Protein AF-0000000077420611 (afdb_homodimer)

Foldseek 3Di:
DQLVVVCVVVVVVVVVVVVVCVVPDPVVVCCLQFQPPPVVDTHNADDQLVVDPVLLVVVLVLLVVVVVVLVVLFWASLLVLLLLLLQCLLVLHLNVLLSVLVCCVPVCCVRDPPVLSLQSNLLLLQLSCLPRNDPSSCSNNVSNCPNPDPRDPPPVVVVVVVVVVVVLVCCVVVDDLVVLLVQLLQLQCLLAPPCSVVVLVVLCVVPVCRSVCCSRVRSRSRLGADPVDGGLQANLSSLLSQLSNQLSNPPNVVSNVSSLSSNLRNLPQDPVRCSVVRQVSNCVRINPSSNVCSDPVNVVVSSVSSVVSSVSVVVSVVVVVVVVVVVVVVVVVVD/DQLVVVCVVVVVVVVVVVVVCVVPDPVVVCCLQFQPPPVVDTHNADDQLVVDPVLLVVVLVLLVVVVVVLVVLFWASLLVLLLLLLQCLLVLHLNVLQSVLVCCVPVCCVRDPPVLSLQSNLLLLQLSCLPRNDPSSCSNNVSNCPNPDPRDPVPVVVVVVVVVVVVLVCCVVVDDLVVLLVQLLQLQCLLAPPCSVVVLVVLCVVPVCRSVCCSRVRSRSRLGADPVDGGLQANLSSLSSQLSNQLSNPPNVVSNVSSLSSNLRNLPQDPVRCSVVRQVSNCVRINPSSNVCSDPVNVVVSSVSSVVSSVSVVVSVVVVVVVVVVVVVVVVVVD

Secondary structure (DSSP, 8-state):
--HHHHHHHHHHHHHHHHHHHTTS-HHHHHHHHS----TTS--SS---GGG-HHHHHHHHHHHHHHHHHHHHTT--THHHHHHHHHHHHHTT-GGGHHHHHHHHHHTTTTTS-HHHHHHHHHHHHHHTHHHH-HHHHHHHHHHHHHHHS-SSSHHHHHHHHHHHHHHHHHHHHHS-HHHHHHHHHHHHHHHHTTSHHHHHHHHHHH-TTHHHIIIIIIIIIIISPPTTS--SSHHHHHHHHHHHHHHHH-S-HHHHHHHHHHHHTTTS--TT--HHHHHHHHHHHH-TTHHHHTSHHHHHHHHHHHHHHHHHHHHHHHHHHHHHHHHHHHHHHT-/--HHHHHHHHHHHHHHHHHHHTTS-HHHHHHHHS----TTS--SS---GGG-HHHHHHHHHHHHHHHHHHHHTT--THHHHHHHHHHHHHTT-GGGHHHHHHHHHHTTTTTS-HHHHHHHHHHHHHHTHHHH-HHHHHHHHHHHHHHHS-SSSHHHHHHHHHHHHHHHHHHHHHS-HHHHHHHHHHHHHHHHTTSHHHHHHHHHHH-TTHHHIIIIIIIIIIISPPTTS--SSHHHHHHHHHHHHHHHH-S-HHHHHHHHHHHHTTTS--TT--HHHHHHHHHHHH-TTHHHHTSHHHHHHHHHHHHHHHHHHHHHHHHHHHHHHHHHHHHHHT-

Radius of gyration: 24.41 Å; Cα contacts (8 Å, |Δi|>4): 897; chains: 2; bounding box: 74×64×73 Å

Nearest PDB structures (foldseek):
  7uwb-assembly1_k  TM=1.783E-01  e=3.343E+00  Citrus x limon
  6vq6-assembly1_h  TM=1.876E-01  e=6.353E+00  Rattus norvegicus

Organism: Phakopsora pachyrhizi (NCBI:txid170000)

Sequence (670 aa):
MRVIRAINQSDRLLSTVKNQSSRLSPGLKNLIANSNGIVGYGRSDPIDLNQSKSFEMRLRELIERFDKTCGDQRLRPSTWIILSTATIVSLNRPSAFKPLWSLVSGGFKDRIDRSECVELIRESSLKSISFIGIPKSINALNRFNEITQPQSDHQTSKQHQVDRGRRSYQESYNSSSAEIYNRGLRLWKSVYDPLSERLIAKLSDSNPDLPNHIILSHYGHLLSDPTERPGPLGRVATSLVAIGALRSSNELGPQLLSHVLGLKKAFNPTIDGDEDQIRRLSKDSLGDGVDWLLRDEGVSWIIESIDQLVALVHQTESSIIKSSNLTKHQSFSKLMRVIRAINQSDRLLSTVKNQSSRLSPGLKNLIANSNGIVGYGRSDPIDLNQSKSFEMRLRELIERFDKTCGDQRLRPSTWIILSTATIVSLNRPSAFKPLWSLVSGGFKDRIDRSECVELIRESSLKSISFIGIPKSINALNRFNEITQPQSDHQTSKQHQVDRGRRSYQESYNSSSAEIYNRGLRLWKSVYDPLSERLIAKLSDSNPDLPNHIILSHYGHLLSDPTERPGPLGRVATSLVAIGALRSSNELGPQLLSHVLGLKKAFNPTIDGDEDQIRRLSKDSLGDGVDWLLRDEGVSWIIESIDQLVALVHQTESSIIKSSNLTKHQSFSKL

pLDDT: mean 83.18, std 18.72, range [20.83, 98.75]

Structure (mmCIF, N/CA/C/O backbone):
data_AF-0000000077420611-model_v1
#
loop_
_entity.id
_entity.type
_entity.pdbx_description
1 polymer 'Uncharacterized protein'
#
loop_
_atom_site.group_PDB
_atom_site.id
_atom_site.type_symbol
_atom_site.label_atom_id
_atom_site.label_alt_id
_atom_site.label_comp_id
_atom_site.label_asym_id
_atom_site.label_entity_id
_atom_site.label_seq_id
_atom_site.pdbx_PDB_ins_code
_atom_site.Cartn_x
_atom_site.Cartn_y
_atom_site.Cartn_z
_atom_site.occupancy
_atom_site.B_iso_or_equiv
_atom_site.auth_seq_id
_atom_site.auth_comp_id
_atom_site.auth_asym_id
_atom_site.auth_atom_id
_atom_site.pdbx_PDB_model_num
ATOM 1 N N . MET A 1 1 ? 36 17.312 -8.531 1 21.73 1 MET A N 1
ATOM 2 C CA . MET A 1 1 ? 36.281 15.875 -8.594 1 21.73 1 MET A CA 1
ATOM 3 C C . MET A 1 1 ? 35.188 15.07 -7.91 1 21.73 1 MET A C 1
ATOM 5 O O . MET A 1 1 ? 35.125 13.844 -8.047 1 21.73 1 MET A O 1
ATOM 9 N N . ARG A 1 2 ? 34.531 15.703 -6.867 1 21.16 2 ARG A N 1
ATOM 10 C CA . ARG A 1 2 ? 33.562 15.07 -5.957 1 21.16 2 ARG A CA 1
ATOM 11 C C . ARG A 1 2 ? 32.219 14.875 -6.625 1 21.16 2 ARG A C 1
ATOM 13 O O . ARG A 1 2 ? 31.422 14.031 -6.203 1 21.16 2 ARG A O 1
ATOM 20 N N . VAL A 1 3 ? 31.797 15.805 -7.438 1 25.75 3 VAL A N 1
ATOM 21 C CA . VAL A 1 3 ? 30.578 15.781 -8.219 1 25.75 3 VAL A CA 1
ATOM 22 C C . VAL A 1 3 ? 30.578 14.578 -9.156 1 25.75 3 VAL A C 1
ATOM 24 O O . VAL A 1 3 ? 29.516 14.055 -9.508 1 25.75 3 VAL A O 1
ATOM 27 N N . ILE A 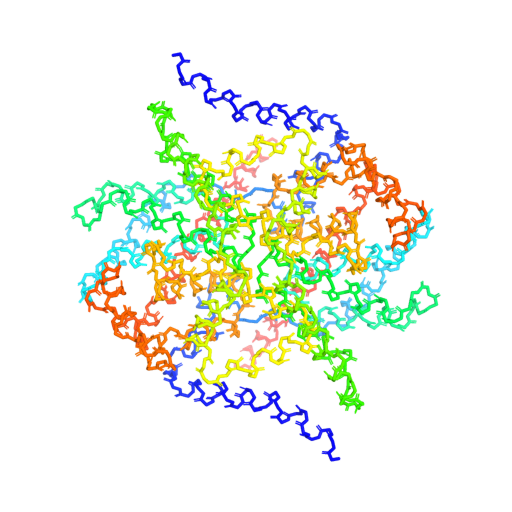1 4 ? 31.719 14.164 -9.562 1 26.64 4 ILE A N 1
ATOM 28 C CA . ILE A 1 4 ? 31.891 13.102 -10.539 1 26.64 4 ILE A CA 1
ATOM 29 C C . ILE A 1 4 ? 31.547 11.75 -9.898 1 26.64 4 ILE A C 1
ATOM 31 O O . ILE A 1 4 ? 31.031 10.852 -10.562 1 26.64 4 ILE A O 1
ATOM 35 N N . ARG A 1 5 ? 31.719 11.594 -8.562 1 25.88 5 ARG A N 1
ATOM 36 C CA . ARG A 1 5 ? 31.578 10.266 -7.973 1 25.88 5 ARG A CA 1
ATOM 37 C C . ARG A 1 5 ? 30.109 9.953 -7.688 1 25.88 5 ARG A C 1
ATOM 39 O O . ARG A 1 5 ? 29.734 8.781 -7.582 1 25.88 5 ARG A O 1
ATOM 46 N N . ALA A 1 6 ? 29.328 10.844 -7.203 1 28.62 6 ALA A N 1
ATOM 47 C CA . ALA A 1 6 ? 27.906 10.617 -6.922 1 28.62 6 ALA A CA 1
ATOM 48 C C . ALA A 1 6 ? 27.156 10.234 -8.188 1 28.62 6 ALA A C 1
ATOM 50 O O . ALA A 1 6 ? 26.25 9.398 -8.148 1 28.62 6 ALA A O 1
ATOM 51 N N . ILE A 1 7 ? 27.422 10.812 -9.312 1 33 7 ILE A N 1
ATOM 52 C CA . ILE A 1 7 ? 26.953 10.43 -10.633 1 33 7 ILE A CA 1
ATOM 53 C C . ILE A 1 7 ? 27.359 8.992 -10.93 1 33 7 ILE A C 1
ATOM 55 O O . ILE A 1 7 ? 26.609 8.234 -11.539 1 33 7 ILE A O 1
ATOM 59 N N . ASN A 1 8 ? 28.359 8.539 -10.266 1 35.34 8 ASN A N 1
ATOM 60 C CA . ASN A 1 8 ? 28.938 7.23 -10.523 1 35.34 8 ASN A CA 1
ATOM 61 C C . ASN A 1 8 ? 28.188 6.133 -9.758 1 35.34 8 ASN A C 1
ATOM 63 O O . ASN A 1 8 ? 28.094 4.996 -10.234 1 35.34 8 ASN A O 1
ATOM 67 N N . GLN A 1 9 ? 27.656 6.508 -8.57 1 35.47 9 GLN A N 1
ATOM 68 C CA . GLN A 1 9 ? 26.984 5.449 -7.832 1 35.47 9 GLN A CA 1
ATOM 69 C C . GLN A 1 9 ? 25.594 5.191 -8.398 1 35.47 9 GLN A C 1
ATOM 71 O O . GLN A 1 9 ? 25.156 4.039 -8.508 1 35.47 9 GLN A O 1
ATOM 76 N N . SER A 1 10 ? 24.719 6.16 -8.602 1 39.22 10 SER A N 1
ATOM 77 C CA . SER A 1 10 ? 23.5 5.98 -9.383 1 39.22 10 SER A CA 1
ATOM 78 C C . SER A 1 10 ? 23.797 5.324 -10.727 1 39.22 10 SER A C 1
ATOM 80 O O . SER A 1 10 ? 23.047 4.453 -11.18 1 39.22 10 SER A O 1
ATOM 82 N N . ASP A 1 11 ? 24.859 5.773 -11.258 1 40.16 11 ASP A N 1
ATOM 83 C CA . ASP A 1 11 ? 25.344 5.176 -12.5 1 40.16 11 ASP A CA 1
ATOM 84 C C . ASP A 1 11 ? 25.766 3.727 -12.289 1 40.16 11 ASP A C 1
ATOM 86 O O . ASP A 1 11 ? 25.516 2.869 -13.141 1 40.16 11 ASP A O 1
ATOM 90 N N . ARG A 1 12 ? 26.359 3.455 -11.125 1 43.53 12 ARG A N 1
ATOM 91 C CA . ARG A 1 12 ? 26.781 2.082 -10.875 1 43.53 12 ARG A CA 1
ATOM 92 C C . ARG A 1 12 ? 25.578 1.186 -10.562 1 43.53 12 ARG A C 1
ATOM 94 O O . ARG A 1 12 ? 25.562 0.013 -10.945 1 43.53 12 ARG A O 1
ATOM 101 N N . LEU A 1 13 ? 24.672 1.735 -9.75 1 44.38 13 LEU A N 1
ATOM 102 C CA . LEU A 1 13 ? 23.438 0.967 -9.562 1 44.38 13 LEU A CA 1
ATOM 103 C C . LEU A 1 13 ? 22.734 0.739 -10.891 1 44.38 13 LEU A C 1
ATOM 105 O O . LEU A 1 13 ? 22.266 -0.367 -11.164 1 44.38 13 LEU A O 1
ATOM 109 N N . LEU A 1 14 ? 22.672 1.859 -11.57 1 45.94 14 LEU A N 1
ATOM 110 C CA . LEU A 1 14 ? 22.141 1.698 -12.922 1 45.94 14 LEU A CA 1
ATOM 111 C C . LEU A 1 14 ? 23.031 0.761 -13.742 1 45.94 14 LEU A C 1
ATOM 113 O O . LEU A 1 14 ? 22.516 -0.056 -14.516 1 45.94 14 LEU A O 1
ATOM 117 N N . SER A 1 15 ? 24.328 0.974 -13.461 1 48.06 15 SER A N 1
ATOM 118 C CA . SER A 1 15 ? 25.234 0.095 -14.188 1 48.06 15 SER A CA 1
ATOM 119 C C . SER A 1 15 ? 25.094 -1.354 -13.734 1 48.06 15 SER A C 1
ATOM 121 O O . SER A 1 15 ? 25.109 -2.27 -14.562 1 48.06 15 SER A O 1
ATOM 123 N N . THR A 1 16 ? 24.906 -1.539 -12.422 1 49.75 16 THR A N 1
ATOM 124 C CA . THR A 1 16 ? 24.734 -2.9 -11.922 1 49.75 16 THR A CA 1
ATOM 125 C C . THR A 1 16 ? 23.375 -3.463 -12.32 1 49.75 16 THR A C 1
ATOM 127 O O . THR A 1 16 ? 23.281 -4.621 -12.719 1 49.75 16 THR A O 1
ATOM 130 N N . VAL A 1 17 ? 22.406 -2.639 -12.266 1 51 17 VAL A N 1
ATOM 131 C CA . VAL A 1 17 ? 21.094 -3.062 -12.75 1 51 17 VAL A CA 1
ATOM 132 C C . VAL A 1 17 ? 21.156 -3.293 -14.258 1 51 17 VAL A C 1
ATOM 134 O O . VAL A 1 17 ? 20.578 -4.25 -14.773 1 51 17 VAL A O 1
ATOM 137 N N . LYS A 1 18 ? 21.891 -2.43 -14.883 1 51.66 18 LYS A N 1
ATOM 138 C CA . LYS A 1 18 ? 22.125 -2.592 -16.312 1 51.66 18 LYS A CA 1
ATOM 139 C C . LYS A 1 18 ? 22.828 -3.912 -16.625 1 51.66 18 LYS A C 1
ATOM 141 O O . LYS A 1 18 ? 22.484 -4.602 -17.578 1 51.66 18 LYS A O 1
ATOM 146 N N . ASN A 1 19 ? 23.766 -4.141 -15.758 1 56.22 19 ASN A N 1
ATOM 147 C CA . ASN A 1 19 ? 24.453 -5.41 -15.945 1 56.22 19 ASN A CA 1
ATOM 148 C C . ASN A 1 19 ? 23.547 -6.598 -15.641 1 56.22 19 ASN A C 1
ATOM 150 O O . ASN A 1 19 ? 23.578 -7.602 -16.359 1 56.22 19 ASN A O 1
ATOM 154 N N . GLN A 1 20 ? 22.75 -6.426 -14.594 1 58.06 20 GLN A N 1
ATOM 155 C CA . GLN A 1 20 ? 21.859 -7.539 -14.281 1 58.06 20 GLN A CA 1
ATOM 156 C C . GLN A 1 20 ? 20.734 -7.652 -15.305 1 58.06 20 GLN A C 1
ATOM 158 O O . GLN A 1 20 ? 20.25 -8.75 -15.594 1 58.06 20 GLN A O 1
ATOM 163 N N . SER A 1 21 ? 20.391 -6.465 -15.797 1 56.62 21 SER A N 1
ATOM 164 C CA . SER A 1 21 ? 19.375 -6.457 -16.828 1 56.62 21 SER A CA 1
ATOM 165 C C . SER A 1 21 ? 19.891 -7.086 -18.125 1 56.62 21 SER A C 1
ATOM 167 O O . SER A 1 21 ? 19.109 -7.5 -18.984 1 56.62 21 SER A O 1
ATOM 169 N N . SER A 1 22 ? 21.141 -7.035 -18.203 1 60.88 22 SER A N 1
ATOM 170 C CA . SER A 1 22 ? 21.719 -7.656 -19.391 1 60.88 22 SER A CA 1
ATOM 171 C C . SER A 1 22 ? 21.391 -9.141 -19.453 1 60.88 22 SER A C 1
ATOM 173 O O . SER A 1 22 ? 21.453 -9.75 -20.516 1 60.88 22 SER A O 1
ATOM 175 N N . ARG A 1 23 ? 20.844 -9.586 -18.422 1 70.94 23 ARG A N 1
ATOM 176 C CA . ARG A 1 23 ? 20.531 -11.008 -18.359 1 70.94 23 ARG A CA 1
ATOM 177 C C . ARG A 1 23 ? 19.109 -11.273 -18.844 1 70.94 23 ARG A C 1
ATOM 179 O O . ARG A 1 23 ? 18.703 -12.43 -19.016 1 70.94 23 ARG A O 1
ATOM 186 N N . LEU A 1 24 ? 18.438 -10.133 -19.156 1 83.56 24 LEU A N 1
ATOM 187 C CA . LEU A 1 24 ? 17.062 -10.289 -19.656 1 83.56 24 LEU A CA 1
ATOM 188 C C . LEU A 1 24 ? 17.031 -10.203 -21.188 1 83.56 24 LEU A C 1
ATOM 190 O O . LEU A 1 24 ? 17.812 -9.461 -21.781 1 83.56 24 LEU A O 1
ATOM 194 N N . SER A 1 25 ? 16.188 -10.953 -21.812 1 86.5 25 SER A N 1
ATOM 195 C CA . SER A 1 25 ? 15.984 -10.828 -23.25 1 86.5 25 SER A CA 1
ATOM 196 C C . SER A 1 25 ? 15.445 -9.445 -23.625 1 86.5 25 SER A C 1
ATOM 198 O O . SER A 1 25 ? 14.789 -8.797 -22.797 1 86.5 25 SER A O 1
ATOM 200 N N . PRO A 1 26 ? 15.773 -8.969 -24.797 1 83.06 26 PRO A N 1
ATOM 201 C CA . PRO A 1 26 ? 15.25 -7.672 -25.234 1 83.06 26 PRO A CA 1
ATOM 202 C C . PRO A 1 26 ? 13.727 -7.598 -25.172 1 83.06 26 PRO A C 1
ATOM 204 O O . PRO A 1 26 ? 13.172 -6.559 -24.797 1 83.06 26 PRO A O 1
ATOM 207 N N . GLY A 1 27 ? 13.117 -8.688 -25.547 1 83.62 27 GLY A N 1
ATOM 208 C CA . GLY A 1 27 ? 11.664 -8.734 -25.469 1 83.62 27 GLY A CA 1
ATOM 209 C C . GLY A 1 27 ? 11.133 -8.539 -24.062 1 83.62 27 GLY A C 1
ATOM 210 O O . GLY A 1 27 ? 10.172 -7.785 -23.859 1 83.62 27 GLY A O 1
ATOM 211 N N . LEU A 1 28 ? 11.766 -9.141 -23.172 1 87.25 28 LEU A N 1
ATOM 212 C CA . LEU A 1 28 ? 11.336 -9.031 -21.781 1 87.25 28 LEU A CA 1
ATOM 213 C C . LEU A 1 28 ? 11.617 -7.645 -21.219 1 87.25 28 LEU A C 1
ATOM 215 O O . LEU A 1 28 ? 10.797 -7.078 -20.5 1 87.25 28 LEU A O 1
ATOM 219 N N . LYS A 1 29 ? 12.75 -7.09 -21.562 1 85.81 29 LYS A N 1
ATOM 220 C CA . LYS A 1 29 ? 13.062 -5.727 -21.156 1 85.81 29 LYS A CA 1
ATOM 221 C C . LYS A 1 29 ? 12.008 -4.742 -21.656 1 85.81 29 LYS A C 1
ATOM 223 O O . LYS A 1 29 ? 11.562 -3.873 -20.891 1 85.81 29 LYS A O 1
ATOM 228 N N . ASN A 1 30 ? 11.609 -4.992 -22.859 1 83.62 30 ASN A N 1
ATOM 229 C CA . ASN A 1 30 ? 10.586 -4.137 -23.453 1 83.62 30 ASN A CA 1
ATOM 230 C C . ASN A 1 30 ? 9.234 -4.32 -22.766 1 83.62 30 ASN A C 1
ATOM 232 O O . ASN A 1 30 ? 8.492 -3.354 -22.562 1 83.62 30 ASN A O 1
ATOM 236 N N . LEU A 1 31 ? 9.031 -5.492 -22.438 1 84.5 31 LEU A N 1
ATOM 237 C CA . LEU A 1 31 ? 7.773 -5.809 -21.766 1 84.5 31 LEU A CA 1
ATOM 238 C C . LEU A 1 31 ? 7.715 -5.156 -20.391 1 84.5 31 LEU A C 1
ATOM 240 O O . LEU A 1 31 ? 6.664 -4.66 -19.984 1 84.5 31 LEU A O 1
ATOM 244 N N . ILE A 1 32 ? 8.773 -5.156 -19.75 1 83.75 32 ILE A N 1
ATOM 245 C CA . ILE A 1 32 ? 8.852 -4.578 -18.422 1 83.75 32 ILE A CA 1
ATOM 246 C C . ILE A 1 32 ? 8.75 -3.057 -18.516 1 83.75 32 ILE A C 1
ATOM 248 O O . ILE A 1 32 ? 8.062 -2.424 -17.703 1 83.75 32 ILE A O 1
ATOM 252 N N . ALA A 1 33 ? 9.367 -2.557 -19.531 1 78.31 33 ALA A N 1
ATOM 253 C CA . ALA A 1 33 ? 9.469 -1.107 -19.672 1 78.31 33 ALA A CA 1
ATOM 254 C C . ALA A 1 33 ? 8.156 -0.512 -20.188 1 78.31 33 ALA A C 1
ATOM 256 O O . ALA A 1 33 ? 7.875 0.667 -19.969 1 78.31 33 ALA A O 1
ATOM 257 N N . ASN A 1 34 ? 7.449 -1.372 -21 1 73 34 ASN A N 1
ATOM 258 C CA . ASN A 1 34 ? 6.266 -0.811 -21.641 1 73 34 ASN A CA 1
ATOM 259 C C . ASN A 1 34 ? 4.988 -1.505 -21.172 1 73 34 ASN A C 1
ATOM 261 O O . ASN A 1 34 ? 4.965 -2.727 -21.016 1 73 34 ASN A O 1
ATOM 265 N N . SER A 1 35 ? 4.258 -0.813 -20.578 1 58.97 35 SER A N 1
ATOM 266 C CA . SER A 1 35 ? 2.955 -1.41 -20.281 1 58.97 35 SER A CA 1
ATOM 267 C C . SER A 1 35 ? 2.09 -1.48 -21.547 1 58.97 35 SER A C 1
ATOM 269 O O . SER A 1 35 ? 2.182 -0.616 -22.422 1 58.97 35 SER A O 1
ATOM 271 N N . ASN A 1 36 ? 1.968 -2.768 -22.172 1 46.5 36 ASN A N 1
ATOM 272 C CA . ASN A 1 36 ? 1.34 -3.145 -23.438 1 46.5 36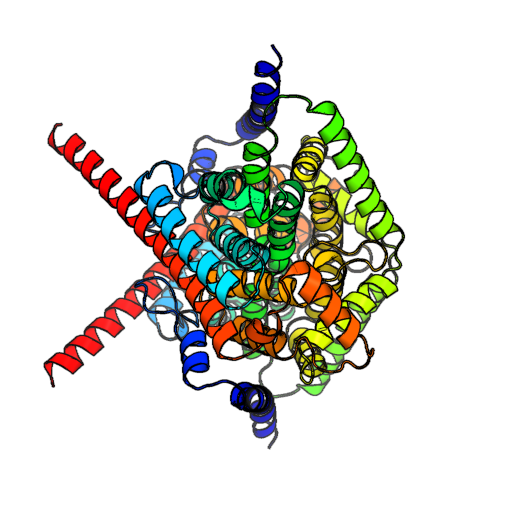 ASN A CA 1
ATOM 273 C C . ASN A 1 36 ? 0.138 -2.258 -23.75 1 46.5 36 ASN A C 1
ATOM 275 O O . ASN A 1 36 ? -0.997 -2.734 -23.781 1 46.5 36 ASN A O 1
ATOM 279 N N . GLY A 1 37 ? 0.309 -0.979 -23.922 1 41.12 37 GLY A N 1
ATOM 280 C CA . GLY A 1 37 ? -0.544 -0.191 -24.797 1 41.12 37 GLY A CA 1
ATOM 281 C C . GLY A 1 37 ? -1.909 0.096 -24.203 1 41.12 37 GLY A C 1
ATOM 282 O O . GLY A 1 37 ? -2.844 0.454 -24.922 1 41.12 37 GLY A O 1
ATOM 283 N N . ILE A 1 38 ? -2.354 -0.628 -23.281 1 40.22 38 ILE A N 1
ATOM 284 C CA . ILE A 1 38 ? -3.721 -0.227 -22.984 1 40.22 38 ILE A CA 1
ATOM 285 C C . ILE A 1 38 ? -3.777 1.282 -22.75 1 40.22 38 ILE A C 1
ATOM 287 O O . ILE A 1 38 ? -3.061 1.816 -21.906 1 40.22 38 ILE A O 1
ATOM 291 N N . VAL A 1 39 ? -4.199 1.969 -23.594 1 36 39 VAL A N 1
ATOM 292 C CA . VAL A 1 39 ? -4.426 3.41 -23.609 1 36 39 VAL A CA 1
ATOM 293 C C . VAL A 1 39 ? -4.945 3.857 -22.234 1 36 39 VAL A C 1
ATOM 295 O O . VAL A 1 39 ? -5.965 3.355 -21.766 1 36 39 VAL A O 1
ATOM 298 N N . GLY A 1 40 ? -4.191 4.738 -21.375 1 42.22 40 GLY A N 1
ATOM 299 C CA . GLY A 1 40 ? -4.527 5.266 -20.062 1 42.22 40 GLY A CA 1
ATOM 300 C C . GLY A 1 40 ? -3.85 4.52 -18.938 1 42.22 40 GLY A C 1
ATOM 301 O O . GLY A 1 40 ? -3.842 4.988 -17.797 1 42.22 40 GLY A O 1
ATOM 302 N N . TYR A 1 41 ? -3.572 3.109 -19.328 1 44.03 41 TYR A N 1
ATOM 303 C CA . TYR A 1 41 ? -2.947 2.188 -18.391 1 44.03 41 TYR A CA 1
ATOM 304 C C . TYR A 1 41 ? -1.553 1.79 -18.859 1 44.03 41 TYR A C 1
ATOM 306 O O . TYR A 1 41 ? -1.323 1.607 -20.062 1 44.03 41 TYR A O 1
ATOM 314 N N . GLY A 1 42 ? -0.429 2.277 -18.156 1 54.62 42 GLY A N 1
ATOM 315 C CA . GLY A 1 42 ? 0.694 1.387 -18.391 1 54.62 42 GLY A CA 1
ATOM 316 C C . GLY A 1 42 ? 2.027 2.107 -18.453 1 54.62 42 GLY A C 1
ATOM 317 O O . GLY A 1 42 ? 2.951 1.662 -19.141 1 54.62 42 GLY A O 1
ATOM 318 N N . ARG A 1 43 ? 2.033 3.145 -18.016 1 63.12 43 ARG A N 1
ATOM 319 C CA . ARG A 1 43 ? 3.383 3.703 -18.031 1 63.12 43 ARG A CA 1
ATOM 320 C C . ARG A 1 43 ? 4.25 3.062 -16.953 1 63.12 43 ARG A C 1
ATOM 322 O O . ARG A 1 43 ? 3.752 2.666 -15.898 1 63.12 43 ARG A O 1
ATOM 329 N N . SER A 1 44 ? 5.43 2.879 -17.422 1 67.31 44 SER A N 1
ATOM 330 C CA . SER A 1 44 ? 6.387 2.326 -16.469 1 67.31 44 SER A CA 1
ATOM 331 C C . SER A 1 44 ? 6.77 3.352 -15.414 1 67.31 44 SER A C 1
ATOM 333 O O . SER A 1 44 ? 7.086 2.992 -14.281 1 67.31 44 SER A O 1
ATOM 335 N N . ASP A 1 45 ? 6.723 4.617 -15.898 1 75.38 45 ASP A N 1
ATOM 336 C CA . ASP A 1 45 ? 7.098 5.695 -14.992 1 75.38 45 ASP A CA 1
ATOM 337 C C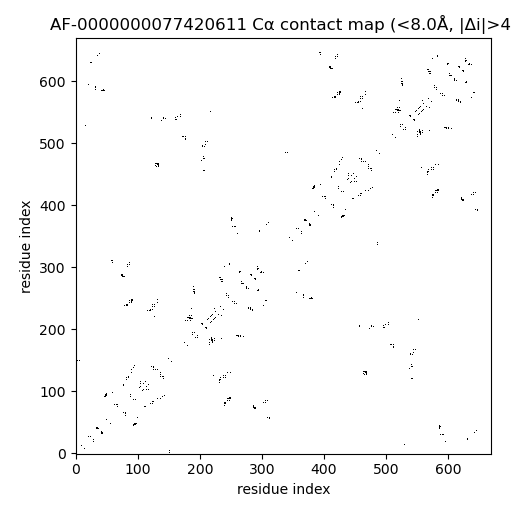 . ASP A 1 45 ? 6.004 6.758 -14.922 1 75.38 45 ASP A C 1
ATOM 339 O O . ASP A 1 45 ? 5.297 6.996 -15.898 1 75.38 45 ASP A O 1
ATOM 343 N N . PRO A 1 46 ? 5.902 7.383 -13.789 1 83.31 46 PRO A N 1
ATOM 344 C CA . PRO A 1 46 ? 4.93 8.469 -13.688 1 83.31 46 PRO A CA 1
ATOM 345 C C . PRO A 1 46 ? 5.297 9.672 -14.555 1 83.31 46 PRO A C 1
ATOM 347 O O . PRO A 1 46 ? 6.469 9.867 -14.883 1 83.31 46 PRO A O 1
ATOM 350 N N . ILE A 1 47 ? 4.359 10.422 -14.945 1 82.06 47 ILE A N 1
ATOM 351 C CA . ILE A 1 47 ? 4.566 11.648 -15.703 1 82.06 47 ILE A CA 1
ATOM 352 C C . ILE A 1 47 ? 5.391 12.641 -14.883 1 82.06 47 ILE A C 1
ATOM 354 O O . ILE A 1 47 ? 5.164 12.797 -13.68 1 82.06 47 ILE A O 1
ATOM 358 N N . ASP A 1 48 ? 6.34 13.242 -15.508 1 89 48 ASP A N 1
ATOM 359 C CA . ASP A 1 48 ? 7.176 14.242 -14.852 1 89 48 ASP A CA 1
ATOM 360 C C . ASP A 1 48 ? 6.496 15.609 -14.836 1 89 48 ASP A C 1
ATOM 362 O O . ASP A 1 48 ? 6.457 16.297 -15.859 1 89 48 ASP A O 1
ATOM 366 N N . LEU A 1 49 ? 6.102 16.094 -13.742 1 90.75 49 LEU A N 1
ATOM 367 C CA . LEU A 1 49 ? 5.363 17.344 -13.602 1 90.75 49 LEU A CA 1
ATOM 368 C C . LEU A 1 49 ? 6.297 18.547 -13.711 1 90.75 49 LEU A C 1
ATOM 370 O O . LEU A 1 49 ? 5.844 19.672 -13.906 1 90.75 49 LEU A O 1
ATOM 374 N N . ASN A 1 50 ? 7.555 18.297 -13.562 1 86.88 50 ASN A N 1
ATOM 375 C CA . ASN A 1 50 ? 8.523 19.375 -13.625 1 86.88 50 ASN A CA 1
ATOM 376 C C . ASN A 1 50 ? 8.641 19.953 -15.031 1 86.88 50 ASN A C 1
ATOM 378 O O . ASN A 1 50 ? 9.203 21.031 -15.219 1 86.88 50 ASN A O 1
ATOM 382 N N . GLN A 1 51 ? 8.102 19.312 -15.938 1 80.19 51 GLN A N 1
ATOM 383 C CA . GLN A 1 51 ? 8.117 19.781 -17.312 1 80.19 51 GLN A CA 1
ATOM 384 C C . GLN A 1 51 ? 7.109 20.906 -17.531 1 80.19 51 GLN A C 1
ATOM 386 O O . GLN A 1 51 ? 7.145 21.594 -18.547 1 80.19 51 GLN A O 1
ATOM 391 N N . SER A 1 52 ? 6.309 21.156 -16.516 1 85.5 52 SER A N 1
ATOM 392 C CA . SER A 1 52 ? 5.23 22.125 -16.641 1 85.5 52 SER A CA 1
ATOM 393 C C . SER A 1 52 ? 5.48 23.344 -15.758 1 85.5 52 SER A C 1
ATOM 395 O O . SER A 1 52 ? 5.289 23.297 -14.547 1 85.5 52 SER A O 1
ATOM 397 N N . LYS A 1 53 ? 5.789 24.453 -16.391 1 87.19 53 LYS A N 1
ATOM 398 C CA . LYS A 1 53 ? 5.93 25.703 -15.656 1 87.19 53 LYS A CA 1
ATOM 399 C C . LYS A 1 53 ? 4.613 26.109 -14.992 1 87.19 53 LYS A C 1
ATOM 401 O O . LYS A 1 53 ? 4.613 26.703 -13.906 1 87.19 53 LYS A O 1
ATOM 406 N N . SER A 1 54 ? 3.582 25.734 -15.703 1 91.38 54 SER A N 1
ATOM 407 C CA . SER A 1 54 ? 2.256 26.031 -15.18 1 91.38 54 SER A CA 1
ATOM 408 C C . SER A 1 54 ? 1.998 25.297 -13.867 1 91.38 54 SER A C 1
ATOM 410 O O . SER A 1 54 ? 1.314 25.828 -12.984 1 91.38 54 SER A O 1
ATOM 412 N N . PHE A 1 55 ? 2.482 24.172 -13.781 1 95.31 55 PHE A N 1
ATOM 413 C CA . PHE A 1 55 ? 2.283 23.391 -12.555 1 95.31 55 PHE A CA 1
ATOM 414 C C . PHE A 1 55 ? 2.914 24.109 -11.359 1 95.31 55 PHE A C 1
ATOM 416 O O . PHE A 1 55 ? 2.291 24.219 -10.305 1 95.31 55 PHE A O 1
ATOM 423 N N . GLU A 1 56 ? 4.105 24.562 -11.5 1 93.38 56 GLU A N 1
ATOM 424 C CA . GLU A 1 56 ? 4.816 25.234 -10.414 1 93.38 56 GLU A CA 1
ATOM 425 C C . GLU A 1 56 ? 4.062 26.484 -9.945 1 93.38 56 GLU A C 1
ATOM 427 O O . GLU A 1 56 ? 3.936 26.719 -8.742 1 93.38 56 GLU A O 1
ATOM 432 N N . MET A 1 57 ? 3.59 27.25 -10.875 1 94.81 57 MET A N 1
ATOM 433 C CA . MET A 1 57 ? 2.875 28.469 -10.555 1 94.81 57 MET A CA 1
ATOM 434 C C . MET A 1 57 ? 1.568 28.172 -9.828 1 94.81 57 MET A C 1
ATOM 436 O O . MET A 1 57 ? 1.257 28.797 -8.812 1 94.81 57 MET A O 1
ATOM 440 N N . ARG A 1 58 ? 0.853 27.219 -10.32 1 96.62 58 ARG A N 1
ATOM 441 C CA . ARG A 1 58 ? -0.445 26.875 -9.742 1 96.62 58 ARG A CA 1
ATOM 442 C C . ARG A 1 58 ? -0.281 26.203 -8.383 1 96.62 58 ARG A C 1
ATOM 444 O O . ARG A 1 58 ? -1.108 26.391 -7.488 1 96.62 58 ARG A O 1
ATOM 451 N N . LEU A 1 59 ? 0.766 25.422 -8.289 1 97.12 59 LEU A N 1
ATOM 452 C CA . LEU A 1 59 ? 1.058 24.828 -6.984 1 97.12 59 LEU A CA 1
ATOM 453 C C . LEU A 1 59 ? 1.356 25.906 -5.949 1 97.12 59 LEU A C 1
ATOM 455 O O . LEU A 1 59 ? 0.908 25.812 -4.805 1 97.12 59 LEU A O 1
ATOM 459 N N . ARG A 1 60 ? 2.117 26.906 -6.316 1 95 60 ARG A N 1
ATOM 460 C CA . ARG A 1 60 ? 2.424 28.016 -5.418 1 95 60 ARG A CA 1
ATOM 461 C C . ARG A 1 60 ? 1.149 28.703 -4.941 1 95 60 ARG A C 1
ATOM 463 O O . ARG A 1 60 ? 0.986 28.953 -3.748 1 95 60 ARG A O 1
ATOM 470 N N . GLU A 1 61 ? 0.287 28.953 -5.852 1 97 61 GLU A N 1
ATOM 471 C CA . GLU A 1 61 ? -0.974 29.609 -5.508 1 97 61 GLU A CA 1
ATOM 472 C C . GLU A 1 61 ? -1.789 28.75 -4.539 1 97 61 GLU A C 1
ATOM 474 O O . GLU A 1 61 ? -2.379 29.281 -3.59 1 97 61 GLU A O 1
ATOM 479 N N . LEU A 1 62 ? -1.837 27.531 -4.852 1 97.62 62 LEU A N 1
ATOM 480 C CA . LEU A 1 62 ? -2.6 26.609 -4.027 1 97.62 62 LEU A CA 1
ATOM 481 C C . LEU A 1 62 ? -2.037 26.547 -2.611 1 97.62 62 LEU A C 1
ATOM 483 O O . LEU A 1 62 ? -2.789 26.609 -1.636 1 97.62 62 LEU A O 1
ATOM 487 N N . ILE A 1 63 ? -0.743 26.453 -2.488 1 96.5 63 ILE A N 1
ATOM 488 C CA . ILE A 1 63 ? -0.079 26.328 -1.195 1 96.5 63 ILE A CA 1
ATOM 489 C C . ILE A 1 63 ? -0.241 27.625 -0.409 1 96.5 63 ILE A C 1
ATOM 491 O O . ILE A 1 63 ? -0.396 27.609 0.814 1 96.5 63 ILE A O 1
ATOM 495 N N . GLU A 1 64 ? -0.177 28.734 -1.092 1 95.5 64 GLU A N 1
ATOM 496 C CA . GLU A 1 64 ? -0.404 30.016 -0.43 1 95.5 64 GLU A CA 1
ATOM 497 C C . GLU A 1 64 ? -1.807 30.094 0.167 1 95.5 64 GLU A C 1
ATOM 499 O O . GLU A 1 64 ? -1.995 30.625 1.259 1 95.5 64 GLU A O 1
ATOM 504 N N . ARG A 1 65 ? -2.748 29.531 -0.506 1 97.38 65 ARG A N 1
ATOM 505 C CA . ARG A 1 65 ? -4.105 29.484 0.025 1 97.38 65 ARG A CA 1
ATOM 506 C C . ARG A 1 65 ? -4.188 28.562 1.241 1 97.38 65 ARG A C 1
ATOM 508 O O . ARG A 1 65 ? -4.859 28.891 2.225 1 97.38 65 ARG A O 1
ATOM 515 N N . PHE A 1 66 ? -3.547 27.391 1.127 1 97.62 66 PHE A N 1
ATOM 516 C CA . PHE A 1 66 ? -3.498 26.5 2.275 1 97.62 66 PHE A CA 1
ATOM 517 C C . PHE A 1 66 ? -2.9 27.203 3.488 1 97.62 66 PHE A C 1
ATOM 519 O O . PHE A 1 66 ? -3.443 27.109 4.59 1 97.62 66 PHE A O 1
ATOM 526 N N . ASP A 1 67 ? -1.841 27.875 3.221 1 96.12 67 ASP A N 1
ATOM 527 C CA . ASP A 1 67 ? -1.105 28.531 4.301 1 96.12 67 ASP A CA 1
ATOM 528 C C . ASP A 1 67 ? -1.93 29.656 4.922 1 96.12 67 ASP A C 1
ATOM 530 O O . ASP A 1 67 ? -1.87 29.875 6.133 1 96.12 67 ASP A O 1
ATOM 534 N N . LYS A 1 68 ? -2.576 30.391 4.098 1 96.69 68 LYS A N 1
ATOM 535 C CA . LYS A 1 68 ? -3.443 31.453 4.609 1 96.69 68 LYS A CA 1
ATOM 536 C C . LYS A 1 68 ? -4.504 30.875 5.551 1 96.69 68 LYS A C 1
ATOM 538 O O . LYS A 1 68 ? -4.73 31.422 6.637 1 96.69 68 LYS A O 1
ATOM 543 N N . THR A 1 69 ? -5.156 29.781 5.133 1 97.94 69 THR A N 1
ATOM 544 C CA . THR A 1 69 ? -6.16 29.141 5.973 1 97.94 69 THR A CA 1
ATOM 545 C C . THR A 1 69 ? -5.543 28.656 7.281 1 97.94 69 THR A C 1
ATOM 547 O O . THR A 1 69 ? -6.137 28.812 8.352 1 97.94 69 THR A O 1
ATOM 550 N N . CYS A 1 70 ? -4.391 28.094 7.184 1 96.94 70 CYS A N 1
ATOM 551 C CA . CYS A 1 70 ? -3.701 27.625 8.383 1 96.94 70 CYS A CA 1
ATOM 552 C C . CYS A 1 70 ? -3.41 28.781 9.328 1 96.94 70 CYS A C 1
ATOM 554 O O . CYS A 1 70 ? -3.602 28.672 10.539 1 96.94 70 CYS A O 1
ATOM 556 N N . GLY A 1 71 ? -2.959 29.891 8.789 1 95.62 71 GLY A N 1
ATOM 557 C CA . GLY A 1 71 ? -2.736 31.078 9.602 1 95.62 71 GLY A CA 1
ATOM 558 C C . GLY A 1 71 ? -3.994 31.578 10.289 1 95.62 71 GLY A C 1
ATOM 559 O O . GLY A 1 71 ? -3.982 31.859 11.484 1 95.62 71 GLY A O 1
ATOM 560 N N . ASP A 1 72 ? -5.039 31.656 9.531 1 97.75 72 ASP A N 1
ATOM 561 C CA . ASP A 1 72 ? -6.312 32.125 10.047 1 97.75 72 ASP A CA 1
ATOM 562 C C . ASP A 1 72 ? -6.809 31.25 11.188 1 97.75 72 ASP A C 1
ATOM 564 O O . ASP A 1 72 ? -7.48 31.734 12.109 1 97.75 72 ASP A O 1
ATOM 568 N N . GLN A 1 73 ? -6.449 30 11.164 1 98 73 GLN A N 1
ATOM 569 C CA . GLN A 1 73 ? -6.945 29.062 12.156 1 98 73 GLN A CA 1
ATOM 570 C C . GLN A 1 73 ? -5.871 28.734 13.195 1 98 73 GLN A C 1
ATOM 572 O O . GLN A 1 73 ? -6.008 27.781 13.969 1 98 73 GLN A O 1
ATOM 577 N N . ARG A 1 74 ? -4.742 29.484 13.172 1 97.62 74 ARG A N 1
ATOM 578 C CA . ARG A 1 74 ? -3.641 29.359 14.117 1 97.62 74 ARG A CA 1
ATOM 579 C C . ARG A 1 74 ? -2.99 27.984 14.023 1 97.62 74 ARG A C 1
ATOM 581 O O . ARG A 1 74 ? -2.699 27.359 15.047 1 97.62 74 ARG A O 1
ATOM 588 N N . LEU A 1 75 ? -2.99 27.453 12.82 1 97.88 75 LEU A N 1
ATOM 589 C CA . LEU A 1 75 ? -2.246 26.234 12.516 1 97.88 75 LEU A CA 1
ATOM 590 C C . LEU A 1 75 ? -0.868 26.578 11.953 1 97.88 75 LEU A C 1
ATOM 592 O O . LEU A 1 75 ? -0.641 27.688 11.469 1 97.88 75 LEU A O 1
ATOM 596 N N . ARG A 1 76 ? 0.004 25.641 12.062 1 96.06 76 ARG A N 1
ATOM 597 C CA . ARG A 1 76 ? 1.356 25.766 11.523 1 96.06 76 ARG A CA 1
ATOM 598 C C . ARG A 1 76 ? 1.429 25.25 10.094 1 96.06 76 ARG A C 1
ATOM 600 O O . ARG A 1 76 ? 0.559 24.484 9.656 1 96.06 76 ARG A O 1
ATOM 607 N N . PRO A 1 77 ? 2.508 25.609 9.383 1 96.38 77 PRO A N 1
ATOM 608 C CA . PRO A 1 77 ? 2.695 25.109 8.023 1 96.38 77 PRO A CA 1
ATOM 609 C C . PRO A 1 77 ? 2.846 23.594 7.969 1 96.38 77 PRO A C 1
ATOM 611 O O . PRO A 1 77 ? 2.643 22.984 6.914 1 96.38 77 PRO A O 1
ATOM 614 N N . SER A 1 78 ? 3.143 23 9.117 1 96.75 78 SER A N 1
ATOM 615 C CA . SER A 1 78 ? 3.285 21.547 9.164 1 96.75 78 SER A CA 1
ATOM 616 C C . SER A 1 78 ? 2.016 20.859 8.68 1 96.75 78 SER A C 1
ATOM 618 O O . SER A 1 78 ? 2.08 19.797 8.062 1 96.75 78 SER A O 1
ATOM 620 N N . THR A 1 79 ? 0.859 21.484 8.875 1 97.81 79 THR A N 1
ATOM 621 C CA . THR A 1 79 ? -0.423 20.891 8.516 1 97.81 79 THR A CA 1
ATOM 622 C C . THR A 1 79 ? -0.514 20.672 7.012 1 97.81 79 THR A C 1
ATOM 624 O O . THR A 1 79 ? -0.736 19.547 6.562 1 97.81 79 THR A O 1
ATOM 627 N N . TRP A 1 80 ? -0.282 21.703 6.262 1 97.56 80 TRP A N 1
ATOM 628 C CA . TRP A 1 80 ? -0.448 21.547 4.82 1 97.56 80 TRP A CA 1
ATOM 629 C C . TRP A 1 80 ? 0.758 20.828 4.215 1 97.56 80 TRP A C 1
ATOM 631 O O . TRP A 1 80 ? 0.654 20.219 3.148 1 97.56 80 TRP A O 1
ATOM 641 N N . ILE A 1 81 ? 1.962 20.891 4.832 1 97.56 81 ILE A N 1
ATOM 642 C CA . ILE A 1 81 ? 3.121 20.125 4.371 1 97.56 81 ILE A CA 1
ATOM 643 C C . ILE A 1 81 ? 2.83 18.625 4.453 1 97.56 81 ILE A C 1
ATOM 645 O O . ILE A 1 81 ? 3.072 17.891 3.496 1 97.56 81 ILE A O 1
ATOM 649 N N . ILE A 1 82 ? 2.26 18.188 5.551 1 98.25 82 ILE A N 1
ATOM 650 C CA . ILE A 1 82 ? 1.934 16.797 5.777 1 98.25 82 ILE A CA 1
ATOM 651 C C . ILE A 1 82 ? 0.854 16.344 4.797 1 98.25 82 ILE A C 1
ATOM 653 O O . ILE A 1 82 ? 0.983 15.305 4.152 1 98.25 82 ILE A O 1
ATOM 657 N N . LEU A 1 83 ? -0.154 17.156 4.617 1 98.12 83 LEU A N 1
ATOM 658 C CA . LEU A 1 83 ? -1.256 16.828 3.717 1 98.12 83 LEU A CA 1
ATOM 659 C C . LEU A 1 83 ? -0.771 16.734 2.273 1 98.12 83 LEU A C 1
ATOM 661 O O . LEU A 1 83 ? -1.115 15.797 1.556 1 98.12 83 LEU A O 1
ATOM 665 N N . SER A 1 84 ? 0.011 17.719 1.881 1 98.38 84 SER A N 1
ATOM 666 C CA . SER A 1 84 ? 0.526 17.75 0.516 1 98.38 84 SER A CA 1
ATOM 667 C C . SER A 1 84 ? 1.451 16.562 0.251 1 98.38 84 SER A C 1
ATOM 669 O O . SER A 1 84 ? 1.378 15.93 -0.808 1 98.38 84 SER A O 1
ATOM 671 N N . THR A 1 85 ? 2.281 16.266 1.23 1 98.56 85 THR A N 1
ATOM 672 C CA . THR A 1 85 ? 3.205 15.141 1.092 1 98.56 85 THR A CA 1
ATOM 673 C C . THR A 1 85 ? 2.441 13.828 0.934 1 98.56 85 THR A C 1
ATOM 675 O O . THR A 1 85 ? 2.697 13.07 0.002 1 98.56 85 THR A O 1
ATOM 678 N N . ALA A 1 86 ? 1.488 13.578 1.852 1 98.69 86 ALA A N 1
ATOM 679 C CA . ALA A 1 86 ? 0.711 12.344 1.799 1 98.69 86 ALA A CA 1
ATOM 680 C C . ALA A 1 86 ? -0.008 12.203 0.461 1 98.69 86 ALA A C 1
ATOM 682 O O . ALA A 1 86 ? -0.079 11.109 -0.102 1 98.69 86 ALA A O 1
ATOM 683 N N . THR A 1 87 ? -0.495 13.305 -0.061 1 98 87 THR A N 1
ATOM 684 C CA . THR A 1 87 ? -1.213 13.32 -1.331 1 98 87 THR A CA 1
ATOM 685 C C . THR A 1 87 ? -0.272 12.992 -2.486 1 98 87 THR A C 1
ATOM 687 O O . THR A 1 87 ? -0.569 12.125 -3.311 1 98 87 THR A O 1
ATOM 690 N N . ILE A 1 88 ? 0.872 13.641 -2.52 1 97.94 88 ILE A N 1
ATOM 691 C CA . ILE A 1 88 ? 1.846 13.469 -3.594 1 97.94 88 ILE A CA 1
ATOM 692 C C . ILE A 1 88 ? 2.371 12.039 -3.596 1 97.94 88 ILE A C 1
ATOM 694 O O . ILE A 1 88 ? 2.525 11.43 -4.656 1 97.94 88 ILE A O 1
ATOM 698 N N . VAL A 1 89 ? 2.621 11.508 -2.418 1 98.25 89 VAL A N 1
ATOM 699 C CA . VAL A 1 89 ? 3.133 10.148 -2.273 1 98.25 89 VAL A CA 1
ATOM 700 C C . VAL A 1 89 ? 2.082 9.148 -2.748 1 98.25 89 VAL A C 1
ATOM 702 O O . VAL A 1 89 ? 2.396 8.203 -3.484 1 98.25 89 VAL A O 1
ATOM 705 N N . SER A 1 90 ? 0.866 9.367 -2.32 1 97.69 90 SER A N 1
ATOM 706 C CA . SER A 1 90 ? -0.224 8.461 -2.674 1 97.69 90 SER A CA 1
ATOM 707 C C . SER A 1 90 ? -0.466 8.445 -4.18 1 97.69 90 SER A C 1
ATOM 709 O O . SER A 1 90 ? -0.738 7.395 -4.762 1 97.69 90 SER A O 1
ATOM 711 N N . LEU A 1 91 ? -0.27 9.586 -4.836 1 95.69 91 LEU A N 1
ATOM 712 C CA . LEU A 1 91 ? -0.479 9.711 -6.273 1 95.69 91 LEU A CA 1
ATOM 713 C C . LEU A 1 91 ? 0.725 9.18 -7.047 1 95.69 91 LEU A C 1
ATOM 715 O O . LEU A 1 91 ? 0.668 9.039 -8.266 1 95.69 91 LEU A O 1
ATOM 719 N N . ASN A 1 92 ? 1.776 8.867 -6.328 1 96.25 92 ASN A N 1
ATOM 720 C CA . ASN A 1 92 ? 3.027 8.445 -6.949 1 96.25 92 ASN A CA 1
ATOM 721 C C . ASN A 1 92 ? 3.516 9.469 -7.969 1 96.25 92 ASN A C 1
ATOM 723 O O . ASN A 1 92 ? 3.744 9.133 -9.133 1 96.25 92 ASN A O 1
ATOM 727 N N . ARG A 1 93 ? 3.674 10.688 -7.488 1 96.06 93 ARG A N 1
ATOM 728 C CA . ARG A 1 93 ? 4.191 11.781 -8.312 1 96.06 93 ARG A CA 1
ATOM 729 C C . ARG A 1 93 ? 5.445 12.383 -7.688 1 96.06 93 ARG A C 1
ATOM 731 O O . ARG A 1 93 ? 5.461 13.562 -7.336 1 96.06 93 ARG A O 1
ATOM 738 N N . PRO A 1 94 ? 6.508 11.656 -7.711 1 95.75 94 PRO A N 1
ATOM 739 C CA . PRO A 1 94 ? 7.734 12.102 -7.039 1 95.75 94 PRO A CA 1
ATOM 740 C C . PRO A 1 94 ? 8.273 13.406 -7.617 1 95.75 94 PRO A C 1
ATOM 742 O O . PRO A 1 94 ? 8.922 14.18 -6.906 1 95.75 94 PRO A O 1
ATOM 745 N N . SER A 1 95 ? 7.957 13.711 -8.859 1 95 95 SER A N 1
ATOM 746 C CA . SER A 1 95 ? 8.477 14.922 -9.492 1 95 95 SER A CA 1
ATOM 747 C C . SER A 1 95 ? 7.867 16.172 -8.867 1 95 95 SER A C 1
ATOM 749 O O . SER A 1 95 ? 8.383 17.281 -9.047 1 95 95 SER A O 1
ATOM 751 N N . ALA A 1 96 ? 6.773 16.031 -8.18 1 96.44 96 ALA A N 1
ATOM 752 C CA . ALA A 1 96 ? 6.094 17.156 -7.566 1 96.44 96 ALA A CA 1
ATOM 753 C C . ALA A 1 96 ? 6.859 17.672 -6.348 1 96.44 96 ALA A C 1
ATOM 755 O O . ALA A 1 96 ? 6.605 18.781 -5.859 1 96.44 96 ALA A O 1
ATOM 756 N N . PHE A 1 97 ? 7.859 16.938 -5.875 1 96 97 PHE A N 1
ATOM 757 C CA . PHE A 1 97 ? 8.555 17.297 -4.648 1 96 97 PHE A CA 1
ATOM 758 C C . PHE A 1 97 ? 9.5 18.469 -4.887 1 96 97 PHE A C 1
ATOM 760 O O . PHE A 1 97 ? 9.734 19.281 -3.986 1 96 97 PHE A O 1
ATOM 767 N N . LYS A 1 98 ? 10.031 18.547 -6.094 1 94.44 98 LYS A N 1
ATOM 768 C CA . LYS A 1 98 ? 10.961 19.641 -6.355 1 94.44 98 LYS A CA 1
ATOM 769 C C . LYS A 1 98 ? 10.266 21 -6.234 1 94.44 98 LYS A C 1
ATOM 771 O O . LYS A 1 98 ? 10.703 21.844 -5.457 1 94.44 98 LYS A O 1
ATOM 776 N N . PRO A 1 99 ? 9.133 21.219 -6.953 1 94.44 99 PRO A N 1
ATOM 777 C CA . PRO A 1 99 ? 8.461 22.5 -6.766 1 94.44 99 PRO A CA 1
ATOM 778 C C . PRO A 1 99 ? 7.934 22.688 -5.344 1 94.44 99 PRO A C 1
ATOM 780 O O . PRO A 1 99 ? 7.941 23.797 -4.82 1 94.44 99 PRO A O 1
ATOM 783 N N . LEU A 1 100 ? 7.445 21.641 -4.711 1 94.44 100 LEU A N 1
ATOM 784 C CA . LEU A 1 100 ? 6.98 21.75 -3.336 1 94.44 100 LEU A CA 1
ATOM 785 C C . LEU A 1 100 ? 8.109 22.203 -2.416 1 94.44 100 LEU A C 1
ATOM 787 O O . LEU A 1 100 ? 7.918 23.094 -1.582 1 94.44 100 LEU A O 1
ATOM 791 N N . TRP A 1 101 ? 9.266 21.594 -2.596 1 93.31 101 TRP A N 1
ATOM 792 C CA . TRP A 1 101 ? 10.422 21.906 -1.761 1 93.31 101 TRP A CA 1
ATOM 793 C C . TRP A 1 101 ? 10.898 23.328 -2.004 1 93.31 101 TRP A C 1
ATOM 795 O O . TRP A 1 101 ? 11.297 24.016 -1.065 1 93.31 101 TRP A O 1
ATOM 805 N N . SER A 1 102 ? 10.852 23.734 -3.234 1 90.12 102 SER A N 1
ATOM 806 C CA . SER A 1 102 ? 11.234 25.109 -3.557 1 90.12 102 SER A CA 1
ATOM 807 C C . SER A 1 102 ? 10.352 26.109 -2.824 1 90.12 102 SER A C 1
ATOM 809 O O . SER A 1 102 ? 10.836 27.141 -2.359 1 90.12 102 SER A O 1
ATOM 811 N N . LEU A 1 103 ? 9.117 25.781 -2.719 1 88.12 103 LEU A N 1
ATOM 812 C CA . LEU A 1 103 ? 8.18 26.656 -2.027 1 88.12 103 LEU A CA 1
ATOM 813 C C . LEU A 1 103 ? 8.445 26.656 -0.524 1 88.12 103 LEU A C 1
ATOM 815 O O . LEU A 1 103 ? 8.453 27.703 0.11 1 88.12 103 LEU A O 1
ATOM 819 N N . VAL A 1 104 ? 8.664 25.5 0.015 1 87.5 104 VAL A N 1
ATOM 820 C CA . VAL A 1 104 ? 8.828 25.344 1.455 1 87.5 104 VAL A CA 1
ATOM 821 C C . VAL A 1 104 ? 10.156 25.938 1.899 1 87.5 104 VAL A C 1
ATOM 823 O O . VAL A 1 104 ? 10.242 26.562 2.957 1 87.5 104 VAL A O 1
ATOM 826 N N . SER A 1 105 ? 11.211 25.734 1.175 1 84 105 SER A N 1
ATOM 827 C CA . SER A 1 105 ? 12.547 26.156 1.551 1 84 105 SER A CA 1
ATOM 828 C C . SER A 1 105 ? 12.75 27.641 1.275 1 84 105 SER A C 1
ATOM 830 O O . SER A 1 105 ? 13.648 28.281 1.847 1 84 105 SER A O 1
ATOM 832 N N . GLY A 1 106 ? 12.023 28.219 0.447 1 82.12 106 GLY A N 1
ATOM 833 C CA . GLY A 1 106 ? 12.18 29.625 0.099 1 82.12 106 GLY A CA 1
ATOM 834 C C . GLY A 1 106 ? 11.141 30.516 0.752 1 82.12 106 GLY A C 1
ATOM 835 O O . GLY A 1 106 ? 11.469 31.312 1.639 1 82.12 106 GLY A O 1
ATOM 836 N N . GLY A 1 107 ? 9.953 30.312 0.491 1 73.31 107 GLY A N 1
ATOM 837 C CA . GLY A 1 107 ? 8.875 31.219 0.823 1 73.31 107 GLY A CA 1
ATOM 838 C C . GLY A 1 107 ? 8.422 31.109 2.268 1 73.31 107 GLY A C 1
ATOM 839 O O . GLY A 1 107 ? 7.859 32.062 2.82 1 73.31 107 GLY A O 1
ATOM 840 N N . PHE A 1 108 ? 8.695 30.016 2.867 1 76.12 108 PHE A N 1
ATOM 841 C CA . PHE A 1 108 ? 8.117 29.797 4.188 1 76.12 108 PHE A CA 1
ATOM 842 C C . PHE A 1 108 ? 9.211 29.594 5.23 1 76.12 108 PHE A C 1
ATOM 844 O O . PHE A 1 108 ? 8.953 29.047 6.309 1 76.12 108 PHE A O 1
ATOM 851 N N . LYS A 1 109 ? 10.367 30.016 4.945 1 74.56 109 LYS A N 1
ATOM 852 C CA . LYS A 1 109 ? 11.555 29.75 5.754 1 74.56 109 LYS A CA 1
ATOM 853 C C . LYS A 1 109 ? 11.43 30.375 7.141 1 74.56 109 LYS A C 1
ATOM 855 O O . LYS A 1 109 ? 12.008 29.875 8.102 1 74.56 109 LYS A O 1
ATOM 860 N N . ASP A 1 110 ? 10.68 31.406 7.191 1 78.75 110 ASP A N 1
ATOM 861 C CA . ASP A 1 110 ? 10.562 32.125 8.469 1 78.75 110 ASP A CA 1
ATOM 862 C C . ASP A 1 110 ? 9.508 31.453 9.359 1 78.75 110 ASP A C 1
ATOM 864 O O . ASP A 1 110 ? 9.445 31.734 10.555 1 78.75 110 ASP A O 1
ATOM 868 N N . ARG A 1 111 ? 8.844 30.578 8.805 1 83.62 111 ARG A N 1
ATOM 869 C CA . ARG A 1 111 ? 7.715 30.031 9.547 1 83.62 111 ARG A CA 1
ATOM 870 C C . ARG A 1 111 ? 8.016 28.609 10.016 1 83.62 111 ARG A C 1
ATOM 872 O O . ARG A 1 111 ? 7.406 28.125 10.977 1 83.62 111 ARG A O 1
ATOM 879 N N . ILE A 1 112 ? 8.898 27.953 9.305 1 87.44 112 ILE A N 1
ATOM 880 C CA . ILE A 1 112 ? 9.227 26.578 9.688 1 87.44 112 ILE A CA 1
ATOM 881 C C . ILE A 1 112 ? 10.68 26.281 9.312 1 87.44 112 ILE A C 1
ATOM 883 O O . ILE A 1 112 ? 11.125 26.641 8.219 1 87.44 112 ILE A O 1
ATOM 887 N N . ASP A 1 113 ? 11.32 25.656 10.227 1 89.19 113 ASP A N 1
ATOM 888 C CA . ASP A 1 113 ? 12.727 25.297 10.023 1 89.19 113 ASP A CA 1
ATOM 889 C C . ASP A 1 113 ? 12.867 24.25 8.922 1 89.19 113 ASP A C 1
ATOM 891 O O . ASP A 1 113 ? 12.062 23.328 8.828 1 89.19 113 ASP A O 1
ATOM 895 N N . ARG A 1 114 ? 13.938 24.438 8.188 1 88.38 114 ARG A N 1
ATOM 896 C CA . ARG A 1 114 ? 14.219 23.547 7.07 1 88.38 114 ARG A CA 1
ATOM 897 C C . ARG A 1 114 ? 14.328 22.094 7.551 1 88.38 114 ARG A C 1
ATOM 899 O O . ARG A 1 114 ? 13.781 21.188 6.926 1 88.38 114 ARG A O 1
ATOM 906 N N . SER A 1 115 ? 15.055 21.906 8.664 1 88.69 115 SER A N 1
ATOM 907 C CA . SER A 1 115 ? 15.266 20.578 9.195 1 88.69 115 SER A CA 1
ATOM 908 C C . SER A 1 115 ? 13.945 19.938 9.625 1 88.69 115 SER A C 1
ATOM 910 O O . SER A 1 115 ? 13.75 18.734 9.453 1 88.69 115 SER A O 1
ATOM 912 N N . GLU A 1 116 ? 13.086 20.719 10.164 1 91.38 116 GLU A N 1
ATOM 913 C CA . GLU A 1 116 ? 11.766 20.234 10.555 1 91.38 116 GLU A CA 1
ATOM 914 C C . GLU A 1 116 ? 10.945 19.812 9.336 1 91.38 116 GLU A C 1
ATOM 916 O O . GLU A 1 116 ? 10.289 18.766 9.352 1 91.38 116 GLU A O 1
ATOM 921 N N . CYS A 1 117 ? 11.031 20.609 8.305 1 93.06 117 CYS A N 1
ATOM 922 C CA . CYS A 1 117 ? 10.305 20.328 7.074 1 93.06 117 CYS A CA 1
ATOM 923 C C . CYS A 1 117 ? 10.766 19 6.473 1 93.06 117 CYS A C 1
ATOM 925 O O . CYS A 1 117 ? 9.938 18.188 6.035 1 93.06 117 CYS A O 1
ATOM 927 N N . VAL A 1 118 ? 12.078 18.797 6.484 1 93.25 118 VAL A N 1
ATOM 928 C CA . VAL A 1 118 ? 12.641 17.578 5.945 1 93.25 118 VAL A CA 1
ATOM 929 C C . VAL A 1 118 ? 12.117 16.375 6.734 1 93.25 118 VAL A C 1
ATOM 931 O O . VAL A 1 118 ? 11.695 15.375 6.148 1 93.25 118 VAL A O 1
ATOM 934 N N . GLU A 1 119 ? 12.039 16.516 7.984 1 92.94 119 GLU A N 1
ATOM 935 C CA . GLU A 1 119 ? 11.578 15.43 8.836 1 92.94 119 GLU A CA 1
ATOM 936 C C . GLU A 1 119 ? 10.094 15.141 8.617 1 92.94 119 GLU A C 1
ATOM 938 O O . GLU A 1 119 ? 9.68 13.984 8.602 1 92.94 119 GLU A O 1
ATOM 943 N N . LEU A 1 120 ? 9.32 16.203 8.477 1 96 120 LEU A N 1
ATOM 944 C CA . LEU A 1 120 ? 7.891 16.031 8.242 1 96 120 LEU A CA 1
ATOM 945 C C . LEU A 1 120 ? 7.629 15.297 6.938 1 96 120 LEU A C 1
ATOM 947 O O . LEU A 1 120 ? 6.805 14.383 6.895 1 96 120 LEU A O 1
ATOM 951 N N . ILE A 1 121 ? 8.367 15.68 5.918 1 97.06 121 ILE A N 1
ATOM 952 C CA . ILE A 1 121 ? 8.164 15.078 4.605 1 97.06 121 ILE A CA 1
ATOM 953 C C . ILE A 1 121 ? 8.625 13.625 4.629 1 97.06 121 ILE A C 1
ATOM 955 O O . ILE A 1 121 ? 7.922 12.734 4.148 1 97.06 121 ILE A O 1
ATOM 959 N N . ARG A 1 122 ? 9.742 13.352 5.273 1 96.12 122 ARG A N 1
ATOM 960 C CA . ARG A 1 122 ? 10.273 12 5.34 1 96.12 122 ARG A CA 1
ATOM 961 C C . ARG A 1 122 ? 9.367 11.094 6.164 1 96.12 122 ARG A C 1
ATOM 963 O O . ARG A 1 122 ? 9.055 9.977 5.75 1 96.12 122 ARG A O 1
ATOM 970 N N . GLU A 1 123 ? 8.906 11.578 7.242 1 96.56 123 GLU A N 1
ATOM 971 C CA . GLU A 1 123 ? 8.07 10.766 8.117 1 96.56 123 GLU A CA 1
ATOM 972 C C . GLU A 1 123 ? 6.695 10.523 7.5 1 96.56 123 GLU A C 1
ATOM 974 O O . GLU A 1 123 ? 6.148 9.422 7.605 1 96.56 123 GLU A O 1
ATOM 979 N N . SER A 1 124 ? 6.125 11.555 6.891 1 98.31 124 SER A N 1
ATOM 980 C CA . SER A 1 124 ? 4.832 11.398 6.234 1 98.31 124 SER A CA 1
ATOM 981 C C . SER A 1 124 ? 4.914 10.383 5.094 1 98.31 124 SER A C 1
ATOM 983 O O . SER A 1 124 ? 4.008 9.562 4.918 1 98.31 124 SER A O 1
ATOM 985 N N . SER A 1 125 ? 6.027 10.445 4.375 1 98.56 125 SER A N 1
ATOM 986 C CA . SER A 1 125 ? 6.234 9.508 3.279 1 98.56 125 SER A CA 1
ATOM 987 C C . SER A 1 125 ? 6.398 8.078 3.797 1 98.56 125 SER A C 1
ATOM 989 O O . SER A 1 125 ? 5.848 7.137 3.225 1 98.56 125 SER A O 1
ATOM 991 N N . LEU A 1 126 ? 7.121 7.969 4.883 1 97.94 126 LEU A N 1
ATOM 992 C CA . LEU A 1 126 ? 7.352 6.66 5.488 1 97.94 126 LEU A CA 1
ATOM 993 C C . LEU A 1 126 ? 6.043 6.062 6 1 97.94 126 LEU A C 1
ATOM 995 O O . LEU A 1 126 ? 5.719 4.914 5.691 1 97.94 126 LEU A O 1
ATOM 999 N N . LYS A 1 127 ? 5.273 6.832 6.703 1 98.31 127 LYS A N 1
ATOM 1000 C CA . LYS A 1 127 ? 4.047 6.34 7.32 1 98.31 127 LYS A CA 1
ATOM 1001 C C . LYS A 1 127 ? 2.982 6.047 6.27 1 98.31 127 LYS A C 1
ATOM 1003 O O . LYS A 1 127 ? 2.033 5.305 6.527 1 98.31 127 LYS A O 1
ATOM 1008 N N . SER A 1 128 ? 3.154 6.605 5.074 1 98.75 128 SER A N 1
ATOM 1009 C CA . SER A 1 128 ? 2.197 6.363 4 1 98.75 128 SER A CA 1
ATOM 1010 C C . SER A 1 128 ? 2.244 4.91 3.533 1 98.75 128 SER A C 1
ATOM 1012 O O . SER A 1 128 ? 1.32 4.438 2.869 1 98.75 128 SER A O 1
ATOM 1014 N N . ILE A 1 129 ? 3.266 4.156 3.889 1 98.75 129 ILE A N 1
ATOM 1015 C CA . ILE A 1 129 ? 3.439 2.768 3.473 1 98.75 129 ILE A CA 1
ATOM 1016 C C . ILE A 1 129 ? 2.211 1.951 3.871 1 98.75 129 ILE A C 1
ATOM 1018 O O . ILE A 1 129 ? 1.757 1.091 3.113 1 98.75 129 ILE A O 1
ATOM 1022 N N . SER A 1 130 ? 1.661 2.232 5.023 1 98.75 130 SER A N 1
ATOM 1023 C CA . SER A 1 130 ? 0.545 1.45 5.543 1 98.75 130 SER A CA 1
ATOM 1024 C C . SER A 1 130 ? -0.668 1.537 4.625 1 98.75 130 SER A C 1
ATOM 1026 O O . SER A 1 130 ? -1.462 0.597 4.543 1 98.75 130 SER A O 1
ATOM 1028 N N . PHE A 1 131 ? -0.737 2.613 3.898 1 98.5 131 PHE A N 1
ATOM 1029 C CA . PHE A 1 131 ? -1.972 2.898 3.178 1 98.5 131 PHE A CA 1
ATOM 1030 C C . PHE A 1 131 ? -1.793 2.656 1.683 1 98.5 131 PHE A C 1
ATOM 1032 O O . PHE A 1 131 ? -2.742 2.283 0.991 1 98.5 131 PHE A O 1
ATOM 1039 N N . ILE A 1 132 ? -0.527 2.84 1.192 1 98.06 132 ILE A N 1
ATOM 1040 C CA . ILE A 1 132 ? -0.381 2.857 -0.259 1 98.06 132 ILE A CA 1
ATOM 1041 C C . ILE A 1 132 ? 0.701 1.865 -0.68 1 98.06 132 ILE A C 1
ATOM 1043 O O . ILE A 1 132 ? 0.946 1.674 -1.873 1 98.06 132 ILE A O 1
ATOM 1047 N N . GLY A 1 133 ? 1.399 1.247 0.236 1 98.44 133 GLY A N 1
ATOM 1048 C CA . GLY A 1 133 ? 2.422 0.258 -0.066 1 98.44 133 GLY A CA 1
ATOM 1049 C C . GLY A 1 133 ? 3.822 0.839 -0.107 1 98.44 133 GLY A C 1
ATOM 1050 O O . GLY A 1 133 ? 3.992 2.061 -0.13 1 98.44 133 GLY A O 1
ATOM 1051 N N . ILE A 1 134 ? 4.824 0.022 -0.204 1 98.69 134 ILE A N 1
ATOM 1052 C CA . ILE A 1 134 ? 6.238 0.349 -0.061 1 98.69 134 ILE A CA 1
ATOM 1053 C C . ILE A 1 134 ? 6.727 1.083 -1.307 1 98.69 134 ILE A C 1
ATOM 1055 O O . ILE A 1 134 ? 7.426 2.096 -1.205 1 98.69 134 ILE A O 1
ATOM 1059 N N . PRO A 1 135 ? 6.348 0.649 -2.541 1 98.12 135 PRO A N 1
ATOM 1060 C CA . PRO A 1 135 ? 7.008 1.161 -3.744 1 98.12 135 PRO A CA 1
ATOM 1061 C C . PRO A 1 135 ? 6.816 2.664 -3.928 1 98.12 135 PRO A C 1
ATOM 1063 O O . PRO A 1 135 ? 7.777 3.381 -4.227 1 98.12 135 PRO A O 1
ATOM 1066 N N . LYS A 1 136 ? 5.609 3.137 -3.701 1 97.88 136 LYS A N 1
ATOM 1067 C CA . LYS A 1 136 ? 5.352 4.562 -3.889 1 97.88 136 LYS A CA 1
ATOM 1068 C C . LYS A 1 136 ? 6.105 5.398 -2.861 1 97.88 136 LYS A C 1
ATOM 1070 O O . LYS A 1 136 ? 6.574 6.496 -3.17 1 97.88 136 LYS A O 1
ATOM 1075 N N . SER A 1 137 ? 6.176 4.898 -1.687 1 98.44 137 SER A N 1
ATOM 1076 C CA . SER A 1 137 ? 6.938 5.582 -0.645 1 98.44 137 SER A CA 1
ATOM 1077 C C . SER A 1 137 ? 8.422 5.633 -0.989 1 98.44 137 SER A C 1
ATOM 1079 O O . SER A 1 137 ? 9.078 6.648 -0.759 1 98.44 137 SER A O 1
ATOM 1081 N N . ILE A 1 138 ? 8.93 4.543 -1.526 1 97.94 138 ILE A N 1
ATOM 1082 C CA . ILE A 1 138 ? 10.328 4.512 -1.945 1 97.94 138 ILE A CA 1
ATOM 1083 C C . ILE A 1 138 ? 10.57 5.57 -3.018 1 97.94 138 ILE A C 1
ATOM 1085 O O . ILE A 1 138 ? 11.539 6.328 -2.941 1 97.94 138 ILE A O 1
ATOM 1089 N N . ASN A 1 139 ? 9.703 5.633 -3.998 1 96.75 139 ASN A N 1
ATOM 1090 C CA . ASN A 1 139 ? 9.836 6.625 -5.059 1 96.75 139 ASN A CA 1
ATOM 1091 C C . ASN A 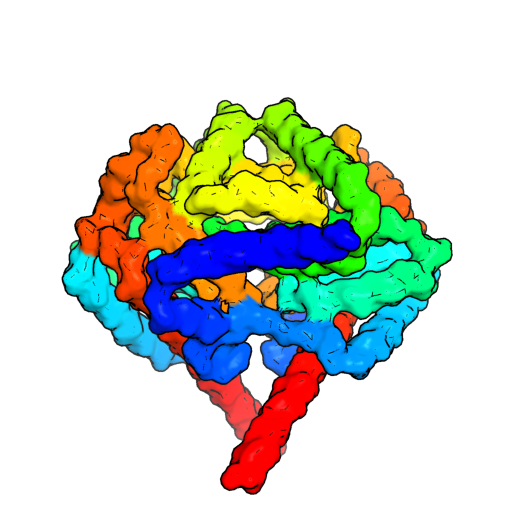1 139 ? 9.875 8.039 -4.5 1 96.75 139 ASN A C 1
ATOM 1093 O O . ASN A 1 139 ? 10.719 8.852 -4.891 1 96.75 139 ASN A O 1
ATOM 1097 N N . ALA A 1 140 ? 8.984 8.305 -3.6 1 97.81 140 ALA A N 1
ATOM 1098 C CA . ALA A 1 140 ? 8.875 9.633 -2.994 1 97.81 140 ALA A CA 1
ATOM 1099 C C . ALA A 1 140 ? 10.133 9.977 -2.197 1 97.81 140 ALA A C 1
ATOM 1101 O O . ALA A 1 140 ? 10.727 11.039 -2.389 1 97.81 140 ALA A O 1
ATOM 1102 N N . LEU A 1 141 ? 10.531 9.07 -1.347 1 97.62 141 LEU A N 1
ATOM 1103 C CA . LEU A 1 141 ? 11.656 9.305 -0.444 1 97.62 141 LEU A CA 1
ATOM 1104 C C . LEU A 1 141 ? 12.961 9.43 -1.221 1 97.62 141 LEU A C 1
ATOM 1106 O O . LEU A 1 141 ? 13.797 10.281 -0.913 1 97.62 141 LEU A O 1
ATOM 1110 N N . ASN A 1 142 ? 13.133 8.578 -2.236 1 95 142 ASN A N 1
ATOM 1111 C CA . ASN A 1 142 ? 14.328 8.664 -3.068 1 95 142 ASN A CA 1
ATOM 1112 C C . ASN A 1 142 ? 14.414 10 -3.797 1 95 142 ASN A C 1
ATOM 1114 O O . ASN A 1 142 ? 15.461 10.648 -3.797 1 95 142 ASN A O 1
ATOM 1118 N N . ARG A 1 143 ? 13.297 10.352 -4.379 1 95.12 143 ARG A N 1
ATOM 1119 C CA . ARG A 1 143 ? 13.281 11.617 -5.117 1 95.12 143 ARG A CA 1
ATOM 1120 C C . ARG A 1 143 ? 13.516 12.797 -4.184 1 95.12 143 ARG A C 1
ATOM 1122 O O . ARG A 1 143 ? 14.266 13.719 -4.52 1 95.12 143 ARG A O 1
ATOM 1129 N N . PHE A 1 144 ? 12.867 12.805 -3.1 1 96.88 144 PHE A N 1
ATOM 1130 C CA . PHE A 1 144 ? 13.031 13.891 -2.145 1 96.88 144 PHE A CA 1
ATOM 1131 C C . PHE A 1 144 ? 14.469 13.961 -1.641 1 96.88 144 PHE A C 1
ATOM 1133 O O . PHE A 1 144 ? 15.016 15.055 -1.454 1 96.88 144 PHE A O 1
ATOM 1140 N N . ASN A 1 145 ? 15.031 12.828 -1.358 1 93.75 145 ASN A N 1
ATOM 1141 C CA . ASN A 1 145 ? 16.438 12.773 -0.943 1 93.75 145 ASN A CA 1
ATOM 1142 C C . ASN A 1 145 ? 17.359 13.375 -2 1 93.75 145 ASN A C 1
ATOM 1144 O O . ASN A 1 145 ? 18.297 14.094 -1.668 1 93.75 145 ASN A O 1
ATOM 1148 N N . GLU A 1 146 ? 17.125 13.109 -3.238 1 91.06 146 GLU A N 1
ATOM 1149 C CA . GLU A 1 146 ? 17.906 13.664 -4.34 1 91.06 146 GLU A CA 1
ATOM 1150 C C . GLU A 1 146 ? 17.844 15.188 -4.355 1 91.06 146 GLU A C 1
ATOM 1152 O O . GLU A 1 146 ? 18.828 15.859 -4.672 1 91.06 146 GLU A O 1
ATOM 1157 N N . ILE A 1 147 ? 16.703 15.641 -4.035 1 91.44 147 ILE A N 1
ATOM 1158 C CA . ILE A 1 147 ? 16.438 17.078 -4.078 1 91.44 147 ILE A CA 1
ATOM 1159 C C . ILE A 1 147 ? 17.125 17.75 -2.893 1 91.44 147 ILE A C 1
ATOM 1161 O O . ILE A 1 147 ? 17.609 18.891 -3.014 1 91.44 147 ILE A O 1
ATOM 1165 N N . THR A 1 148 ? 17.156 17.203 -1.739 1 89.25 148 THR A N 1
ATOM 1166 C CA . THR A 1 148 ? 17.609 17.859 -0.518 1 89.25 148 THR A CA 1
ATOM 1167 C C . THR A 1 148 ? 19.094 17.625 -0.291 1 89.25 148 THR A C 1
ATOM 1169 O O . THR A 1 148 ? 19.734 18.328 0.496 1 89.25 148 THR A O 1
ATOM 1172 N N . GLN A 1 149 ? 19.734 16.531 -0.53 1 73.12 149 GLN A N 1
ATOM 1173 C CA . GLN A 1 149 ? 21.141 16.234 -0.295 1 73.12 149 GLN A CA 1
ATOM 1174 C C . GLN A 1 149 ? 21.984 16.641 -1.495 1 73.12 149 GLN A C 1
ATOM 1176 O O . GLN A 1 149 ? 22.484 15.789 -2.23 1 73.12 149 GLN A O 1
ATOM 1181 N N . PRO A 1 150 ? 21.844 17.812 -1.961 1 56.72 150 PRO A N 1
ATOM 1182 C CA . PRO A 1 150 ? 22.828 18.016 -3.027 1 56.72 150 PRO A CA 1
ATOM 1183 C C . PRO A 1 150 ? 24.25 17.656 -2.6 1 56.72 150 PRO A C 1
ATOM 1185 O O . PRO A 1 150 ? 24.531 17.578 -1.402 1 56.72 150 PRO A O 1
ATOM 1188 N N . GLN A 1 151 ? 25.359 17.406 -3.533 1 48.28 151 GLN A N 1
ATOM 1189 C CA . GLN A 1 151 ? 26.688 16.797 -3.635 1 48.28 151 GLN A CA 1
ATOM 1190 C C . GLN A 1 151 ? 27.578 17.25 -2.488 1 48.28 151 GLN A C 1
ATOM 1192 O O . GLN A 1 151 ? 28.688 16.734 -2.312 1 48.28 151 GLN A O 1
ATOM 1197 N N . SER A 1 152 ? 27.391 18.281 -1.775 1 46.88 152 SER A N 1
ATOM 1198 C CA . SER A 1 152 ? 28.594 18.656 -1.057 1 46.88 152 SER A CA 1
ATOM 1199 C C . SER A 1 152 ? 28.875 17.719 0.115 1 46.88 152 SER A C 1
ATOM 1201 O O . SER A 1 152 ? 29.938 17.125 0.209 1 46.88 152 SER A O 1
ATOM 1203 N N . ASP A 1 153 ? 28.5 18.125 1.444 1 46.94 153 ASP A N 1
ATOM 1204 C CA . ASP A 1 153 ? 29.109 17.531 2.633 1 46.94 153 ASP A CA 1
ATOM 1205 C C . ASP A 1 153 ? 28.484 16.188 2.971 1 46.94 153 ASP A C 1
ATOM 1207 O O . ASP A 1 153 ? 27.734 16.078 3.938 1 46.94 153 ASP A O 1
ATOM 1211 N N . HIS A 1 154 ? 28.375 15.227 2.109 1 50.62 154 HIS A N 1
ATOM 1212 C CA . HIS A 1 154 ? 27.812 13.891 1.963 1 50.62 154 HIS A CA 1
ATOM 1213 C C . HIS A 1 154 ? 28.25 12.977 3.105 1 50.62 154 HIS A C 1
ATOM 1215 O O . HIS A 1 154 ? 27.516 12.078 3.508 1 50.62 154 HIS A O 1
ATOM 1221 N N . GLN A 1 155 ? 29.469 13.133 3.531 1 49.53 155 GLN A N 1
ATOM 1222 C CA . GLN A 1 155 ? 30.016 12.164 4.473 1 49.53 155 GLN A CA 1
ATOM 1223 C C . GLN A 1 155 ? 29.328 12.258 5.828 1 49.53 155 GLN A C 1
ATOM 1225 O O . GLN A 1 155 ? 28.969 11.234 6.422 1 49.53 155 GLN A O 1
ATOM 1230 N N . THR A 1 156 ? 29.125 13.469 6.301 1 46.81 156 THR A N 1
ATOM 1231 C CA . THR A 1 156 ? 28.547 13.633 7.633 1 46.81 156 THR A CA 1
ATOM 1232 C C . THR A 1 156 ? 27.078 13.211 7.645 1 46.81 156 THR A C 1
ATOM 1234 O O . THR A 1 156 ? 26.625 12.562 8.586 1 46.81 156 THR A O 1
ATOM 1237 N N . SER A 1 157 ? 26.453 13.57 6.559 1 53.25 157 SER A N 1
ATOM 1238 C CA . SER A 1 157 ? 25.031 13.25 6.484 1 53.25 157 SER A CA 1
ATOM 1239 C C . SER A 1 157 ? 24.797 11.75 6.383 1 53.25 157 SER A C 1
ATOM 1241 O O . SER A 1 157 ? 23.859 11.219 6.969 1 53.25 157 SER A O 1
ATOM 1243 N N . LYS A 1 158 ? 25.812 11.195 5.84 1 55.47 158 LYS A N 1
ATOM 1244 C CA . LYS A 1 158 ? 25.734 9.742 5.695 1 55.47 158 LYS A CA 1
ATOM 1245 C C . LYS A 1 158 ? 25.938 9.039 7.031 1 55.47 158 LYS A C 1
ATOM 1247 O O . LYS A 1 158 ? 25.234 8.086 7.359 1 55.47 158 LYS A O 1
ATOM 1252 N N . GLN A 1 159 ? 26.891 9.562 7.73 1 54.69 159 GLN A N 1
ATOM 1253 C CA . GLN A 1 159 ? 27.156 8.953 9.031 1 54.69 159 GLN A CA 1
ATOM 1254 C C . GLN A 1 159 ? 25.953 9.086 9.961 1 54.69 159 GLN A C 1
ATOM 1256 O O . GLN A 1 159 ? 25.625 8.148 10.688 1 54.69 159 GLN A O 1
ATOM 1261 N N . HIS A 1 160 ? 25.281 10.188 9.867 1 55.44 160 HIS A N 1
ATOM 1262 C CA . HIS A 1 160 ? 24.125 10.43 10.719 1 55.44 160 HIS A CA 1
ATOM 1263 C C . HIS A 1 160 ? 22.969 9.508 10.336 1 55.44 160 HIS A C 1
ATOM 1265 O O . HIS A 1 160 ? 22.266 9 11.211 1 55.44 160 HIS A O 1
ATOM 1271 N N . GLN A 1 161 ? 22.953 9.289 9.117 1 57.5 161 GLN A N 1
ATOM 1272 C CA . GLN A 1 161 ? 21.875 8.422 8.648 1 57.5 161 GLN A CA 1
ATOM 1273 C C . GLN A 1 161 ? 22.125 6.969 9.031 1 57.5 161 GLN A C 1
ATOM 1275 O O . GLN A 1 161 ? 21.203 6.258 9.43 1 57.5 161 GLN A O 1
ATOM 1280 N N . VAL A 1 162 ? 23.406 6.57 8.945 1 56.12 162 VAL A N 1
ATOM 1281 C CA . VAL A 1 162 ? 23.797 5.215 9.328 1 56.12 162 VAL A CA 1
ATOM 1282 C C . VAL A 1 162 ? 23.531 5.012 10.82 1 56.12 162 VAL A C 1
ATOM 1284 O O . VAL A 1 162 ? 23.031 3.969 11.234 1 56.12 162 VAL A O 1
ATOM 1287 N N . ASP A 1 163 ? 23.828 6.055 11.508 1 57.91 163 ASP A N 1
ATOM 1288 C CA . ASP A 1 163 ? 23.641 5.969 12.953 1 57.91 163 ASP A CA 1
ATOM 1289 C C . ASP A 1 163 ? 22.156 5.902 13.312 1 57.91 163 ASP A C 1
ATOM 1291 O O . ASP A 1 163 ? 21.766 5.137 14.195 1 57.91 163 ASP A O 1
ATOM 1295 N N . ARG A 1 164 ? 21.453 6.602 12.633 1 59.41 164 ARG A N 1
ATOM 1296 C CA . ARG A 1 164 ? 20.016 6.594 12.891 1 59.41 164 ARG A CA 1
ATOM 1297 C C . ARG A 1 164 ? 19.391 5.262 12.492 1 59.41 164 ARG A C 1
ATOM 1299 O O . ARG A 1 164 ? 18.5 4.754 13.18 1 59.41 164 ARG A O 1
ATOM 1306 N N . GLY A 1 165 ? 19.844 4.75 11.43 1 57.81 165 GLY A N 1
ATOM 1307 C CA . GLY A 1 165 ? 19.391 3.434 11.023 1 57.81 165 GLY A CA 1
ATOM 1308 C C . GLY A 1 165 ? 19.719 2.344 12.023 1 57.81 165 GLY A C 1
ATOM 1309 O O . GLY A 1 165 ? 18.891 1.484 12.32 1 57.81 165 GLY A O 1
ATOM 1310 N N . ARG A 1 166 ? 20.875 2.502 12.508 1 53.25 166 ARG A N 1
ATOM 1311 C CA . ARG A 1 166 ? 21.312 1.557 13.531 1 53.25 166 ARG A CA 1
ATOM 1312 C C . ARG A 1 166 ? 20.453 1.665 14.781 1 53.25 166 ARG A C 1
ATOM 1314 O O . ARG A 1 166 ? 20.078 0.652 15.375 1 53.25 166 ARG A O 1
ATOM 1321 N N . ARG A 1 167 ? 20.125 2.768 15.047 1 53.16 167 ARG A N 1
ATOM 1322 C CA . ARG A 1 167 ? 19.312 2.982 16.234 1 53.16 167 ARG A CA 1
ATOM 1323 C C . ARG A 1 167 ? 17.906 2.443 16.031 1 53.16 167 ARG A C 1
ATOM 1325 O O . ARG A 1 167 ? 17.328 1.847 16.938 1 53.16 167 ARG A O 1
ATOM 1332 N N . SER A 1 168 ? 17.453 2.721 14.891 1 60.69 168 SER A N 1
ATOM 1333 C CA . SER A 1 168 ? 16.141 2.199 14.555 1 60.69 168 SER A CA 1
ATOM 1334 C C . SER A 1 168 ? 16.109 0.679 14.656 1 60.69 168 SER A C 1
ATOM 1336 O O . SER A 1 168 ? 15.164 0.109 15.211 1 60.69 168 SER A O 1
ATOM 1338 N N . TYR A 1 169 ? 17.156 0.106 14.18 1 58.75 169 TYR A N 1
ATOM 1339 C CA . TYR A 1 169 ? 17.297 -1.343 14.258 1 58.75 169 TYR A CA 1
ATOM 1340 C C . TYR A 1 169 ? 17.391 -1.803 15.711 1 58.75 169 TYR A C 1
ATOM 1342 O O . TYR A 1 169 ? 16.703 -2.74 16.109 1 58.75 169 TYR A O 1
ATOM 1350 N N . GLN A 1 170 ? 18.188 -1.116 16.375 1 58.81 170 GLN A N 1
ATOM 1351 C CA . GLN A 1 170 ? 18.422 -1.491 17.766 1 58.81 170 GLN A CA 1
ATOM 1352 C C . GLN A 1 170 ? 17.156 -1.364 18.594 1 58.81 170 GLN A C 1
ATOM 1354 O O . GLN A 1 170 ? 16.875 -2.215 19.453 1 58.81 170 GLN A O 1
ATOM 1359 N N . GLU A 1 171 ? 16.484 -0.428 18.375 1 60.81 171 GLU A N 1
ATOM 1360 C CA . GLU A 1 171 ? 15.242 -0.209 19.109 1 60.81 171 GLU A CA 1
ATOM 1361 C C . GLU A 1 171 ? 14.211 -1.291 18.797 1 60.81 171 GLU A C 1
ATOM 1363 O O . GLU A 1 171 ? 13.562 -1.818 19.703 1 60.81 171 GLU A O 1
ATOM 1368 N N . SER A 1 172 ? 14.141 -1.479 17.578 1 59.94 172 SER A N 1
ATOM 1369 C CA . SER A 1 172 ? 13.195 -2.512 17.156 1 59.94 172 SER A CA 1
ATOM 1370 C C . SER A 1 172 ? 13.625 -3.885 17.672 1 59.94 172 SER A C 1
ATOM 1372 O O . SER A 1 172 ? 12.781 -4.695 18.062 1 59.94 172 SER A O 1
ATOM 1374 N N . TYR A 1 173 ? 14.867 -3.918 17.703 1 59.41 173 TYR A N 1
ATOM 1375 C CA . TYR A 1 173 ? 15.438 -5.188 18.141 1 59.41 173 TYR A CA 1
ATOM 1376 C C . TYR A 1 173 ? 15.344 -5.328 19.656 1 59.41 173 TYR A C 1
ATOM 1378 O O . TYR A 1 173 ? 15.133 -6.43 20.172 1 59.41 173 TYR A O 1
ATOM 1386 N N . ASN A 1 174 ? 15.422 -4.25 20.281 1 62.59 174 ASN A N 1
ATOM 1387 C CA . ASN A 1 174 ? 15.5 -4.297 21.734 1 62.59 174 ASN A CA 1
ATOM 1388 C C . ASN A 1 174 ? 14.117 -4.246 22.375 1 62.59 174 ASN A C 1
ATOM 1390 O O . ASN A 1 174 ? 13.945 -4.645 23.531 1 62.59 174 ASN A O 1
ATOM 1394 N N . SER A 1 175 ? 13.227 -3.654 21.672 1 65.12 175 SER A N 1
ATOM 1395 C CA . SER A 1 175 ? 11.883 -3.635 22.234 1 65.12 175 SER A CA 1
ATOM 1396 C C . SER A 1 175 ? 11.227 -5.008 22.141 1 65.12 175 SER A C 1
ATOM 1398 O O . SER A 1 175 ? 11.453 -5.75 21.188 1 65.12 175 SER A O 1
ATOM 1400 N N . SER A 1 176 ? 10.594 -5.262 23.266 1 73.94 176 SER A N 1
ATOM 1401 C CA . SER A 1 176 ? 9.867 -6.523 23.203 1 73.94 176 SER A CA 1
ATOM 1402 C C . SER A 1 176 ? 8.68 -6.426 22.25 1 73.94 176 SER A C 1
ATOM 1404 O O . SER A 1 176 ? 8.094 -5.355 22.094 1 73.94 176 SER A O 1
ATOM 1406 N N . SER A 1 177 ? 8.445 -7.391 21.547 1 77.94 177 SER A N 1
ATOM 1407 C CA . SER A 1 177 ? 7.293 -7.484 20.656 1 77.94 177 SER A CA 1
ATOM 1408 C C . SER A 1 177 ? 6.008 -7.105 21.391 1 77.94 177 SER A C 1
ATOM 1410 O O . SER A 1 177 ? 5.105 -6.504 20.797 1 77.94 177 SER A O 1
ATOM 1412 N N . ALA A 1 178 ? 6.023 -7.301 22.641 1 80.69 178 ALA A N 1
ATOM 1413 C CA . ALA A 1 178 ? 4.844 -6.988 23.453 1 80.69 178 ALA A CA 1
ATOM 1414 C C . ALA A 1 178 ? 4.664 -5.48 23.594 1 80.69 178 ALA A C 1
ATOM 1416 O O . ALA A 1 178 ? 3.543 -4.973 23.516 1 80.69 178 ALA A O 1
ATOM 1417 N N . GLU A 1 179 ? 5.746 -4.871 23.828 1 84.19 179 GLU A N 1
ATOM 1418 C CA . GLU A 1 179 ? 5.688 -3.42 23.969 1 84.19 179 GLU A CA 1
ATOM 1419 C C . GLU A 1 179 ? 5.254 -2.754 22.672 1 84.19 179 GLU A C 1
ATOM 1421 O O . GLU A 1 179 ? 4.457 -1.813 22.672 1 84.19 179 GLU A O 1
ATOM 1426 N N . ILE A 1 180 ? 5.785 -3.254 21.594 1 88.06 180 ILE A N 1
ATOM 1427 C CA . ILE A 1 180 ? 5.469 -2.703 20.281 1 88.06 180 ILE A CA 1
ATOM 1428 C C . ILE A 1 180 ? 4 -2.973 19.953 1 88.06 180 ILE A C 1
ATOM 1430 O O . ILE A 1 180 ? 3.297 -2.09 19.453 1 88.06 180 ILE A O 1
ATOM 1434 N N . TYR A 1 181 ? 3.551 -4.121 20.281 1 89.12 181 TYR A N 1
ATOM 1435 C CA . TYR A 1 181 ? 2.156 -4.477 20.047 1 89.12 181 TYR A CA 1
ATOM 1436 C C . TYR A 1 181 ? 1.222 -3.607 20.875 1 89.12 181 TYR A C 1
ATOM 1438 O O . TYR A 1 181 ? 0.205 -3.121 20.375 1 89.12 181 TYR A O 1
ATOM 1446 N N . ASN A 1 182 ? 1.561 -3.381 22.109 1 88.81 182 ASN A N 1
ATOM 1447 C CA . ASN A 1 182 ? 0.708 -2.609 23 1 88.81 182 ASN A CA 1
ATOM 1448 C C . ASN A 1 182 ? 0.61 -1.15 22.562 1 88.81 182 ASN A C 1
ATOM 1450 O O . ASN A 1 182 ? -0.453 -0.537 22.672 1 88.81 182 ASN A O 1
ATOM 1454 N N . ARG A 1 183 ? 1.675 -0.628 22.156 1 90 183 ARG A N 1
ATOM 1455 C CA . ARG A 1 183 ? 1.617 0.75 21.688 1 90 183 ARG A CA 1
ATOM 1456 C C . ARG A 1 183 ? 0.786 0.852 20.406 1 90 183 ARG A C 1
ATOM 1458 O O . ARG A 1 183 ? 0.038 1.814 20.219 1 90 183 ARG A O 1
ATOM 1465 N N . GLY A 1 184 ? 0.944 -0.19 19.516 1 93.69 184 GLY A N 1
ATOM 1466 C CA . GLY A 1 184 ? 0.101 -0.256 18.344 1 93.69 184 GLY A CA 1
ATOM 1467 C C . GLY A 1 184 ? -1.376 -0.373 18.672 1 93.69 184 GLY A C 1
ATOM 1468 O O . GLY A 1 184 ? -2.209 0.288 18.047 1 93.69 184 GLY A O 1
ATOM 1469 N N . LEU A 1 185 ? -1.638 -1.19 19.656 1 92.75 185 LEU A N 1
ATOM 1470 C CA . LEU A 1 185 ? -3.02 -1.401 20.062 1 92.75 185 LEU A CA 1
ATOM 1471 C C . LEU A 1 185 ? -3.607 -0.128 20.672 1 92.75 185 LEU A C 1
ATOM 1473 O O . LEU A 1 185 ? -4.789 0.169 20.469 1 92.75 185 LEU A O 1
ATOM 1477 N N . ARG A 1 186 ? -2.803 0.613 21.375 1 92.25 186 ARG A N 1
ATOM 1478 C CA . ARG A 1 186 ? -3.254 1.879 21.953 1 92.25 186 ARG A CA 1
ATOM 1479 C C . ARG A 1 186 ? -3.643 2.865 20.844 1 92.25 186 ARG A C 1
ATOM 1481 O O . ARG A 1 186 ? -4.688 3.516 20.938 1 92.25 186 ARG A O 1
ATOM 1488 N N . LEU A 1 187 ? -2.809 2.965 19.875 1 94.75 187 LEU A N 1
ATOM 1489 C CA . LEU A 1 187 ? -3.133 3.85 18.75 1 94.75 187 LEU A CA 1
ATOM 1490 C C . LEU A 1 187 ? -4.371 3.355 18.016 1 94.75 187 LEU A C 1
ATOM 1492 O O . LEU A 1 187 ? -5.23 4.152 17.641 1 94.75 187 LEU A O 1
ATOM 1496 N N . TRP A 1 188 ? -4.453 2.01 17.828 1 95.75 188 TRP A N 1
ATOM 1497 C CA . TRP A 1 188 ? -5.605 1.402 17.172 1 95.75 188 TRP A CA 1
ATOM 1498 C C . TRP A 1 188 ? -6.895 1.767 17.906 1 95.75 188 TRP A C 1
ATOM 1500 O O . TRP A 1 188 ? -7.867 2.197 17.281 1 95.75 188 TRP A O 1
ATOM 1510 N N . LYS A 1 189 ? -6.891 1.679 19.125 1 93.44 189 LYS A N 1
ATOM 1511 C CA . LYS A 1 189 ? -8.07 1.978 19.938 1 93.44 189 LYS A CA 1
ATOM 1512 C C . LYS A 1 189 ? -8.406 3.465 19.891 1 93.44 189 LYS A C 1
ATOM 1514 O O . LYS A 1 189 ? -9.586 3.836 19.844 1 93.44 189 LYS A O 1
ATOM 1519 N N . SER A 1 190 ? -7.383 4.266 19.906 1 93.81 190 SER A N 1
ATOM 1520 C CA . SER A 1 190 ? -7.605 5.703 19.797 1 93.81 190 SER A CA 1
ATOM 1521 C C . SER A 1 190 ? -8.336 6.047 18.5 1 93.81 190 SER A C 1
ATOM 1523 O O . SER A 1 190 ? -9.164 6.957 18.469 1 93.81 190 SER A O 1
ATOM 1525 N N . VAL A 1 191 ? -8.062 5.316 17.469 1 95.06 191 VAL A N 1
ATOM 1526 C CA . VAL A 1 191 ? -8.617 5.609 16.141 1 95.06 191 VAL A CA 1
ATOM 1527 C C . VAL A 1 191 ? -10.008 4.992 16.016 1 95.06 191 VAL A C 1
ATOM 1529 O O . VAL A 1 191 ? -10.922 5.609 15.461 1 95.06 191 VAL A O 1
ATOM 1532 N N . TYR A 1 192 ? -10.219 3.818 16.641 1 94.06 192 TYR A N 1
ATOM 1533 C CA . TYR A 1 192 ? -11.375 3.055 16.172 1 94.06 192 TYR A CA 1
ATOM 1534 C C . TYR A 1 192 ? -12.367 2.83 17.312 1 94.06 192 TYR A C 1
ATOM 1536 O O . TYR A 1 192 ? -13.469 2.326 17.094 1 94.06 192 TYR A O 1
ATOM 1544 N N . ASP A 1 193 ? -11.977 3.143 18.484 1 91.31 193 ASP A N 1
ATOM 1545 C CA . ASP A 1 193 ? -12.977 2.982 19.531 1 91.31 193 ASP A CA 1
ATOM 1546 C C . ASP A 1 193 ? -14.234 3.799 19.234 1 91.31 193 ASP A C 1
ATOM 1548 O O . ASP A 1 193 ? -14.141 4.934 18.766 1 91.31 193 ASP A O 1
ATOM 1552 N N . PRO A 1 194 ? -15.422 3.18 19.5 1 88.81 194 PRO A N 1
ATOM 1553 C CA . PRO A 1 194 ? -15.672 1.947 20.25 1 88.81 194 PRO A CA 1
ATOM 1554 C C . PRO A 1 194 ? -15.75 0.715 19.359 1 88.81 194 PRO A C 1
ATOM 1556 O O . PRO A 1 194 ? -16.125 -0.366 19.812 1 88.81 194 PRO A O 1
ATOM 1559 N N . LEU A 1 195 ? -15.398 0.804 18.125 1 88.88 195 LEU A N 1
ATOM 1560 C CA . LEU A 1 195 ? -15.562 -0.304 17.188 1 88.88 195 LEU A CA 1
ATOM 1561 C C . LEU A 1 195 ? -14.289 -1.138 17.109 1 88.88 195 LEU A C 1
ATOM 1563 O O . LEU A 1 195 ? -14.211 -2.088 16.328 1 88.88 195 LEU A O 1
ATOM 1567 N N . SER A 1 196 ? -13.305 -0.81 17.875 1 91.12 196 SER A N 1
ATOM 1568 C CA . SER A 1 196 ? -11.969 -1.396 17.75 1 91.12 196 SER A CA 1
ATOM 1569 C C . SER A 1 196 ? -12.031 -2.918 17.812 1 91.12 196 SER A C 1
ATOM 1571 O O . SER A 1 196 ? -11.461 -3.607 16.969 1 91.12 196 SER A O 1
ATOM 1573 N N . GLU A 1 197 ? -12.703 -3.473 18.781 1 88.62 197 GLU A N 1
ATOM 1574 C CA . GLU A 1 197 ? -12.766 -4.918 18.969 1 88.62 197 GLU A CA 1
ATOM 1575 C C . GLU A 1 197 ? -13.547 -5.59 17.844 1 88.62 197 GLU A C 1
ATOM 1577 O O . GLU A 1 197 ? -13.164 -6.66 17.375 1 88.62 197 GLU A O 1
ATOM 1582 N N . ARG A 1 198 ? -14.594 -4.996 17.516 1 89.5 198 ARG A N 1
ATOM 1583 C CA . ARG A 1 198 ? -15.406 -5.527 16.422 1 89.5 198 ARG A CA 1
ATOM 1584 C C . ARG A 1 198 ? -14.625 -5.547 15.117 1 89.5 198 ARG A C 1
ATOM 1586 O O . ARG A 1 198 ? -14.758 -6.48 14.328 1 89.5 198 ARG A O 1
ATOM 1593 N N . LEU A 1 199 ? -13.906 -4.488 14.906 1 92.25 199 LEU A N 1
ATOM 1594 C CA . LEU A 1 199 ? -13.102 -4.406 13.695 1 92.25 199 LEU A CA 1
ATOM 1595 C C . LEU A 1 199 ? -12.023 -5.484 13.68 1 92.25 199 LEU A C 1
ATOM 1597 O O . LEU A 1 199 ? -11.766 -6.098 12.641 1 92.25 199 LEU A O 1
ATOM 1601 N N . ILE A 1 200 ? -11.414 -5.723 14.789 1 91.69 200 ILE A N 1
ATOM 1602 C CA . ILE A 1 200 ? -10.406 -6.777 14.891 1 91.69 200 ILE A CA 1
ATOM 1603 C C . ILE A 1 200 ? -11.047 -8.133 14.578 1 91.69 200 ILE A C 1
ATOM 1605 O O . ILE A 1 200 ? -10.477 -8.938 13.844 1 91.69 200 ILE A O 1
ATOM 1609 N N . ALA A 1 201 ? -12.234 -8.359 15.094 1 88.62 201 ALA A N 1
ATOM 1610 C CA . ALA A 1 201 ? -12.938 -9.617 14.859 1 88.62 201 ALA A CA 1
ATOM 1611 C C . ALA A 1 201 ? -13.266 -9.789 13.375 1 88.62 201 ALA A C 1
ATOM 1613 O O . ALA A 1 201 ? -13.078 -10.875 12.82 1 88.62 201 ALA A O 1
ATOM 1614 N N . LYS A 1 202 ? -13.711 -8.742 12.773 1 89.94 202 LYS A N 1
ATOM 1615 C CA . LYS A 1 202 ? -14.055 -8.781 11.352 1 89.94 202 LYS A CA 1
ATOM 1616 C C . LYS A 1 202 ? -12.828 -9.078 10.5 1 89.94 202 LYS A C 1
ATOM 1618 O O . LYS A 1 202 ? -12.883 -9.906 9.586 1 89.94 202 LYS A O 1
ATOM 1623 N N . LEU A 1 203 ? -11.758 -8.375 10.766 1 93.5 203 LEU A N 1
ATOM 1624 C CA . LEU A 1 203 ? -10.516 -8.602 10.039 1 93.5 203 LEU A CA 1
ATOM 1625 C C . LEU A 1 203 ? -10.023 -10.031 10.242 1 93.5 203 LEU A C 1
ATOM 1627 O O . LEU A 1 203 ? -9.547 -10.672 9.297 1 93.5 203 LEU A O 1
ATOM 1631 N N . SER A 1 204 ? -10.195 -10.531 11.43 1 90.38 204 SER A N 1
ATOM 1632 C CA . SER A 1 204 ? -9.773 -11.891 11.758 1 90.38 204 SER A CA 1
ATOM 1633 C C . SER A 1 204 ? -10.594 -12.922 10.992 1 90.38 204 SER A C 1
ATOM 1635 O O . SER A 1 204 ? -10.078 -13.984 10.625 1 90.38 204 SER A O 1
ATOM 1637 N N . ASP A 1 205 ? -11.852 -12.617 10.789 1 88.06 205 ASP A N 1
ATOM 1638 C CA . ASP A 1 205 ? -12.719 -13.508 10.031 1 88.06 205 ASP A CA 1
ATOM 1639 C C . ASP A 1 205 ? -12.242 -13.648 8.586 1 88.06 205 ASP A C 1
ATOM 1641 O O . ASP A 1 205 ? -12.391 -14.711 7.977 1 88.06 205 ASP A O 1
ATOM 1645 N N . SER A 1 206 ? -11.742 -12.617 8.086 1 91.75 206 SER A N 1
ATOM 1646 C CA . SER A 1 206 ? -11.289 -12.633 6.699 1 91.75 206 SER A CA 1
ATOM 1647 C C . SER A 1 206 ? -9.945 -13.344 6.57 1 91.75 206 SER A C 1
ATOM 1649 O O . SER A 1 206 ? -9.719 -14.094 5.617 1 91.75 206 SER A O 1
ATOM 1651 N N . ASN A 1 207 ? -9.086 -13.117 7.508 1 91.69 207 ASN A N 1
ATOM 1652 C CA . ASN A 1 207 ? -7.785 -13.766 7.652 1 91.69 207 ASN A CA 1
ATOM 1653 C C . ASN A 1 207 ? -7.234 -13.602 9.07 1 91.69 207 ASN A C 1
ATOM 1655 O O . ASN A 1 207 ? -6.961 -12.484 9.508 1 91.69 207 ASN A O 1
ATOM 1659 N N . PRO A 1 208 ? -6.969 -14.656 9.734 1 88.12 208 PRO A N 1
ATOM 1660 C CA . PRO A 1 208 ? -6.582 -14.578 11.148 1 88.12 208 PRO A CA 1
ATOM 1661 C C . PRO A 1 208 ? -5.262 -13.844 11.359 1 88.12 208 PRO A C 1
ATOM 1663 O O . PRO A 1 208 ? -5.012 -13.305 12.438 1 88.12 208 PRO A O 1
ATOM 1666 N N . ASP A 1 209 ? -4.395 -13.766 10.352 1 90.88 209 ASP A N 1
ATOM 1667 C CA . ASP A 1 209 ? -3.1 -13.102 10.484 1 90.88 209 ASP A CA 1
ATOM 1668 C C . ASP A 1 209 ? -3.213 -11.609 10.211 1 90.88 209 ASP A C 1
ATOM 1670 O O . ASP A 1 209 ? -2.301 -10.844 10.531 1 90.88 209 ASP A O 1
ATOM 1674 N N . LEU A 1 210 ? -4.336 -11.188 9.672 1 94.94 210 LEU A N 1
ATOM 1675 C CA . LEU A 1 210 ? -4.477 -9.836 9.141 1 94.94 210 LEU A CA 1
ATOM 1676 C C . LEU A 1 210 ? -4.426 -8.812 10.273 1 94.94 210 LEU A C 1
ATOM 1678 O O . LEU A 1 210 ? -3.613 -7.883 10.234 1 94.94 210 LEU A O 1
ATOM 1682 N N . PRO A 1 211 ? -5.227 -8.938 11.375 1 94 211 PRO A N 1
ATOM 1683 C CA . PRO A 1 211 ? -5.184 -7.91 12.422 1 94 211 PRO A CA 1
ATOM 1684 C C . PRO A 1 211 ? -3.83 -7.844 13.125 1 94 211 PRO A C 1
ATOM 1686 O O . PRO A 1 211 ? -3.369 -6.758 13.484 1 94 211 PRO A O 1
ATOM 1689 N N . ASN A 1 212 ? -3.225 -8.984 13.297 1 91.31 212 ASN A N 1
ATOM 1690 C CA . ASN A 1 212 ? -1.914 -8.984 13.938 1 91.31 212 ASN A CA 1
ATOM 1691 C C . ASN A 1 212 ? -0.878 -8.242 13.102 1 91.31 212 ASN A C 1
ATOM 1693 O O . ASN A 1 212 ? -0.074 -7.48 13.633 1 91.31 212 ASN A O 1
ATOM 1697 N N . HIS A 1 213 ? -0.876 -8.5 11.844 1 94.62 213 HIS A N 1
ATOM 1698 C CA . HIS A 1 213 ? 0.06 -7.805 10.969 1 94.62 213 HIS A CA 1
ATOM 1699 C C . HIS A 1 213 ? -0.197 -6.305 10.969 1 94.62 213 HIS A C 1
ATOM 1701 O O . HIS A 1 213 ? 0.743 -5.508 11.023 1 94.62 213 HIS A O 1
ATOM 1707 N N . ILE A 1 214 ? -1.458 -5.934 10.961 1 97.44 214 ILE A N 1
ATOM 1708 C CA . ILE A 1 214 ? -1.824 -4.52 10.93 1 97.44 214 ILE A CA 1
ATOM 1709 C C . ILE A 1 214 ? -1.405 -3.852 12.234 1 97.44 214 ILE A C 1
ATOM 1711 O O . ILE A 1 214 ? -0.756 -2.803 12.227 1 97.44 214 ILE A O 1
ATOM 1715 N N . ILE A 1 215 ? -1.694 -4.477 13.344 1 94.94 215 ILE A N 1
ATOM 1716 C CA . ILE A 1 215 ? -1.473 -3.844 14.641 1 94.94 215 ILE A CA 1
ATOM 1717 C C . ILE A 1 215 ? 0.016 -3.865 14.977 1 94.94 215 ILE A C 1
ATOM 1719 O O . ILE A 1 215 ? 0.59 -2.84 15.352 1 94.94 215 ILE A O 1
ATOM 1723 N N . LEU A 1 216 ? 0.671 -4.965 14.781 1 92.69 216 LEU A N 1
ATOM 1724 C CA . LEU A 1 216 ? 2.076 -5.082 15.164 1 92.69 216 LEU A CA 1
ATOM 1725 C C . LEU A 1 216 ? 2.971 -4.367 14.156 1 92.69 216 LEU A C 1
ATOM 1727 O O . LEU A 1 216 ? 3.73 -3.469 14.516 1 92.69 216 LEU A O 1
ATOM 1731 N N . SER A 1 217 ? 2.824 -4.672 12.922 1 94.75 217 SER A N 1
ATOM 1732 C CA . SER A 1 217 ? 3.791 -4.254 11.906 1 94.75 217 SER A CA 1
ATOM 1733 C C . SER A 1 217 ? 3.523 -2.824 11.445 1 94.75 217 SER A C 1
ATOM 1735 O O . SER A 1 217 ? 4.441 -2.125 11.016 1 94.75 217 SER A O 1
ATOM 1737 N N . HIS A 1 218 ? 2.262 -2.42 11.523 1 97.62 218 HIS A N 1
ATOM 1738 C CA . HIS A 1 218 ? 1.953 -1.101 10.984 1 97.62 218 HIS A CA 1
ATOM 1739 C C . HIS A 1 218 ? 1.609 -0.118 12.102 1 97.62 218 HIS A C 1
ATOM 1741 O O . HIS A 1 218 ? 2.311 0.878 12.297 1 97.62 218 HIS A O 1
ATOM 1747 N N . TYR A 1 219 ? 0.627 -0.388 12.945 1 96.81 219 TYR A N 1
ATOM 1748 C CA . TYR A 1 219 ? 0.292 0.529 14.031 1 96.81 219 TYR A CA 1
ATOM 1749 C C . TYR A 1 219 ? 1.411 0.585 15.062 1 96.81 219 TYR A C 1
ATOM 1751 O O . TYR A 1 219 ? 1.724 1.654 15.594 1 96.81 219 TYR A O 1
ATOM 1759 N N . GLY A 1 220 ? 2.051 -0.524 15.359 1 93.5 220 GLY A N 1
ATOM 1760 C CA . GLY A 1 220 ? 3.113 -0.598 16.344 1 93.5 220 GLY A CA 1
ATOM 1761 C C . GLY A 1 220 ? 4.457 -0.141 15.812 1 93.5 220 GLY A C 1
ATOM 1762 O O . GLY A 1 220 ? 5.012 0.857 16.281 1 93.5 220 GLY A O 1
ATOM 1763 N N . HIS A 1 221 ? 4.91 -0.719 14.734 1 92.38 221 HIS A N 1
ATOM 1764 C CA . HIS A 1 221 ? 6.266 -0.505 14.242 1 92.38 221 HIS A CA 1
ATOM 1765 C C . HIS A 1 221 ? 6.367 0.79 13.438 1 92.38 221 HIS A C 1
ATOM 1767 O O . HIS A 1 221 ? 7.453 1.359 13.305 1 92.38 221 HIS A O 1
ATOM 1773 N N . LEU A 1 222 ? 5.227 1.316 13.047 1 95.62 222 LEU A N 1
ATOM 1774 C CA . LEU A 1 222 ? 5.375 2.406 12.086 1 95.62 222 LEU A CA 1
ATOM 1775 C C . LEU A 1 222 ? 4.535 3.611 12.5 1 95.62 222 LEU A C 1
ATOM 1777 O O . LEU A 1 222 ? 5.059 4.715 12.656 1 95.62 222 LEU A O 1
ATOM 1781 N N . LEU A 1 223 ? 3.246 3.418 12.758 1 96.94 223 LEU A N 1
ATOM 1782 C CA . LEU A 1 223 ? 2.328 4.543 12.891 1 96.94 223 LEU A CA 1
ATOM 1783 C C . LEU A 1 223 ? 2.398 5.148 14.289 1 96.94 223 LEU A C 1
ATOM 1785 O O . LEU A 1 223 ? 2.15 6.344 14.469 1 96.94 223 LEU A O 1
ATOM 1789 N N . SER A 1 224 ? 2.672 4.309 15.25 1 93.44 224 SER A N 1
ATOM 1790 C CA . SER A 1 224 ? 2.9 4.832 16.594 1 93.44 224 SER A CA 1
ATOM 1791 C C . SER A 1 224 ? 4.375 5.148 16.812 1 93.44 224 SER A C 1
ATOM 1793 O O . SER A 1 224 ? 5.25 4.43 16.328 1 93.44 224 SER A O 1
ATOM 1795 N N . ASP A 1 225 ? 4.605 6.211 17.484 1 85.38 225 ASP A N 1
ATOM 1796 C CA . ASP A 1 225 ? 5.988 6.582 17.781 1 85.38 225 ASP A CA 1
ATOM 1797 C C . ASP A 1 225 ? 6.523 5.809 18.984 1 85.38 225 ASP A C 1
ATOM 1799 O O . ASP A 1 225 ? 5.789 5.551 19.938 1 85.38 225 ASP A O 1
ATOM 1803 N N . PRO A 1 226 ? 7.809 5.496 18.828 1 80.19 226 PRO A N 1
ATOM 1804 C CA . PRO A 1 226 ? 8.406 4.934 20.047 1 80.19 226 PRO A CA 1
ATOM 1805 C C . PRO A 1 226 ? 8.359 5.898 21.234 1 80.19 226 PRO A C 1
ATOM 1807 O O . PRO A 1 226 ? 8.508 7.109 21.047 1 80.19 226 PRO A O 1
ATOM 1810 N N . THR A 1 227 ? 8.164 5.367 22.375 1 73.75 227 THR A N 1
ATOM 1811 C CA . THR A 1 227 ? 7.996 6.168 23.578 1 73.75 227 THR A CA 1
ATOM 1812 C C . THR A 1 227 ? 9.25 6.992 23.859 1 73.75 227 THR A C 1
ATOM 1814 O O . THR A 1 227 ? 9.156 8.141 24.297 1 73.75 227 THR A O 1
ATOM 1817 N N . GLU A 1 228 ? 10.352 6.391 23.547 1 72.62 228 GLU A N 1
ATOM 1818 C CA . GLU A 1 228 ? 11.609 7.031 23.891 1 72.62 228 GLU A CA 1
ATOM 1819 C C . GLU A 1 228 ? 12.047 8.023 22.812 1 72.62 228 GLU A C 1
ATOM 1821 O O . GLU A 1 228 ? 12.906 8.875 23.062 1 72.62 228 GLU A O 1
ATOM 1826 N N . ARG A 1 229 ? 11.461 7.945 21.656 1 76.44 229 ARG A N 1
ATOM 1827 C CA . ARG A 1 229 ? 11.844 8.805 20.547 1 76.44 229 ARG A CA 1
ATOM 1828 C C . ARG A 1 229 ? 10.625 9.188 19.703 1 76.44 229 ARG A C 1
ATOM 1830 O O . ARG A 1 229 ? 10.461 8.719 18.578 1 76.44 229 ARG A O 1
ATOM 1837 N N . PRO A 1 230 ? 9.898 10.109 20.297 1 78.94 230 PRO A N 1
ATOM 1838 C CA . PRO A 1 230 ? 8.719 10.5 19.531 1 78.94 230 PRO A CA 1
ATOM 1839 C C . PRO A 1 230 ? 9.086 11.195 18.219 1 78.94 230 PRO A C 1
ATOM 1841 O O . PRO A 1 230 ? 10.062 11.945 18.156 1 78.94 230 PRO A O 1
ATOM 1844 N N . GLY A 1 231 ? 8.414 10.812 17.156 1 80.19 231 GLY A N 1
ATOM 1845 C CA . GLY A 1 231 ? 8.578 11.445 15.867 1 80.19 231 GLY A CA 1
ATOM 1846 C C . GLY A 1 231 ? 7.914 12.805 15.773 1 80.19 231 GLY A C 1
ATOM 1847 O O . GLY A 1 231 ? 7.336 13.281 16.75 1 80.19 231 GLY A O 1
ATOM 1848 N N . PRO A 1 232 ? 8 13.367 14.609 1 86.94 232 PRO A N 1
ATOM 1849 C CA . PRO A 1 232 ? 7.531 14.75 14.438 1 86.94 232 PRO A CA 1
ATOM 1850 C C . PRO A 1 232 ? 6.027 14.836 14.195 1 86.94 232 PRO A C 1
ATOM 1852 O O . PRO A 1 232 ? 5.461 15.93 14.18 1 86.94 232 PRO A O 1
ATOM 1855 N N . LEU A 1 233 ? 5.289 13.797 14.008 1 94.38 233 LEU A N 1
ATOM 1856 C CA . LEU A 1 233 ? 3.895 13.875 13.586 1 94.38 233 LEU A CA 1
ATOM 1857 C C . LEU A 1 233 ? 2.955 13.719 14.773 1 94.38 233 LEU A C 1
ATOM 1859 O O . LEU A 1 233 ? 2.277 14.68 15.164 1 94.38 233 LEU A O 1
ATOM 1863 N N . GLY A 1 234 ? 2.998 12.656 15.484 1 92.25 234 GLY A N 1
ATOM 1864 C CA . GLY A 1 234 ? 2.057 12.383 16.562 1 92.25 234 GLY A CA 1
ATOM 1865 C C . GLY A 1 234 ? 0.72 11.867 16.062 1 92.25 234 GLY A C 1
ATOM 1866 O O . GLY A 1 234 ? 0.566 11.555 14.883 1 92.25 234 GLY A O 1
ATOM 1867 N N . ARG A 1 235 ? -0.265 11.844 17 1 95.12 235 ARG A N 1
ATOM 1868 C CA . ARG A 1 235 ? -1.539 11.164 16.781 1 95.12 235 ARG A CA 1
ATOM 1869 C C . ARG A 1 235 ? -2.359 11.867 15.711 1 95.12 235 ARG A C 1
ATOM 1871 O O . ARG A 1 235 ? -2.846 11.227 14.781 1 95.12 235 ARG A O 1
ATOM 1878 N N . VAL A 1 236 ? -2.516 13.164 15.766 1 97.38 236 VAL A N 1
ATOM 1879 C CA . VAL A 1 236 ? -3.387 13.906 14.859 1 97.38 236 VAL A CA 1
ATOM 1880 C C . VAL A 1 236 ? -2.73 14.016 13.484 1 97.38 236 VAL A C 1
ATOM 1882 O O . VAL A 1 236 ? -3.371 13.758 12.469 1 97.38 236 VAL A O 1
ATOM 1885 N N . ALA A 1 237 ? -1.451 14.344 13.453 1 98 237 ALA A N 1
ATOM 1886 C CA . ALA A 1 237 ? -0.739 14.469 12.18 1 98 237 ALA A CA 1
ATOM 1887 C C . ALA A 1 237 ? -0.681 13.133 11.453 1 98 237 ALA A C 1
ATOM 1889 O O . ALA A 1 237 ? -0.724 13.086 10.219 1 98 237 ALA A O 1
ATOM 1890 N N . THR A 1 238 ? -0.597 12.039 12.188 1 98 238 THR A N 1
ATOM 1891 C CA . THR A 1 238 ? -0.651 10.711 11.57 1 98 238 THR A CA 1
ATOM 1892 C C . THR A 1 238 ? -2.01 10.477 10.914 1 98 238 THR A C 1
ATOM 1894 O O . THR A 1 238 ? -2.09 9.867 9.844 1 98 238 THR A O 1
ATOM 1897 N N . SER A 1 239 ? -3.049 10.953 11.516 1 98.31 239 SER A N 1
ATOM 1898 C CA . SER A 1 239 ? -4.371 10.867 10.906 1 98.31 239 SER A CA 1
ATOM 1899 C C . SER A 1 239 ? -4.438 11.688 9.625 1 98.31 239 SER A C 1
ATOM 1901 O O . SER A 1 239 ? -5.125 11.312 8.672 1 98.31 239 SER A O 1
ATOM 1903 N N . LEU A 1 240 ? -3.734 12.844 9.586 1 98.62 240 LEU A N 1
ATOM 1904 C CA . LEU A 1 240 ? -3.674 13.641 8.367 1 98.62 240 LEU A CA 1
ATOM 1905 C C . LEU A 1 240 ? -3.006 12.859 7.238 1 98.62 240 LEU A C 1
ATOM 1907 O O . LEU A 1 240 ? -3.449 12.914 6.09 1 98.62 240 LEU A O 1
ATOM 1911 N N . VAL A 1 241 ? -1.963 12.109 7.562 1 98.75 241 VAL A N 1
ATOM 1912 C CA . VAL A 1 241 ? -1.29 11.266 6.582 1 98.75 241 VAL A CA 1
ATOM 1913 C C . VAL A 1 241 ? -2.264 10.219 6.047 1 98.75 241 VAL A C 1
ATOM 1915 O O . VAL A 1 241 ? -2.361 10.016 4.832 1 98.75 241 VAL A O 1
ATOM 1918 N N . ALA A 1 242 ? -2.984 9.586 6.961 1 98.69 242 ALA A N 1
ATOM 1919 C CA . ALA A 1 242 ? -3.938 8.539 6.582 1 98.69 242 ALA A CA 1
ATOM 1920 C C . ALA A 1 242 ? -5.012 9.094 5.652 1 98.69 242 ALA A C 1
ATOM 1922 O O . ALA A 1 242 ? -5.27 8.531 4.586 1 98.69 242 ALA A O 1
ATOM 1923 N N . ILE A 1 243 ? -5.586 10.211 6.027 1 97.69 243 ILE A N 1
ATOM 1924 C CA . ILE A 1 243 ? -6.676 10.797 5.258 1 97.69 243 ILE A CA 1
ATOM 1925 C C . ILE A 1 243 ? -6.152 11.289 3.91 1 97.69 243 ILE A C 1
ATOM 1927 O O . ILE A 1 243 ? -6.809 11.102 2.879 1 97.69 243 ILE A O 1
ATOM 1931 N N . GLY A 1 244 ? -4.957 11.898 3.91 1 98 244 GLY A N 1
ATOM 1932 C CA . GLY A 1 244 ? -4.348 12.312 2.658 1 98 244 GLY A CA 1
ATOM 1933 C C . GLY A 1 244 ? -4.121 11.164 1.691 1 98 244 GLY A C 1
ATOM 1934 O O . GLY A 1 244 ? -4.449 11.273 0.508 1 98 244 GLY A O 1
ATOM 1935 N N . ALA A 1 245 ? -3.609 10.078 2.223 1 98.06 245 ALA A N 1
ATOM 1936 C CA . ALA A 1 245 ? -3.309 8.914 1.397 1 98.06 245 ALA A CA 1
ATOM 1937 C C . ALA A 1 245 ? -4.59 8.258 0.895 1 98.06 245 ALA A C 1
ATOM 1939 O O . ALA A 1 245 ? -4.695 7.902 -0.283 1 98.06 245 ALA A O 1
ATOM 1940 N N . LEU A 1 246 ? -5.566 8.125 1.745 1 96.12 246 LEU A N 1
ATOM 1941 C CA . LEU A 1 246 ? -6.797 7.414 1.422 1 96.12 246 LEU A CA 1
ATOM 1942 C C . LEU A 1 246 ? -7.645 8.211 0.435 1 96.12 246 LEU A C 1
ATOM 1944 O O . LEU A 1 246 ? -8.156 7.656 -0.541 1 96.12 246 LEU A O 1
ATOM 1948 N N . ARG A 1 247 ? -7.781 9.469 0.677 1 95 247 ARG A N 1
ATOM 1949 C CA . ARG A 1 247 ? -8.617 10.305 -0.177 1 95 247 ARG A CA 1
ATOM 1950 C C . ARG A 1 247 ? -8.031 10.422 -1.578 1 95 247 ARG A C 1
ATOM 1952 O O . ARG A 1 247 ? -8.758 10.391 -2.57 1 95 247 ARG A O 1
ATOM 1959 N N . SER A 1 248 ? -6.742 10.508 -1.661 1 94.38 248 SER A N 1
ATOM 1960 C CA . SER A 1 248 ? -6.086 10.68 -2.955 1 94.38 248 SER A CA 1
ATOM 1961 C C . SER A 1 248 ? -6.09 9.383 -3.754 1 94.38 248 SER A C 1
ATOM 1963 O O . SER A 1 248 ? -6.012 9.406 -4.984 1 94.38 248 SER A O 1
ATOM 1965 N N . SER A 1 249 ? -6.07 8.219 -3.137 1 90.25 249 SER A N 1
ATOM 1966 C CA . SER A 1 249 ? -6.078 6.914 -3.799 1 90.25 249 SER A CA 1
ATOM 1967 C C . SER A 1 249 ? -7.426 6.633 -4.445 1 90.25 249 SER A C 1
ATOM 1969 O O . SER A 1 249 ? -7.52 5.82 -5.367 1 90.25 249 SER A O 1
ATOM 1971 N N . ASN A 1 250 ? -8.422 7.203 -4.078 1 82 250 ASN A N 1
ATOM 1972 C CA . ASN A 1 250 ? -9.781 7.016 -4.574 1 82 250 ASN A CA 1
ATOM 1973 C C . ASN A 1 250 ? -10.305 5.617 -4.262 1 82 250 ASN A C 1
ATOM 1975 O O . ASN A 1 250 ? -9.523 4.695 -4.023 1 82 250 ASN A O 1
ATOM 1979 N N . GLU A 1 251 ? -11.523 5.406 -4.137 1 89.44 251 GLU A N 1
ATOM 1980 C CA . GLU A 1 251 ? -12.273 4.16 -4.02 1 89.44 251 GLU A CA 1
ATOM 1981 C C . GLU A 1 251 ? -11.969 3.455 -2.701 1 89.44 251 GLU A C 1
ATOM 1983 O O . GLU A 1 251 ? -11.93 2.223 -2.643 1 89.44 251 GLU A O 1
ATOM 1988 N N . LEU A 1 252 ? -11.609 4.195 -1.745 1 93.69 252 LEU A N 1
ATOM 1989 C CA . LEU A 1 252 ? -11.344 3.676 -0.408 1 93.69 252 LEU A CA 1
ATOM 1990 C C . LEU A 1 252 ? -12.219 4.367 0.629 1 93.69 252 LEU A C 1
ATOM 1992 O O . LEU A 1 252 ? -11.75 4.723 1.712 1 93.69 252 LEU A O 1
ATOM 1996 N N . GLY A 1 253 ? -13.477 4.559 0.232 1 89.06 253 GLY A N 1
ATOM 1997 C CA . GLY A 1 253 ? -14.453 5.312 1 1 89.06 253 GLY A CA 1
ATOM 1998 C C . GLY A 1 253 ? -14.609 4.809 2.424 1 89.06 253 GLY A C 1
ATOM 1999 O O . GLY A 1 253 ? -14.523 5.59 3.375 1 89.06 253 GLY A O 1
ATOM 2000 N N . PRO A 1 254 ? -14.859 3.523 2.625 1 89.62 254 PRO A N 1
ATOM 2001 C CA . PRO A 1 254 ? -15.055 3.012 3.984 1 89.62 254 PRO A CA 1
ATOM 2002 C C . PRO A 1 254 ? -13.852 3.268 4.891 1 89.62 254 PRO A C 1
ATOM 2004 O O . PRO A 1 254 ? -14.016 3.648 6.051 1 89.62 254 PRO A O 1
ATOM 2007 N N . GLN A 1 255 ? -12.641 3.047 4.406 1 93.69 255 GLN A N 1
ATOM 2008 C CA . GLN A 1 255 ? -11.445 3.305 5.203 1 93.69 255 GLN A CA 1
ATOM 2009 C C . GLN A 1 255 ? -11.273 4.797 5.473 1 93.69 255 GLN A C 1
ATOM 2011 O O . GLN A 1 255 ? -10.867 5.195 6.562 1 93.69 255 GLN A O 1
ATOM 2016 N N . LEU A 1 256 ? -11.57 5.633 4.387 1 94 256 LEU A N 1
ATOM 2017 C CA . LEU A 1 256 ? -11.523 7.078 4.574 1 94 256 LEU A CA 1
ATOM 2018 C C . LEU A 1 256 ? -12.469 7.516 5.684 1 94 256 LEU A C 1
ATOM 2020 O O . LEU A 1 256 ? -12.094 8.297 6.562 1 94 256 LEU A O 1
ATOM 2024 N N . LEU A 1 257 ? -13.664 7 5.66 1 92.25 257 LEU A N 1
ATOM 2025 C CA . LEU A 1 257 ? -14.656 7.336 6.672 1 92.25 257 LEU A CA 1
ATOM 2026 C C . LEU A 1 257 ? -14.156 6.969 8.07 1 92.25 257 LEU A C 1
ATOM 2028 O O . LEU A 1 257 ? -14.281 7.758 9.008 1 92.25 257 LEU A O 1
ATOM 2032 N N . SER A 1 258 ? -13.625 5.816 8.227 1 93.44 258 SER A N 1
ATOM 2033 C CA . SER A 1 258 ? -13.125 5.352 9.516 1 93.44 258 SER A CA 1
ATOM 2034 C C . SER A 1 258 ? -12.039 6.277 10.055 1 93.44 258 SER A C 1
ATOM 2036 O O . SER A 1 258 ? -12.016 6.586 11.25 1 93.44 258 SER A O 1
ATOM 2038 N N . HIS A 1 259 ? -11.172 6.723 9.211 1 96.5 259 HIS A N 1
ATOM 2039 C CA . HIS A 1 259 ? -10.062 7.555 9.656 1 96.5 259 HIS A CA 1
ATOM 2040 C C . HIS A 1 259 ? -10.516 8.984 9.922 1 96.5 259 HIS A C 1
ATOM 2042 O O . HIS A 1 259 ? -9.953 9.68 10.766 1 96.5 259 HIS A O 1
ATOM 2048 N N . VAL A 1 260 ? -11.531 9.438 9.141 1 95.44 260 VAL A N 1
ATOM 2049 C CA . VAL A 1 260 ? -12.133 10.734 9.445 1 95.44 260 VAL A CA 1
ATOM 2050 C C . VAL A 1 260 ? -12.766 10.695 10.836 1 95.44 260 VAL A C 1
ATOM 2052 O O . VAL A 1 260 ? -12.539 11.602 11.648 1 95.44 260 VAL A O 1
ATOM 2055 N N . LEU A 1 261 ? -13.492 9.633 11.133 1 94.62 261 LEU A N 1
ATOM 2056 C CA . LEU A 1 261 ? -14.094 9.477 12.453 1 94.62 261 LEU A CA 1
ATOM 2057 C C . LEU A 1 261 ? -13.016 9.383 13.531 1 94.62 261 LEU A C 1
ATOM 2059 O O . LEU A 1 261 ? -13.172 9.938 14.617 1 94.62 261 LEU A O 1
ATOM 2063 N N . GLY A 1 262 ? -11.961 8.695 13.227 1 96.31 262 GLY A N 1
ATOM 2064 C CA . GLY A 1 262 ? -10.836 8.602 14.141 1 96.31 262 GLY A CA 1
ATOM 2065 C C . GLY A 1 262 ? -10.203 9.945 14.445 1 96.31 262 GLY A C 1
ATOM 2066 O O . GLY A 1 262 ? -9.82 10.219 15.586 1 96.31 262 GLY A O 1
ATOM 2067 N N . LEU A 1 263 ? -10.086 10.789 13.391 1 97.12 263 LEU A N 1
ATOM 2068 C CA . LEU A 1 263 ? -9.531 12.125 13.578 1 97.12 263 LEU A CA 1
ATOM 2069 C C . LEU A 1 263 ? -10.406 12.953 14.508 1 97.12 263 LEU A C 1
ATOM 2071 O O . LEU A 1 263 ? -9.906 13.617 15.422 1 97.12 263 LEU A O 1
ATOM 2075 N N . LYS A 1 264 ? -11.641 12.914 14.32 1 95.88 264 LYS A N 1
ATOM 2076 C CA . LYS A 1 264 ? -12.586 13.742 15.07 1 95.88 264 LYS A CA 1
ATOM 2077 C C . LYS A 1 264 ? -12.586 13.375 16.547 1 95.88 264 LYS A C 1
ATOM 2079 O O . LYS A 1 264 ? -12.93 14.195 17.406 1 95.88 264 LYS A O 1
ATOM 2084 N N . LYS A 1 265 ? -12.102 12.172 16.875 1 93.75 265 LYS A N 1
ATOM 2085 C CA . LYS A 1 265 ? -12.141 11.742 18.266 1 93.75 265 LYS A CA 1
ATOM 2086 C C . LYS A 1 265 ? -10.734 11.656 18.844 1 93.75 265 LYS A C 1
ATOM 2088 O O . LYS A 1 265 ? -10.516 10.984 19.859 1 93.75 265 LYS A O 1
ATOM 2093 N N . ALA A 1 266 ? -9.82 12.219 18.219 1 95.5 266 ALA A N 1
ATOM 2094 C CA . ALA A 1 266 ? -8.414 12.07 18.578 1 95.5 266 ALA A CA 1
ATOM 2095 C C . ALA A 1 266 ? -8.164 12.578 20 1 95.5 266 ALA A C 1
ATOM 2097 O O . ALA A 1 266 ? -7.246 12.109 20.688 1 95.5 266 ALA A O 1
ATOM 2098 N N . PHE A 1 267 ? -8.992 13.547 20.469 1 94.38 267 PHE A N 1
ATOM 2099 C CA . PHE A 1 267 ? -8.758 14.133 21.781 1 94.38 267 PHE A CA 1
ATOM 2100 C C . PHE A 1 267 ? -9.719 13.555 22.812 1 94.38 267 PHE A C 1
ATOM 2102 O O . PHE A 1 267 ? -9.742 14 23.969 1 94.38 267 PHE A O 1
ATOM 2109 N N . ASN A 1 268 ? -10.508 12.555 22.375 1 90.44 268 ASN A N 1
ATOM 2110 C CA . ASN A 1 268 ? -11.383 11.906 23.344 1 90.44 268 ASN A CA 1
ATOM 2111 C C . ASN A 1 268 ? -10.594 11.125 24.375 1 90.44 268 ASN A C 1
ATOM 2113 O O . ASN A 1 268 ? -9.477 10.672 24.109 1 90.44 268 ASN A O 1
ATOM 2117 N N . PRO A 1 269 ? -11.188 11.039 25.531 1 83.38 269 PRO A N 1
ATOM 2118 C CA . PRO A 1 269 ? -10.523 10.242 26.578 1 83.38 269 PRO A CA 1
ATOM 2119 C C . PRO A 1 269 ? -10.273 8.797 26.141 1 83.38 269 PRO A C 1
ATOM 2121 O O . PRO A 1 269 ? -11.109 8.203 25.469 1 83.38 269 PRO A O 1
ATOM 2124 N N . THR A 1 270 ? -9.109 8.406 26.422 1 75.62 270 THR A N 1
ATOM 2125 C CA . THR A 1 270 ? -8.727 7.027 26.141 1 75.62 270 THR A CA 1
ATOM 2126 C C . THR A 1 270 ? -8.633 6.219 27.438 1 75.62 270 THR A C 1
ATOM 2128 O O . THR A 1 270 ? -8.617 6.785 28.531 1 75.62 270 THR A O 1
ATOM 2131 N N . ILE A 1 271 ? -8.664 4.996 27.297 1 69.31 271 ILE A N 1
ATOM 2132 C CA . ILE A 1 271 ? -8.531 4.125 28.469 1 69.31 271 ILE A CA 1
ATOM 2133 C C . ILE A 1 271 ? -7.203 4.395 29.156 1 69.31 271 ILE A C 1
ATOM 2135 O O . ILE A 1 271 ? -7.109 4.289 30.391 1 69.31 271 ILE A O 1
ATOM 2139 N N . ASP A 1 272 ? -6.266 4.887 28.375 1 76.5 272 ASP A N 1
ATOM 2140 C CA . ASP A 1 272 ? -4.926 5.094 28.922 1 76.5 272 ASP A CA 1
ATOM 2141 C C . ASP A 1 272 ? -4.773 6.508 29.484 1 76.5 272 ASP A C 1
ATOM 2143 O O . ASP A 1 272 ? -3.754 6.836 30.094 1 76.5 272 ASP A O 1
ATOM 2147 N N . GLY A 1 273 ? -5.711 7.27 29.328 1 77.31 273 GLY A N 1
ATOM 2148 C CA . GLY A 1 273 ? -5.707 8.617 29.891 1 77.31 273 GLY A CA 1
ATOM 2149 C C . GLY A 1 273 ? -4.637 9.508 29.281 1 77.31 273 GLY A C 1
ATOM 2150 O O . GLY A 1 273 ? -4.023 10.312 29.984 1 77.31 273 GLY A O 1
ATOM 2151 N N . ASP A 1 274 ? -4.305 9.336 28 1 82.5 274 ASP A N 1
ATOM 2152 C CA . ASP A 1 274 ? -3.199 10.07 27.391 1 82.5 274 ASP A CA 1
ATOM 2153 C C . ASP A 1 274 ? -3.713 11.234 26.547 1 82.5 274 ASP A C 1
ATOM 2155 O O . ASP A 1 274 ? -2.957 11.82 25.766 1 82.5 274 ASP A O 1
ATOM 2159 N N . GLU A 1 275 ? -4.953 11.656 26.719 1 86.81 275 GLU A N 1
ATOM 2160 C CA . GLU A 1 275 ? -5.562 12.664 25.844 1 86.81 275 GLU A CA 1
ATOM 2161 C C . GLU A 1 275 ? -4.867 14.016 26 1 86.81 275 GLU A C 1
ATOM 2163 O O . GLU A 1 275 ? -4.703 14.742 25.016 1 86.81 275 GLU A O 1
ATOM 2168 N N . ASP A 1 276 ? -4.418 14.336 27.219 1 90 276 ASP A N 1
ATOM 2169 C CA . ASP A 1 276 ? -3.75 15.609 27.438 1 90 276 ASP A CA 1
ATOM 2170 C C . ASP A 1 276 ? -2.393 15.648 26.734 1 90 276 ASP A C 1
ATOM 2172 O O . ASP A 1 276 ? -2.006 16.672 26.172 1 90 276 ASP A O 1
ATOM 2176 N N . GLN A 1 277 ? -1.778 14.539 26.812 1 89.25 277 GLN A N 1
ATOM 2177 C CA . GLN A 1 277 ? -0.49 14.445 26.141 1 89.25 277 GLN A CA 1
ATOM 2178 C C . GLN A 1 277 ? -0.656 14.523 24.625 1 89.25 277 GLN A C 1
ATOM 2180 O O . GLN A 1 277 ? 0.131 15.18 23.938 1 89.25 277 GLN A O 1
ATOM 2185 N N . ILE A 1 278 ? -1.636 13.883 24.094 1 91.94 278 ILE A N 1
ATOM 2186 C CA . ILE A 1 278 ? -1.931 13.914 22.672 1 91.94 278 ILE A CA 1
ATOM 2187 C C . ILE A 1 278 ? -2.232 15.352 22.234 1 91.94 278 ILE A C 1
ATOM 2189 O O . ILE A 1 278 ? -1.724 15.812 21.219 1 91.94 278 ILE A O 1
ATOM 2193 N N . ARG A 1 279 ? -2.973 16.031 23.062 1 92.81 279 ARG A N 1
ATOM 2194 C CA . ARG A 1 279 ? -3.334 17.406 22.75 1 92.81 279 ARG A CA 1
ATOM 2195 C C . ARG A 1 279 ? -2.102 18.312 22.734 1 92.81 279 ARG A C 1
ATOM 2197 O O . ARG A 1 279 ? -1.914 19.109 21.812 1 92.81 279 ARG A O 1
ATOM 2204 N N . ARG A 1 280 ? -1.306 18.156 23.719 1 92.62 280 ARG A N 1
ATOM 2205 C CA . ARG A 1 280 ? -0.112 18.984 23.828 1 92.62 280 ARG A CA 1
ATOM 2206 C C . ARG A 1 280 ? 0.836 18.75 22.656 1 92.62 280 ARG A C 1
ATOM 2208 O O . ARG A 1 280 ? 1.316 19.688 22.031 1 92.62 280 ARG A O 1
ATOM 2215 N N . LEU A 1 281 ? 1.062 17.5 22.359 1 90.75 281 LEU A N 1
ATOM 2216 C CA . LEU A 1 281 ? 1.967 17.141 21.266 1 90.75 281 LEU A CA 1
ATOM 2217 C C . LEU A 1 281 ? 1.409 17.609 19.922 1 90.75 281 LEU A C 1
ATOM 2219 O O . LEU A 1 281 ? 2.166 18.016 19.047 1 90.75 281 LEU A O 1
ATOM 2223 N N . SER A 1 282 ? 0.1 17.547 19.781 1 94.5 282 SER A N 1
ATOM 2224 C CA . SER A 1 282 ? -0.542 17.984 18.547 1 94.5 282 SER A CA 1
ATOM 2225 C C . SER A 1 282 ? -0.43 19.5 18.359 1 94.5 282 SER A C 1
ATOM 2227 O O . SER A 1 282 ? -0.25 19.984 17.25 1 94.5 282 SER A O 1
ATOM 2229 N N . LYS A 1 283 ? -0.522 20.234 19.438 1 94.88 283 LYS A N 1
ATOM 2230 C CA . LYS A 1 283 ? -0.371 21.688 19.375 1 94.88 283 LYS A CA 1
ATOM 2231 C C . LYS A 1 283 ? 1.058 22.078 19.016 1 94.88 283 LYS A C 1
ATOM 2233 O O . LYS A 1 283 ? 1.272 23.031 18.266 1 94.88 283 LYS A O 1
ATOM 2238 N N . ASP A 1 284 ? 1.995 21.297 19.531 1 92.12 284 ASP A N 1
ATOM 2239 C CA . ASP A 1 284 ? 3.398 21.562 19.219 1 92.12 284 ASP A CA 1
ATOM 2240 C C . ASP A 1 284 ? 3.686 21.312 17.734 1 92.12 284 ASP A C 1
ATOM 2242 O O . ASP A 1 284 ? 4.449 22.062 17.109 1 92.12 284 ASP A O 1
ATOM 2246 N N . SER A 1 285 ? 3.055 20.328 17.188 1 92.81 285 SER A N 1
ATOM 2247 C CA . SER A 1 285 ? 3.33 19.906 15.805 1 92.81 285 SER A CA 1
ATOM 2248 C C . SER A 1 285 ? 2.506 20.719 14.812 1 92.81 285 SER A C 1
ATOM 2250 O O . SER A 1 285 ? 3.002 21.094 13.75 1 92.81 285 SER A O 1
ATOM 2252 N N . LEU A 1 286 ? 1.202 21.047 15.203 1 97.31 286 LEU A N 1
ATOM 2253 C CA . LEU A 1 286 ? 0.279 21.547 14.188 1 97.31 286 LEU A CA 1
ATOM 2254 C C . LEU A 1 286 ? -0.216 22.953 14.547 1 97.31 286 LEU A C 1
ATOM 2256 O O . LEU A 1 286 ? -0.868 23.609 13.727 1 97.31 286 LEU A O 1
ATOM 2260 N N . GLY A 1 287 ? 0.043 23.422 15.711 1 96.31 287 GLY A N 1
ATOM 2261 C CA . GLY A 1 287 ? -0.348 24.766 16.109 1 96.31 287 GLY A CA 1
ATOM 2262 C C . GLY A 1 287 ? -1.479 24.781 17.125 1 96.31 287 GLY A C 1
ATOM 2263 O O . GLY A 1 287 ? -2.109 23.766 17.375 1 96.31 287 GLY A O 1
ATOM 2264 N N . ASP A 1 288 ? -1.756 25.906 17.641 1 97.12 288 ASP A N 1
ATOM 2265 C CA . ASP A 1 288 ? -2.721 26.094 18.734 1 97.12 288 ASP A CA 1
ATOM 2266 C C . ASP A 1 288 ? -4.148 25.859 18.234 1 97.12 288 ASP A C 1
ATOM 2268 O O . ASP A 1 288 ? -5.051 25.594 19.031 1 97.12 288 ASP A O 1
ATOM 2272 N N . GLY A 1 289 ? -4.359 25.922 16.984 1 97.69 289 GLY A N 1
ATOM 2273 C CA . GLY A 1 289 ? -5.688 25.781 16.422 1 97.69 289 GLY A CA 1
ATOM 2274 C C . GLY A 1 289 ? -6.016 24.344 16.031 1 97.69 289 GLY A C 1
ATOM 2275 O O . GLY A 1 289 ? -6.984 24.109 15.297 1 97.69 289 GLY A O 1
ATOM 2276 N N . VAL A 1 290 ? -5.309 23.375 16.516 1 97.88 290 VAL A N 1
ATOM 2277 C CA . VAL A 1 290 ? -5.398 22 16.062 1 97.88 290 VAL A CA 1
ATOM 2278 C C . VAL A 1 290 ? -6.801 21.453 16.344 1 97.88 290 VAL A C 1
ATOM 2280 O O . VAL A 1 290 ? -7.293 20.594 15.602 1 97.88 290 VAL A O 1
ATOM 2283 N N . ASP A 1 291 ? -7.551 21.984 17.281 1 97 291 ASP A N 1
ATOM 2284 C CA . ASP A 1 291 ? -8.914 21.547 17.578 1 97 291 ASP A CA 1
ATOM 2285 C C . ASP A 1 291 ? -9.828 21.75 16.391 1 97 291 ASP A C 1
ATOM 2287 O O . ASP A 1 291 ? -10.773 20.984 16.188 1 97 291 ASP A O 1
ATOM 2291 N N . TRP A 1 292 ? -9.523 22.734 15.617 1 97.94 292 TRP A N 1
ATOM 2292 C CA . TRP A 1 292 ? -10.336 23.031 14.445 1 97.94 292 TRP A CA 1
ATOM 2293 C C . TRP A 1 292 ? -10.297 21.891 13.438 1 97.94 292 TRP A C 1
ATOM 2295 O O . TRP A 1 292 ? -11.305 21.609 12.781 1 97.94 292 TRP A O 1
ATOM 2305 N N . LEU A 1 293 ? -9.188 21.219 13.336 1 97.94 293 LEU A N 1
ATOM 2306 C CA . LEU A 1 293 ? -9.008 20.125 12.391 1 97.94 293 LEU A CA 1
ATOM 2307 C C . LEU A 1 293 ? -9.914 18.953 12.75 1 97.94 293 LEU A C 1
ATOM 2309 O O . LEU A 1 293 ? -10.172 18.078 11.914 1 97.94 293 LEU A O 1
ATOM 2313 N N . LEU A 1 294 ? -10.367 18.859 13.984 1 97.25 294 LEU A N 1
ATOM 2314 C CA . LEU A 1 294 ? -11.156 17.719 14.453 1 97.25 294 LEU A CA 1
ATOM 2315 C C . LEU A 1 294 ? -12.648 17.984 14.281 1 97.25 294 LEU A C 1
ATOM 2317 O O . LEU A 1 294 ? -13.469 17.094 14.492 1 97.25 294 LEU A O 1
ATOM 2321 N N . ARG A 1 295 ? -13.016 19.188 13.875 1 96.31 295 ARG A N 1
ATOM 2322 C CA . ARG A 1 295 ? -14.406 19.547 13.656 1 96.31 295 ARG A CA 1
ATOM 2323 C C . ARG A 1 295 ? -14.789 19.391 12.188 1 96.31 295 ARG A C 1
ATOM 2325 O O . ARG A 1 295 ? -13.922 19.219 11.328 1 96.31 295 ARG A O 1
ATOM 2332 N N . ASP A 1 296 ? -16.031 19.438 11.914 1 94.88 296 ASP A N 1
ATOM 2333 C CA . ASP A 1 296 ? -16.531 19.203 10.562 1 94.88 296 ASP A CA 1
ATOM 2334 C C . ASP A 1 296 ? -15.891 20.172 9.57 1 94.88 296 ASP A C 1
ATOM 2336 O O . ASP A 1 296 ? -15.523 19.781 8.461 1 94.88 296 ASP A O 1
ATOM 2340 N N . GLU A 1 297 ? -15.719 21.391 9.953 1 95.19 297 GLU A N 1
ATOM 2341 C CA . GLU A 1 297 ? -15.164 22.406 9.047 1 95.19 297 GLU A CA 1
ATOM 2342 C C . GLU A 1 297 ? -13.711 22.109 8.719 1 95.19 297 GLU A C 1
ATOM 2344 O O . GLU A 1 297 ? -13.289 22.234 7.562 1 95.19 297 GLU A O 1
ATOM 2349 N N . GLY A 1 298 ? -12.977 21.75 9.734 1 97.62 298 GLY A N 1
ATOM 2350 C CA . GLY A 1 298 ? -11.578 21.406 9.523 1 97.62 298 GLY A CA 1
ATOM 2351 C C . GLY A 1 298 ? -11.398 20.172 8.656 1 97.62 298 GLY A C 1
ATOM 2352 O O . GLY A 1 298 ? -10.547 20.156 7.77 1 97.62 298 GLY A O 1
ATOM 2353 N N . VAL A 1 299 ? -12.211 19.188 8.922 1 97.06 299 VAL A N 1
ATOM 2354 C CA . VAL A 1 299 ? -12.141 17.953 8.148 1 97.06 299 VAL A CA 1
ATOM 2355 C C . VAL A 1 299 ? -12.531 18.234 6.695 1 97.06 299 VAL A C 1
ATOM 2357 O O . VAL A 1 299 ? -11.922 17.703 5.766 1 97.06 299 VAL A O 1
ATOM 2360 N N . SER A 1 300 ? -13.57 19.031 6.516 1 94.88 300 SER A N 1
ATOM 2361 C CA . SER A 1 300 ? -13.945 19.422 5.16 1 94.88 300 SER A CA 1
ATOM 2362 C C . SER A 1 300 ? -12.797 20.125 4.441 1 94.88 300 SER A C 1
ATOM 2364 O O . SER A 1 300 ? -12.539 19.844 3.266 1 94.88 300 SER A O 1
ATOM 2366 N N . TRP A 1 301 ? -12.18 20.969 5.168 1 97.12 301 TRP A N 1
ATOM 2367 C CA . TRP A 1 301 ? -11.047 21.672 4.578 1 97.12 301 TRP A CA 1
ATOM 2368 C C . TRP A 1 301 ? -9.938 20.703 4.191 1 97.12 301 TRP A C 1
ATOM 2370 O O . TRP A 1 301 ? -9.328 20.828 3.131 1 97.12 301 TRP A O 1
ATOM 2380 N N . ILE A 1 302 ? -9.656 19.734 5.035 1 97.75 302 ILE A N 1
ATOM 2381 C CA . ILE A 1 302 ? -8.648 18.703 4.773 1 97.75 302 ILE A CA 1
ATOM 2382 C C . ILE A 1 302 ? -8.977 17.984 3.465 1 97.75 302 ILE A C 1
ATOM 2384 O O . ILE A 1 302 ? -8.141 17.922 2.561 1 97.75 302 ILE A O 1
ATOM 2388 N N . ILE A 1 303 ? -10.148 17.484 3.34 1 95.19 303 ILE A N 1
ATOM 2389 C CA . ILE A 1 303 ? -10.555 16.703 2.186 1 95.19 303 ILE A CA 1
ATOM 2390 C C . ILE A 1 303 ? -10.539 17.578 0.931 1 95.19 303 ILE A C 1
ATOM 2392 O O . ILE A 1 303 ? -10.023 17.156 -0.11 1 95.19 303 ILE A O 1
ATOM 2396 N N . GLU A 1 304 ? -11.023 18.75 1.055 1 94.12 304 GLU A N 1
ATOM 2397 C CA . GLU A 1 304 ? -11.055 19.672 -0.083 1 94.12 304 GLU A CA 1
ATOM 2398 C C . GLU A 1 304 ? -9.648 20.047 -0.525 1 94.12 304 GLU A C 1
ATOM 2400 O O . GLU A 1 304 ? -9.391 20.234 -1.718 1 94.12 304 GLU A O 1
ATOM 2405 N N . SER A 1 305 ? -8.805 20.266 0.441 1 96.62 305 SER A N 1
ATOM 2406 C CA . SER A 1 305 ? -7.422 20.578 0.121 1 96.62 305 SER A CA 1
ATOM 2407 C C . SER A 1 305 ? -6.762 19.453 -0.669 1 96.62 305 SER A C 1
ATOM 2409 O O . SER A 1 305 ? -6.051 19.703 -1.645 1 96.62 305 SER A O 1
ATOM 2411 N N . ILE A 1 306 ? -6.988 18.234 -0.256 1 96.06 306 ILE A N 1
ATOM 2412 C CA . ILE A 1 306 ? -6.469 17.078 -0.974 1 96.06 306 ILE A CA 1
ATOM 2413 C C . ILE A 1 306 ? -7.035 17.047 -2.393 1 96.06 306 ILE A C 1
ATOM 2415 O O . ILE A 1 306 ? -6.289 16.875 -3.361 1 96.06 306 ILE A O 1
ATOM 2419 N N . ASP A 1 307 ? -8.32 17.297 -2.479 1 93.75 307 ASP A N 1
ATOM 2420 C CA . ASP A 1 307 ? -8.984 17.266 -3.777 1 93.75 307 ASP A CA 1
ATOM 2421 C C . ASP A 1 307 ? -8.398 18.312 -4.715 1 93.75 307 ASP A C 1
ATOM 2423 O O . ASP A 1 307 ? -8.242 18.078 -5.914 1 93.75 307 ASP A O 1
ATOM 2427 N N . GLN A 1 308 ? -8.148 19.438 -4.188 1 95.62 308 GLN A N 1
ATOM 2428 C CA . GLN A 1 308 ? -7.598 20.516 -5.004 1 95.62 308 GLN A CA 1
ATOM 2429 C C . GLN A 1 308 ? -6.207 20.156 -5.52 1 95.62 308 GLN A C 1
ATOM 2431 O O . GLN A 1 308 ? -5.883 20.422 -6.68 1 95.62 308 GLN A O 1
ATOM 2436 N N . LEU A 1 309 ? -5.406 19.641 -4.664 1 96.75 309 LEU A N 1
ATOM 2437 C CA . LEU A 1 309 ? -4.07 19.234 -5.09 1 96.75 309 LEU A CA 1
ATOM 2438 C C . LEU A 1 309 ? -4.145 18.109 -6.105 1 96.75 309 LEU A C 1
ATOM 2440 O O . LEU A 1 309 ? -3.404 18.109 -7.094 1 96.75 309 LEU A O 1
ATOM 2444 N N . VAL A 1 310 ? -4.984 17.141 -5.879 1 95 310 VAL A N 1
ATOM 2445 C CA . VAL A 1 310 ? -5.191 16.031 -6.816 1 95 310 VAL A CA 1
ATOM 2446 C C . VAL A 1 310 ? -5.629 16.594 -8.172 1 95 310 VAL A C 1
ATOM 2448 O O . VAL A 1 310 ? -5.109 16.188 -9.211 1 95 310 VAL A O 1
ATOM 2451 N N . ALA A 1 311 ? -6.59 17.5 -8.125 1 93.5 311 ALA A N 1
ATOM 2452 C CA . ALA A 1 311 ? -7.086 18.109 -9.359 1 93.5 311 ALA A CA 1
ATOM 2453 C C . ALA A 1 311 ? -5.965 18.828 -10.102 1 93.5 311 ALA A C 1
ATOM 2455 O O . ALA A 1 311 ? -5.871 18.734 -11.328 1 93.5 311 ALA A O 1
ATOM 2456 N N . LEU A 1 312 ? -5.191 19.531 -9.375 1 95.75 312 LEU A N 1
ATOM 2457 C CA . LEU A 1 312 ? -4.078 20.25 -9.984 1 95.75 312 LEU A CA 1
ATOM 2458 C C . LEU A 1 312 ? -3.137 19.281 -10.695 1 95.75 312 LEU A C 1
ATOM 2460 O O . LEU A 1 312 ? -2.721 19.531 -11.828 1 95.75 312 LEU A O 1
ATOM 2464 N N . VAL A 1 313 ? -2.799 18.188 -10.078 1 93.81 313 VAL A N 1
ATOM 2465 C CA . VAL A 1 313 ? -1.901 17.188 -10.641 1 93.81 313 VAL A CA 1
ATOM 2466 C C . VAL A 1 313 ? -2.518 16.594 -11.914 1 93.81 313 VAL A C 1
ATOM 2468 O O . VAL A 1 313 ? -1.868 16.547 -12.961 1 93.81 313 VAL A O 1
ATOM 2471 N N . HIS A 1 314 ? -3.734 16.203 -11.875 1 91.12 314 HIS A N 1
ATOM 2472 C CA . HIS A 1 314 ? -4.395 15.547 -13 1 91.12 314 HIS A CA 1
ATOM 2473 C C . HIS A 1 314 ? -4.559 16.516 -14.18 1 91.12 314 HIS A C 1
ATOM 2475 O O . HIS A 1 314 ? -4.402 16.109 -15.336 1 91.12 314 HIS A O 1
ATOM 2481 N N . GLN A 1 315 ? -4.953 17.719 -13.852 1 90.62 315 GLN A N 1
ATOM 2482 C CA . GLN A 1 315 ? -5.094 18.719 -14.898 1 90.62 315 GLN A CA 1
ATOM 2483 C C . GLN A 1 315 ? -3.768 18.953 -15.609 1 90.62 315 GLN A C 1
ATOM 2485 O O . GLN A 1 315 ? -3.729 19.094 -16.844 1 90.62 315 GLN A O 1
ATOM 2490 N N . THR A 1 316 ? -2.736 19.047 -14.836 1 92.06 316 THR A N 1
ATOM 2491 C CA . THR A 1 316 ? -1.41 19.25 -15.406 1 92.06 316 THR A CA 1
ATOM 2492 C C . THR A 1 316 ? -1.008 18.078 -16.281 1 92.06 316 THR A C 1
ATOM 2494 O O . THR A 1 316 ? -0.484 18.266 -17.391 1 92.06 316 THR A O 1
ATOM 2497 N N . GLU A 1 317 ? -1.23 16.875 -15.859 1 89.31 317 GLU A N 1
ATOM 2498 C CA . GLU A 1 317 ? -0.896 15.688 -16.625 1 89.31 317 GLU A CA 1
ATOM 2499 C C . GLU A 1 317 ? -1.682 15.625 -17.938 1 89.31 317 GLU A C 1
ATOM 2501 O O . GLU A 1 317 ? -1.135 15.266 -18.969 1 89.31 317 GLU A O 1
ATOM 2506 N N . SER A 1 318 ? -2.934 15.914 -17.844 1 86.81 318 SER A N 1
ATOM 2507 C CA . SER A 1 318 ? -3.764 15.93 -19.031 1 86.81 318 SER A CA 1
ATOM 2508 C C . SER A 1 318 ? -3.227 16.922 -20.062 1 86.81 318 SER A C 1
ATOM 2510 O O . SER A 1 318 ? -3.248 16.641 -21.266 1 86.81 318 SER A O 1
ATOM 2512 N N . SER A 1 319 ? -2.797 18.031 -19.594 1 87.38 319 SER A N 1
ATOM 2513 C CA . SER A 1 319 ? -2.234 19.047 -20.469 1 87.38 319 SER A CA 1
ATOM 2514 C C . SER A 1 319 ? -0.934 18.562 -21.109 1 87.38 319 SER A C 1
ATOM 2516 O O . SER A 1 319 ? -0.675 18.844 -22.281 1 87.38 319 SER A O 1
ATOM 2518 N N . ILE A 1 320 ? -0.114 17.844 -20.391 1 85.19 320 ILE A N 1
ATOM 2519 C CA . ILE A 1 320 ? 1.157 17.328 -20.891 1 85.19 320 ILE A CA 1
ATOM 2520 C C . ILE A 1 320 ? 0.903 16.266 -21.953 1 85.19 320 ILE A C 1
ATOM 2522 O O . ILE A 1 320 ? 1.558 16.25 -23 1 85.19 320 ILE A O 1
ATOM 2526 N N . ILE A 1 321 ? -0.049 15.406 -21.719 1 83 321 ILE A N 1
ATOM 2527 C CA . ILE A 1 321 ? -0.367 14.312 -22.641 1 83 321 ILE A CA 1
ATOM 2528 C C . ILE A 1 321 ? -0.939 14.883 -23.938 1 83 321 ILE A C 1
ATOM 2530 O O . ILE A 1 321 ? -0.571 14.438 -25.031 1 83 321 ILE A O 1
ATOM 2534 N N . LYS A 1 322 ? -1.794 15.852 -23.859 1 83.5 322 LYS A N 1
ATOM 2535 C CA . LYS A 1 322 ? -2.389 16.484 -25.047 1 83.5 322 LYS A CA 1
ATOM 2536 C C . LYS A 1 322 ? -1.329 17.188 -25.875 1 83.5 322 LYS A C 1
ATOM 2538 O O . LYS A 1 322 ? -1.361 17.109 -27.109 1 83.5 322 LYS A O 1
ATOM 2543 N N . SER A 1 323 ? -0.465 17.797 -25.219 1 79.5 323 SER A N 1
ATOM 2544 C CA . SER A 1 323 ? 0.594 18.516 -25.922 1 79.5 323 SER A CA 1
ATOM 2545 C C . SER A 1 323 ? 1.547 17.547 -26.609 1 79.5 323 SER A C 1
ATOM 2547 O O . SER A 1 323 ? 2.059 17.828 -27.703 1 79.5 323 SER A O 1
ATOM 2549 N N . SER A 1 324 ? 1.799 16.406 -25.984 1 75.31 324 SER A N 1
ATOM 2550 C CA . SER A 1 324 ? 2.676 15.398 -26.578 1 75.31 324 SER A CA 1
ATOM 2551 C C . SER A 1 324 ? 2.029 14.734 -27.781 1 75.31 324 SER A C 1
ATOM 2553 O O . SER A 1 324 ? 2.715 14.375 -28.734 1 75.31 324 SER A O 1
ATOM 2555 N N . ASN A 1 325 ? 0.726 14.57 -27.734 1 72.25 325 ASN A N 1
ATOM 2556 C CA . ASN A 1 325 ? -0.004 13.977 -28.844 1 72.25 325 ASN A CA 1
ATOM 2557 C C . ASN A 1 325 ? -0.08 14.93 -30.031 1 72.25 325 ASN A C 1
ATOM 2559 O O . ASN A 1 325 ? -0.024 14.5 -31.188 1 72.25 325 ASN A O 1
ATOM 2563 N N . LEU A 1 326 ? -0.202 16.219 -29.781 1 69.25 326 LEU A N 1
ATOM 2564 C CA . LEU A 1 326 ? -0.248 17.234 -30.828 1 69.25 326 LEU A CA 1
ATOM 2565 C C . LEU A 1 326 ? 1.095 17.328 -31.547 1 69.25 326 LEU A C 1
ATOM 2567 O O . LEU A 1 326 ? 1.143 17.484 -32.781 1 69.25 326 LEU A O 1
ATOM 2571 N N . THR A 1 327 ? 2.127 17.203 -30.75 1 62.38 327 THR A N 1
ATOM 2572 C CA . THR A 1 327 ? 3.457 17.266 -31.344 1 62.38 327 THR A CA 1
ATOM 2573 C C . THR A 1 327 ? 3.73 16.031 -32.188 1 62.38 327 THR A C 1
ATOM 2575 O O . THR A 1 327 ? 4.363 16.125 -33.25 1 62.38 327 THR A O 1
ATOM 2578 N N . LYS A 1 328 ? 3.178 14.938 -31.781 1 62.78 328 LYS A N 1
ATOM 2579 C CA . LYS A 1 328 ? 3.359 13.719 -32.562 1 62.78 328 LYS A CA 1
ATOM 2580 C C . LYS A 1 328 ? 2.568 13.773 -33.844 1 62.78 328 LYS A C 1
ATOM 2582 O O . LYS A 1 328 ? 3.055 13.336 -34.906 1 62.78 328 LYS A O 1
ATOM 2587 N N . HIS A 1 329 ? 1.391 14.289 -33.781 1 60.62 329 HIS A N 1
ATOM 2588 C CA . HIS A 1 329 ? 0.564 14.438 -34.969 1 60.62 329 HIS A CA 1
ATOM 2589 C C . HIS A 1 329 ? 1.163 15.461 -35.938 1 60.62 329 HIS A C 1
ATOM 2591 O O . HIS A 1 329 ? 1.109 15.281 -37.156 1 60.62 329 HIS A O 1
ATOM 2597 N N . GLN A 1 330 ? 1.682 16.484 -35.375 1 54.16 330 GLN A N 1
ATOM 2598 C CA . GLN A 1 330 ? 2.316 17.469 -36.219 1 54.16 330 GLN A CA 1
ATOM 2599 C C . GLN A 1 330 ? 3.559 16.906 -36.906 1 54.16 330 GLN A C 1
ATOM 2601 O O . GLN A 1 330 ? 3.85 17.219 -38.062 1 54.16 330 GLN A O 1
ATOM 2606 N N . SER A 1 331 ? 4.156 16.078 -36.156 1 53 331 SER A N 1
ATOM 2607 C CA . SER A 1 331 ? 5.332 15.445 -36.75 1 53 331 SER A CA 1
ATOM 2608 C C . SER A 1 331 ? 4.945 14.43 -37.844 1 53 331 SER A C 1
ATOM 2610 O O . SER A 1 331 ? 5.641 14.297 -38.844 1 53 331 SER A O 1
ATOM 2612 N N . PHE A 1 332 ? 3.865 13.781 -37.594 1 49.22 332 PHE A N 1
ATOM 2613 C CA . PHE A 1 332 ? 3.389 12.844 -38.625 1 49.22 332 PHE A CA 1
ATOM 2614 C C . PHE A 1 332 ? 2.82 13.586 -39.812 1 49.22 332 PHE A C 1
ATOM 2616 O O . PHE A 1 332 ? 2.922 13.109 -40.938 1 49.22 332 PHE A O 1
ATOM 2623 N N . SER A 1 333 ? 2.238 14.625 -39.594 1 40.12 333 SER A N 1
ATOM 2624 C CA . SER A 1 333 ? 1.712 15.414 -40.719 1 40.12 333 SER A CA 1
ATOM 2625 C C . SER A 1 333 ? 2.838 16.031 -41.531 1 40.12 333 SER A C 1
ATOM 2627 O O . SER A 1 333 ? 2.615 16.484 -42.656 1 40.12 333 SER A O 1
ATOM 2629 N N . LYS A 1 334 ? 3.955 16.078 -40.969 1 44.28 334 LYS A N 1
ATOM 2630 C CA . LYS A 1 334 ? 5.074 16.625 -41.75 1 44.28 334 LYS A CA 1
ATOM 2631 C C . LYS A 1 334 ? 5.824 15.516 -42.469 1 44.28 334 LYS A C 1
ATOM 2633 O O . LYS A 1 334 ? 6.734 15.789 -43.25 1 44.28 334 LYS A O 1
ATOM 2638 N N . LEU A 1 335 ? 5.555 14.312 -42.062 1 34.94 335 LEU A N 1
ATOM 2639 C CA . LEU A 1 335 ? 6.16 13.25 -42.844 1 34.94 335 LEU A CA 1
ATOM 2640 C C . LEU A 1 335 ? 5.258 12.852 -44 1 34.94 335 LEU A C 1
ATOM 2642 O O . LEU A 1 335 ? 4.043 12.727 -43.844 1 34.94 335 LEU A O 1
ATOM 2646 N N . MET B 1 1 ? -33.938 -18.438 10.297 1 21.69 1 MET B N 1
ATOM 2647 C CA . MET B 1 1 ? -33.75 -17.469 11.367 1 21.69 1 MET B CA 1
ATOM 2648 C C . MET B 1 1 ? -32.312 -16.969 11.414 1 21.69 1 MET B C 1
ATOM 2650 O O . MET B 1 1 ? -32 -15.984 12.086 1 21.69 1 MET B O 1
ATOM 2654 N N . ARG B 1 2 ? -31.344 -17.875 10.984 1 20.83 2 ARG B N 1
ATOM 2655 C CA . ARG B 1 2 ? -29.906 -17.688 11.102 1 20.83 2 ARG B CA 1
ATOM 2656 C C . ARG B 1 2 ? -29.375 -16.703 10.055 1 20.83 2 ARG B C 1
ATOM 2658 O O . ARG B 1 2 ? -28.312 -16.125 10.227 1 20.83 2 ARG B O 1
ATOM 2665 N N . VAL B 1 3 ? -29.906 -16.766 8.883 1 24.95 3 VAL B N 1
ATOM 2666 C CA . VAL B 1 3 ? -29.609 -15.883 7.762 1 24.95 3 VAL B CA 1
ATOM 2667 C C . VAL B 1 3 ? -29.906 -14.438 8.148 1 24.95 3 VAL B C 1
ATOM 2669 O O . VAL B 1 3 ? -29.234 -13.508 7.672 1 24.95 3 VAL B O 1
ATOM 2672 N N . ILE B 1 4 ? -30.828 -14.266 9.016 1 26.61 4 ILE B N 1
ATOM 2673 C CA . ILE B 1 4 ? -31.312 -12.945 9.414 1 26.61 4 ILE B CA 1
ATOM 2674 C C . ILE B 1 4 ? -30.266 -12.266 10.297 1 26.61 4 ILE B C 1
ATOM 2676 O O . ILE B 1 4 ? -30.109 -11.047 10.258 1 26.61 4 ILE B O 1
ATOM 2680 N N . ARG B 1 5 ? -29.422 -13.055 11 1 25.58 5 ARG B N 1
ATOM 2681 C CA . ARG B 1 5 ? -28.547 -12.43 11.969 1 25.58 5 ARG B CA 1
ATOM 2682 C C . ARG B 1 5 ? -27.266 -11.914 11.305 1 25.58 5 ARG B C 1
ATOM 2684 O O . ARG B 1 5 ? -26.625 -11 11.82 1 25.58 5 ARG B O 1
ATOM 2691 N N . ALA B 1 6 ? -26.656 -12.609 10.414 1 28.28 6 ALA B N 1
ATOM 2692 C CA . ALA B 1 6 ? -25.453 -12.172 9.727 1 28.28 6 ALA B CA 1
ATOM 2693 C C . ALA B 1 6 ? -25.688 -10.883 8.945 1 28.28 6 ALA B C 1
ATOM 2695 O O . ALA B 1 6 ? -24.812 -10.023 8.875 1 28.28 6 ALA B O 1
ATOM 2696 N N . ILE B 1 7 ? -26.812 -10.711 8.312 1 33.16 7 ILE B N 1
ATOM 2697 C CA . ILE B 1 7 ? -27.281 -9.461 7.73 1 33.16 7 ILE B CA 1
ATOM 2698 C C . ILE B 1 7 ? -27.344 -8.375 8.797 1 33.16 7 ILE B C 1
ATOM 2700 O O . ILE B 1 7 ? -27.016 -7.211 8.531 1 33.16 7 ILE B O 1
ATOM 2704 N N . ASN B 1 8 ? -27.406 -8.781 10 1 35.28 8 ASN B N 1
ATOM 2705 C CA . ASN B 1 8 ? -27.578 -7.871 11.125 1 35.28 8 ASN B CA 1
ATOM 2706 C C . ASN B 1 8 ? -26.234 -7.32 11.609 1 35.28 8 ASN B C 1
ATOM 2708 O O . ASN B 1 8 ? -26.172 -6.199 12.125 1 35.28 8 ASN B O 1
ATOM 2712 N N . GLN B 1 9 ? -25.172 -8.172 11.469 1 35.66 9 GLN B N 1
ATOM 2713 C CA . GLN B 1 9 ? -23.906 -7.648 11.961 1 35.66 9 GLN B CA 1
ATOM 2714 C C . GLN B 1 9 ? -23.297 -6.66 10.969 1 35.66 9 GLN B C 1
ATOM 2716 O O . GLN B 1 9 ? -22.75 -5.629 11.359 1 35.66 9 GLN B O 1
ATOM 2721 N N . SER B 1 10 ? -23.141 -6.957 9.688 1 39.31 10 SER B N 1
ATOM 2722 C CA . SER B 1 10 ? -22.828 -5.941 8.688 1 39.31 10 SER B CA 1
ATOM 2723 C C . SER B 1 10 ? -23.766 -4.746 8.805 1 39.31 10 SER B C 1
ATOM 2725 O O . SER B 1 10 ? -23.344 -3.598 8.68 1 39.31 10 SER B O 1
ATOM 2727 N N . ASP B 1 11 ? -24.969 -5.094 9.031 1 40.31 11 ASP B N 1
ATOM 2728 C CA . ASP B 1 11 ? -25.969 -4.062 9.273 1 40.31 11 ASP B CA 1
ATOM 2729 C C . ASP B 1 11 ? -25.672 -3.305 10.57 1 40.31 11 ASP B C 1
ATOM 2731 O O . ASP B 1 11 ? -25.859 -2.086 10.633 1 40.31 11 ASP B O 1
ATOM 2735 N N . ARG B 1 12 ? -25.188 -4.039 11.57 1 43.34 12 ARG B N 1
ATOM 2736 C CA . ARG B 1 12 ? -24.891 -3.355 12.828 1 43.34 12 ARG B CA 1
ATOM 2737 C C . ARG B 1 12 ? -23.625 -2.514 12.703 1 43.34 12 ARG B C 1
ATOM 2739 O O . ARG B 1 12 ? -23.531 -1.434 13.289 1 43.34 12 ARG B O 1
ATOM 2746 N N . LEU B 1 13 ? -22.609 -3.107 12.039 1 44.66 13 LEU B N 1
ATOM 2747 C CA . LEU B 1 13 ? -21.453 -2.268 11.766 1 44.66 13 LEU B CA 1
ATOM 2748 C C . LEU B 1 13 ? -21.844 -1.052 10.93 1 44.66 13 LEU B C 1
ATOM 2750 O O . LEU B 1 13 ? -21.406 0.066 11.211 1 44.66 13 LEU B O 1
ATOM 2754 N N . LEU B 1 14 ? -22.625 -1.415 9.93 1 45.91 14 LEU B N 1
ATOM 2755 C CA . LEU B 1 14 ? -23.172 -0.295 9.18 1 45.91 14 LEU B CA 1
ATOM 2756 C C . LEU B 1 14 ? -24.031 0.59 10.07 1 45.91 14 LEU B C 1
ATOM 2758 O O . LEU B 1 14 ? -24 1.817 9.961 1 45.91 14 LEU B O 1
ATOM 2762 N N . SER B 1 15 ? -24.75 -0.173 10.953 1 48.09 15 SER B N 1
ATOM 2763 C CA . SER B 1 15 ? -25.578 0.604 11.867 1 48.09 15 SER B CA 1
ATOM 2764 C C . SER B 1 15 ? -24.719 1.416 12.836 1 48.09 15 SER B C 1
ATOM 2766 O O . SER B 1 15 ? -25.031 2.578 13.117 1 48.09 15 SER B O 1
ATOM 2768 N N . THR B 1 16 ? -23.641 0.795 13.32 1 49.47 16 THR B N 1
ATOM 2769 C CA . THR B 1 16 ? -22.781 1.517 14.242 1 49.47 16 THR B CA 1
ATOM 2770 C C . THR B 1 16 ? -22 2.605 13.516 1 49.47 16 THR B C 1
ATOM 2772 O O . THR B 1 16 ? -21.859 3.723 14.016 1 49.47 16 THR B O 1
ATOM 2775 N N . VAL B 1 17 ? -21.562 2.283 12.352 1 50.88 17 VAL B N 1
ATOM 2776 C CA . VAL B 1 17 ? -20.922 3.312 11.539 1 50.88 17 VAL B CA 1
ATOM 2777 C C . VAL B 1 17 ? -21.938 4.391 11.172 1 50.88 17 VAL B C 1
ATOM 2779 O O . VAL B 1 17 ? -21.625 5.582 11.188 1 50.88 17 VAL B O 1
ATOM 2782 N N . LYS B 1 18 ? -23.141 3.916 10.898 1 51.78 18 LYS B N 1
ATOM 2783 C CA . LYS B 1 18 ? -24.234 4.844 10.633 1 51.78 18 LYS B CA 1
ATOM 2784 C C . LYS B 1 18 ? -24.484 5.746 11.836 1 51.78 18 LYS B C 1
ATOM 2786 O O . LYS B 1 18 ? -24.719 6.949 11.68 1 51.78 18 LYS B O 1
ATOM 2791 N N . ASN B 1 19 ? -24.422 5.062 12.953 1 56.03 19 ASN B N 1
ATOM 2792 C CA . ASN B 1 19 ? -24.625 5.863 14.156 1 56.03 19 ASN B CA 1
ATOM 2793 C C . ASN B 1 19 ? -23.453 6.824 14.383 1 56.03 19 ASN B C 1
ATOM 2795 O O . ASN B 1 19 ? -23.656 7.973 14.773 1 56.03 19 ASN B O 1
ATOM 2799 N N . GLN B 1 20 ? -22.25 6.316 14.109 1 58.03 20 GLN B N 1
ATOM 2800 C CA . GLN B 1 20 ? -21.125 7.215 14.297 1 58.03 20 GLN B CA 1
ATOM 2801 C C . GLN B 1 20 ? -21.078 8.281 13.211 1 58.03 20 GLN B C 1
ATOM 2803 O O . GLN B 1 20 ? -20.625 9.406 13.453 1 58.03 20 GLN B O 1
ATOM 2808 N N . SER B 1 21 ? -21.578 7.844 12.07 1 56.84 21 SER B N 1
ATOM 2809 C CA . SER B 1 21 ? -21.656 8.805 10.977 1 56.84 21 SER B CA 1
ATOM 2810 C C . SER B 1 21 ? -22.688 9.883 11.258 1 56.84 21 SER B C 1
ATOM 2812 O O . SER B 1 21 ? -22.672 10.953 10.641 1 56.84 21 SER B O 1
ATOM 2814 N N . SER B 1 22 ? -23.547 9.516 12.078 1 61.53 22 SER B N 1
ATOM 2815 C CA . SER B 1 22 ? -24.547 10.516 12.445 1 61.53 22 SER B CA 1
ATOM 2816 C C . SER B 1 22 ? -23.891 11.727 13.102 1 61.53 22 SER B C 1
ATOM 2818 O O . SER B 1 22 ? -24.5 12.805 13.156 1 61.53 22 SER B O 1
ATOM 2820 N N . ARG B 1 23 ? -22.688 11.578 13.344 1 70.44 23 ARG B N 1
ATOM 2821 C CA . ARG B 1 23 ? -21.969 12.648 14.023 1 70.44 23 ARG B CA 1
ATOM 2822 C C . ARG B 1 23 ? -21.297 13.586 13.023 1 70.44 23 ARG B C 1
ATOM 2824 O O . ARG B 1 23 ? -20.781 14.641 13.398 1 70.44 23 ARG B O 1
ATOM 2831 N N . LEU B 1 24 ? -21.469 13.188 11.742 1 84.19 24 LEU B N 1
ATOM 2832 C CA . LEU B 1 24 ? -20.906 14.031 10.703 1 84.19 24 LEU B CA 1
ATOM 2833 C C . LEU B 1 24 ? -21.969 14.93 10.078 1 84.19 24 LEU B C 1
ATOM 2835 O O . LEU B 1 24 ? -23.125 14.516 9.938 1 84.19 24 LEU B O 1
ATOM 2839 N N . SER B 1 25 ? -21.625 16.125 9.719 1 87.12 25 SER B N 1
ATOM 2840 C CA . SER B 1 25 ? -22.531 17 8.977 1 87.12 25 SER B CA 1
ATOM 2841 C C . SER B 1 25 ? -22.875 16.406 7.621 1 87.12 25 SER B C 1
ATOM 2843 O O . SER B 1 25 ? -22.094 15.633 7.055 1 87.12 25 SER B O 1
ATOM 2845 N N . PRO B 1 26 ? -24.062 16.672 7.121 1 83.44 26 PRO B N 1
ATOM 2846 C CA . PRO B 1 26 ? -24.438 16.188 5.797 1 83.44 26 PRO B CA 1
ATOM 2847 C C . PRO B 1 26 ? -23.438 16.562 4.711 1 83.44 26 PRO B C 1
ATOM 2849 O O . PRO B 1 26 ? -23.156 15.766 3.816 1 83.44 26 PRO B O 1
ATOM 2852 N N . GLY B 1 27 ? -22.953 17.781 4.816 1 84.06 27 GLY B N 1
ATOM 2853 C CA . GLY B 1 27 ? -21.953 18.219 3.859 1 84.06 27 GLY B CA 1
ATOM 2854 C C . GLY B 1 27 ? -20.688 17.375 3.877 1 84.06 27 GLY B C 1
ATOM 2855 O O . GLY B 1 27 ? -20.172 17.016 2.822 1 84.06 27 GLY B O 1
ATOM 2856 N N . LEU B 1 28 ? -20.281 17.047 5.023 1 87.62 28 LEU B N 1
ATOM 2857 C CA . LEU B 1 28 ? -19.062 16.25 5.164 1 87.62 28 LEU B CA 1
ATOM 2858 C C . LEU B 1 28 ? -19.312 14.82 4.707 1 87.62 28 LEU B C 1
ATOM 2860 O O . LEU B 1 28 ? -18.453 14.227 4.047 1 87.62 28 LEU B O 1
ATOM 2864 N N . LYS B 1 29 ? -20.453 14.281 5.035 1 86.12 29 LYS B N 1
ATOM 2865 C CA . LYS B 1 29 ? -20.797 12.938 4.566 1 86.12 29 LYS B CA 1
ATOM 2866 C C . LYS B 1 29 ? -20.766 12.867 3.043 1 86.12 29 LYS B C 1
ATOM 2868 O O . LYS B 1 29 ? -20.234 11.914 2.473 1 86.12 29 LYS B O 1
ATOM 2873 N N . ASN B 1 30 ? -21.281 13.922 2.463 1 84 30 ASN B N 1
ATOM 2874 C CA . ASN B 1 30 ? -21.297 13.992 1.007 1 84 30 ASN B CA 1
ATOM 2875 C C . ASN B 1 30 ? -19.891 14.109 0.433 1 84 30 ASN B C 1
ATOM 2877 O O . ASN B 1 30 ? -19.594 13.523 -0.608 1 84 30 ASN B O 1
ATOM 2881 N N . LEU B 1 31 ? -19.172 14.836 1.128 1 84.88 31 LEU B N 1
ATOM 2882 C CA . LEU B 1 31 ? -17.797 15.039 0.693 1 84.88 31 LEU B CA 1
ATOM 2883 C C . LEU B 1 31 ? -17 13.734 0.756 1 84.88 31 LEU B C 1
ATOM 2885 O O . LEU B 1 31 ? -16.188 13.453 -0.132 1 84.88 31 LEU B O 1
ATOM 2889 N N . ILE B 1 32 ? -17.25 13.008 1.724 1 84 32 ILE B N 1
ATOM 2890 C CA . ILE B 1 32 ? -16.547 11.742 1.907 1 84 32 ILE B CA 1
ATOM 2891 C C . ILE B 1 32 ? -17.016 10.734 0.868 1 84 32 ILE B C 1
ATOM 2893 O O . ILE B 1 32 ? -16.219 9.992 0.298 1 84 32 ILE B O 1
ATOM 2897 N N . ALA B 1 33 ? -18.297 10.805 0.618 1 78.69 33 ALA B N 1
ATOM 2898 C CA . ALA B 1 33 ? -18.906 9.812 -0.256 1 78.69 33 ALA B CA 1
ATOM 2899 C C . ALA B 1 33 ? -18.609 10.109 -1.723 1 78.69 33 ALA B C 1
ATOM 2901 O O . ALA B 1 33 ? -18.656 9.211 -2.564 1 78.69 33 ALA B O 1
ATOM 2902 N N . ASN B 1 34 ? -18.453 11.453 -1.979 1 73.44 34 ASN B N 1
ATOM 2903 C CA . ASN B 1 34 ? -18.312 11.82 -3.385 1 73.44 34 ASN B CA 1
ATOM 2904 C C . ASN B 1 34 ? -16.938 12.422 -3.674 1 73.44 34 ASN B C 1
ATOM 2906 O O . ASN B 1 34 ? -16.422 13.203 -2.875 1 73.44 34 ASN B O 1
ATOM 2910 N N . SER B 1 35 ? -16.266 11.789 -4.41 1 59.16 35 SER B N 1
ATOM 2911 C CA . SER B 1 35 ? -15.039 12.445 -4.844 1 59.16 35 SER B CA 1
ATOM 2912 C C . SER B 1 35 ? -15.328 13.555 -5.852 1 59.16 35 SER B C 1
ATOM 2914 O O . SER B 1 35 ? -16.281 13.453 -6.633 1 59.16 35 SER B O 1
ATOM 2916 N N . ASN B 1 36 ? -15.25 14.914 -5.375 1 46.75 36 ASN B N 1
ATOM 2917 C CA . ASN B 1 36 ? -15.594 16.172 -6.031 1 46.75 36 ASN B CA 1
ATOM 2918 C C . ASN B 1 36 ? -15.352 16.109 -7.535 1 46.75 36 ASN B C 1
ATOM 2920 O O . ASN B 1 36 ? -14.516 16.844 -8.062 1 46.75 36 ASN B O 1
ATOM 2924 N N . GLY B 1 37 ? -16 15.234 -8.258 1 41.62 37 GLY B N 1
ATOM 2925 C CA . GLY B 1 37 ? -16.312 15.484 -9.656 1 41.62 37 GLY B CA 1
ATOM 2926 C C . GLY B 1 37 ? -15.109 15.328 -10.57 1 41.62 37 GLY B C 1
ATOM 2927 O O . GLY B 1 37 ? -15.125 15.797 -11.711 1 41.62 37 GLY B O 1
ATOM 2928 N N . ILE B 1 38 ? -13.953 15.414 -10.086 1 40.97 38 ILE B N 1
ATOM 2929 C CA . ILE B 1 38 ? -12.969 15.352 -11.164 1 40.97 38 ILE B CA 1
ATOM 2930 C C . ILE B 1 38 ? -13.242 14.141 -12.039 1 40.97 38 ILE B C 1
ATOM 2932 O O . ILE B 1 38 ? -13.289 13.008 -11.555 1 40.97 38 ILE B O 1
ATOM 2936 N N . VAL B 1 39 ? -13.75 14.273 -13.094 1 36.56 39 VAL B N 1
ATOM 2937 C CA . VAL B 1 39 ? -14.047 13.305 -14.133 1 36.56 39 VAL B CA 1
ATOM 2938 C C . VAL B 1 39 ? -12.898 12.297 -14.242 1 36.56 39 VAL B C 1
ATOM 2940 O O . VAL B 1 39 ? -11.742 12.688 -14.445 1 36.56 39 VAL B O 1
ATOM 2943 N N . GLY B 1 40 ? -13.078 10.898 -13.969 1 42.59 40 GLY B N 1
ATOM 2944 C CA . GLY B 1 40 ? -12.117 9.812 -14.031 1 42.59 40 GLY B CA 1
ATOM 2945 C C . GLY B 1 40 ? -11.531 9.445 -12.68 1 42.59 40 GLY B C 1
ATOM 2946 O O . GLY B 1 40 ? -10.883 8.406 -12.539 1 42.59 40 GLY B O 1
ATOM 2947 N N . TYR B 1 41 ? -11.562 10.648 -11.773 1 44.12 41 TYR B N 1
ATOM 2948 C CA . TYR B 1 41 ? -11.047 10.555 -10.414 1 44.12 41 TYR B CA 1
ATOM 2949 C C . TYR B 1 41 ? -12.172 10.695 -9.391 1 44.12 41 TYR B C 1
ATOM 2951 O O . TYR B 1 41 ? -13.102 11.477 -9.594 1 44.12 41 TYR B O 1
ATOM 2959 N N . GLY B 1 42 ? -12.57 9.523 -8.664 1 54.88 42 GLY B N 1
ATOM 2960 C CA . GLY B 1 42 ? -13.211 9.984 -7.445 1 54.88 42 GLY B CA 1
ATOM 2961 C C . GLY B 1 42 ? -14.328 9.07 -6.977 1 54.88 42 GLY B C 1
ATOM 2962 O O . GLY B 1 42 ? -15.258 9.516 -6.305 1 54.88 42 GLY B O 1
ATOM 2963 N N . ARG B 1 43 ? -14.344 8.07 -7.457 1 63.44 43 ARG B N 1
ATOM 2964 C CA . ARG B 1 43 ? -15.391 7.25 -6.867 1 63.44 43 ARG B CA 1
ATOM 2965 C C . ARG B 1 43 ? -14.992 6.773 -5.473 1 63.44 43 ARG B C 1
ATOM 2967 O O . ARG B 1 43 ? -13.812 6.574 -5.191 1 63.44 43 ARG B O 1
ATOM 2974 N N . SER B 1 44 ? -16.016 6.824 -4.711 1 67.88 44 SER B N 1
ATOM 2975 C CA . SER B 1 44 ? -15.797 6.332 -3.355 1 67.88 44 SER B CA 1
ATOM 2976 C C . SER B 1 44 ? -15.617 4.816 -3.338 1 67.88 44 SER B C 1
ATOM 2978 O O . SER B 1 44 ? -14.898 4.281 -2.492 1 67.88 44 SER B O 1
ATOM 2980 N N . ASP B 1 45 ? -16.328 4.219 -4.324 1 75.69 45 ASP B N 1
ATOM 2981 C CA . ASP B 1 45 ? -16.266 2.764 -4.398 1 75.69 45 ASP B CA 1
ATOM 2982 C C . ASP B 1 45 ? -15.844 2.299 -5.785 1 75.69 45 ASP B C 1
ATOM 2984 O O . ASP B 1 45 ? -16.141 2.953 -6.789 1 75.69 45 ASP B O 1
ATOM 2988 N N . PRO B 1 46 ? -15.18 1.18 -5.824 1 83.44 46 PRO B N 1
ATOM 2989 C CA . PRO B 1 46 ? -14.828 0.635 -7.137 1 83.44 46 PRO B CA 1
ATOM 2990 C C . PRO B 1 46 ? -16.047 0.193 -7.945 1 83.44 46 PRO B C 1
ATOM 2992 O O . PRO B 1 46 ? -17.094 -0.115 -7.367 1 83.44 46 PRO B O 1
ATOM 2995 N N . ILE B 1 47 ? -15.945 0.193 -9.203 1 82.19 47 ILE B N 1
ATOM 2996 C CA . ILE B 1 47 ? -17 -0.283 -10.102 1 82.19 47 ILE B CA 1
ATOM 2997 C C . ILE B 1 47 ? -17.266 -1.762 -9.828 1 82.19 47 ILE B C 1
ATOM 2999 O O . ILE B 1 47 ? -16.344 -2.549 -9.648 1 82.19 47 ILE B O 1
ATOM 3003 N N . ASP B 1 48 ? -18.5 -2.119 -9.766 1 89 48 ASP B N 1
ATOM 3004 C CA . ASP B 1 48 ? -18.906 -3.51 -9.562 1 89 48 ASP B CA 1
ATOM 3005 C C . ASP B 1 48 ? -18.891 -4.285 -10.875 1 89 48 ASP B C 1
ATOM 3007 O O . ASP B 1 48 ? -19.797 -4.141 -11.703 1 89 48 ASP B O 1
ATOM 3011 N N . LEU B 1 49 ? -18.031 -5.191 -11.055 1 90.75 49 LEU B N 1
ATOM 3012 C CA . LEU B 1 49 ? -17.844 -5.945 -12.289 1 90.75 49 LEU B CA 1
ATOM 3013 C C . LEU B 1 49 ? -18.891 -7.035 -12.43 1 90.75 49 LEU B C 1
ATOM 3015 O O . LEU B 1 49 ? -19.094 -7.582 -13.516 1 90.75 49 LEU B O 1
ATOM 3019 N N . ASN B 1 50 ? -19.531 -7.352 -11.344 1 86.81 50 ASN B N 1
ATOM 3020 C CA . ASN B 1 50 ? -20.531 -8.406 -11.367 1 86.81 50 ASN B CA 1
ATOM 3021 C C . ASN B 1 50 ? -21.766 -7.984 -12.148 1 86.81 50 ASN B C 1
ATOM 3023 O O . ASN B 1 50 ? -22.609 -8.82 -12.492 1 86.81 50 ASN B O 1
ATOM 3027 N N . GLN B 1 51 ? -21.859 -6.785 -12.453 1 80.25 51 GLN B N 1
ATOM 3028 C CA . GLN B 1 51 ? -22.984 -6.281 -13.234 1 80.25 51 GLN B CA 1
ATOM 3029 C C . GLN B 1 51 ? -22.828 -6.645 -14.711 1 80.25 51 GLN B C 1
ATOM 3031 O O . GLN B 1 51 ? -23.781 -6.516 -15.484 1 80.25 51 GLN B O 1
ATOM 3036 N N . SER B 1 52 ? -21.688 -7.188 -15.047 1 85.19 52 SER B N 1
ATOM 3037 C CA . SER B 1 52 ? -21.391 -7.473 -16.453 1 85.19 52 SER B CA 1
ATOM 3038 C C . SER B 1 52 ? -21.312 -8.977 -16.703 1 85.19 52 SER B C 1
ATOM 3040 O O . SER B 1 52 ? -20.328 -9.625 -16.359 1 85.19 52 SER B O 1
ATOM 3042 N N . LYS B 1 53 ? -22.297 -9.492 -17.406 1 86.88 53 LYS B N 1
ATOM 3043 C CA . LYS B 1 53 ? -22.266 -10.891 -17.812 1 86.88 53 LYS B CA 1
ATOM 3044 C C . LYS B 1 53 ? -21.094 -11.18 -18.734 1 86.88 53 LYS B C 1
ATOM 3046 O O . LYS B 1 53 ? -20.516 -12.273 -18.688 1 86.88 53 LYS B O 1
ATOM 3051 N N . SER B 1 54 ? -20.797 -10.148 -19.484 1 91.25 54 SER B N 1
ATOM 3052 C CA . SER B 1 54 ? -19.672 -10.281 -20.391 1 91.25 54 SER B CA 1
ATOM 3053 C C . SER B 1 54 ? -18.359 -10.477 -19.641 1 91.25 54 SER B C 1
ATOM 3055 O O . SER B 1 54 ? -17.469 -11.18 -20.125 1 91.25 54 SER B O 1
ATOM 3057 N N . PHE B 1 55 ? -18.266 -9.867 -18.578 1 95.31 55 PHE B N 1
ATOM 3058 C CA . PHE B 1 55 ? -17.047 -9.992 -17.797 1 95.31 55 PHE B CA 1
ATOM 3059 C C . PHE B 1 55 ? -16.828 -11.438 -17.344 1 95.31 55 PHE B C 1
ATOM 3061 O O . PHE B 1 55 ? -15.734 -11.984 -17.469 1 95.31 55 PHE B O 1
ATOM 3068 N N . GLU B 1 56 ? -17.828 -12.062 -16.859 1 93.31 56 GLU B N 1
ATOM 3069 C CA . GLU B 1 56 ? -17.75 -13.438 -16.375 1 93.31 56 GLU B CA 1
ATOM 3070 C C . GLU B 1 56 ? -17.328 -14.391 -17.5 1 93.31 56 GLU B C 1
ATOM 3072 O O . GLU B 1 56 ? -16.484 -15.258 -17.281 1 93.31 56 GLU B O 1
ATOM 3077 N N . MET B 1 57 ? -17.906 -14.219 -18.625 1 94.75 57 MET B N 1
ATOM 3078 C CA . MET B 1 57 ? -17.609 -15.078 -19.766 1 94.75 57 MET B CA 1
ATOM 3079 C C . MET B 1 57 ? -16.172 -14.898 -20.234 1 94.75 57 MET B C 1
ATOM 3081 O O . MET B 1 57 ? -15.461 -15.875 -20.469 1 94.75 57 MET B O 1
ATOM 3085 N N . ARG B 1 58 ? -15.75 -13.68 -20.312 1 96.56 58 ARG B N 1
ATOM 3086 C CA . ARG B 1 58 ? -14.406 -13.391 -20.797 1 96.56 58 ARG B CA 1
ATOM 3087 C C . ARG B 1 58 ? -13.352 -13.797 -19.781 1 96.56 58 ARG B C 1
ATOM 3089 O O . ARG B 1 58 ? -12.258 -14.219 -20.141 1 96.56 58 ARG B O 1
ATOM 3096 N N . LEU B 1 59 ? -13.711 -13.617 -18.531 1 97.12 59 LEU B N 1
ATOM 3097 C CA . LEU B 1 59 ? -12.805 -14.078 -17.484 1 97.12 59 LEU B CA 1
ATOM 3098 C C . LEU B 1 59 ? -12.617 -15.586 -17.562 1 97.12 59 LEU B C 1
ATOM 3100 O O . LEU B 1 59 ? -11.5 -16.094 -17.391 1 97.12 59 LEU B O 1
ATOM 3104 N N . ARG B 1 60 ? -13.672 -16.312 -17.781 1 94.94 60 ARG B N 1
ATOM 3105 C CA . ARG B 1 60 ? -13.594 -17.766 -17.922 1 94.94 60 ARG B CA 1
ATOM 3106 C C . ARG B 1 60 ? -12.656 -18.156 -19.062 1 94.94 60 ARG B C 1
ATOM 3108 O O . ARG B 1 60 ? -11.797 -19.031 -18.906 1 94.94 60 ARG B O 1
ATOM 3115 N N . GLU B 1 61 ? -12.82 -17.516 -20.172 1 96.94 61 GLU B N 1
ATOM 3116 C CA . GLU B 1 61 ? -11.977 -17.812 -21.312 1 96.94 61 GLU B CA 1
ATOM 3117 C C . GLU B 1 61 ? -10.508 -17.531 -21 1 96.94 61 GLU B C 1
ATOM 3119 O O . GLU B 1 61 ? -9.625 -18.312 -21.391 1 96.94 61 GLU B O 1
ATOM 3124 N N . LEU B 1 62 ? -10.312 -16.438 -20.391 1 97.56 62 LEU B N 1
ATOM 3125 C CA . LEU B 1 62 ? -8.953 -16.031 -20.062 1 97.56 62 LEU B CA 1
ATOM 3126 C C . LEU B 1 62 ? -8.305 -17.047 -19.109 1 97.56 62 LEU B C 1
ATOM 3128 O O . LEU B 1 62 ? -7.164 -17.453 -19.312 1 97.56 62 LEU B O 1
ATOM 3132 N N . ILE B 1 63 ? -9.016 -17.453 -18.094 1 96.5 63 ILE B N 1
ATOM 3133 C CA . ILE B 1 63 ? -8.508 -18.375 -17.094 1 96.5 63 ILE B CA 1
ATOM 3134 C C . ILE B 1 63 ? -8.266 -19.75 -17.719 1 96.5 63 ILE B C 1
ATOM 3136 O O . ILE B 1 63 ? -7.301 -20.438 -17.359 1 96.5 63 ILE B O 1
ATOM 3140 N N . GLU B 1 64 ? -9.133 -20.141 -18.609 1 95.44 64 GLU B N 1
ATOM 3141 C CA . GLU B 1 64 ? -8.93 -21.406 -19.312 1 95.44 64 GLU B CA 1
ATOM 3142 C C . GLU B 1 64 ? -7.633 -21.375 -20.109 1 95.44 64 GLU B C 1
ATOM 3144 O O . GLU B 1 64 ? -6.922 -22.391 -20.188 1 95.44 64 GLU B O 1
ATOM 3149 N N . ARG B 1 65 ? -7.316 -20.266 -20.672 1 97.31 65 ARG B N 1
ATOM 3150 C CA . ARG B 1 65 ? -6.055 -20.125 -21.391 1 97.31 65 ARG B CA 1
ATOM 3151 C C . ARG B 1 65 ? -4.867 -20.188 -20.438 1 97.31 65 ARG B C 1
ATOM 3153 O O . ARG B 1 65 ? -3.854 -20.828 -20.75 1 97.31 65 ARG B O 1
ATOM 3160 N N . PHE B 1 66 ? -4.992 -19.469 -19.312 1 97.56 66 PHE B N 1
ATOM 3161 C CA . PHE B 1 66 ? -3.941 -19.547 -18.297 1 97.56 66 PHE B CA 1
ATOM 3162 C C . PHE B 1 66 ? -3.701 -21 -17.875 1 97.56 66 PHE B C 1
ATOM 3164 O O . PHE B 1 66 ? -2.557 -21.438 -17.797 1 97.56 66 PHE B O 1
ATOM 3171 N N . ASP B 1 67 ? -4.785 -21.656 -17.656 1 96.06 67 ASP B N 1
ATOM 3172 C CA . ASP B 1 67 ? -4.711 -23.016 -17.141 1 96.06 67 ASP B CA 1
ATOM 3173 C C . ASP B 1 67 ? -4.102 -23.953 -18.188 1 96.06 67 ASP B C 1
ATOM 3175 O O . ASP B 1 67 ? -3.365 -24.891 -17.844 1 96.06 67 ASP B O 1
ATOM 3179 N N . LYS B 1 68 ? -4.492 -23.781 -19.406 1 96.62 68 LYS B N 1
ATOM 3180 C CA . LYS B 1 68 ? -3.91 -24.594 -20.469 1 96.62 68 LYS B CA 1
ATOM 3181 C C . LYS B 1 68 ? -2.393 -24.422 -20.516 1 96.62 68 LYS B C 1
ATOM 3183 O O . LYS B 1 68 ? -1.659 -25.422 -20.609 1 96.62 68 LYS B O 1
ATOM 3188 N N . THR B 1 69 ? -1.917 -23.172 -20.438 1 97.94 69 THR B N 1
ATOM 3189 C CA . THR B 1 69 ? -0.481 -22.906 -20.438 1 97.94 69 THR B CA 1
ATOM 3190 C C . THR B 1 69 ? 0.184 -23.562 -19.234 1 97.94 69 THR B C 1
ATOM 3192 O O . THR B 1 69 ? 1.267 -24.141 -19.344 1 97.94 69 THR B O 1
ATOM 3195 N N . CYS B 1 70 ? -0.444 -23.453 -18.109 1 96.88 70 CYS B N 1
ATOM 3196 C CA . CYS B 1 70 ? 0.095 -24.078 -16.906 1 96.88 70 CYS B CA 1
ATOM 3197 C C . CYS B 1 70 ? 0.2 -25.594 -17.078 1 96.88 70 CYS B C 1
ATOM 3199 O O . CYS B 1 70 ? 1.204 -26.188 -16.688 1 96.88 70 CYS B O 1
ATOM 3201 N N . GLY B 1 71 ? -0.821 -26.203 -17.641 1 95.5 71 GLY B N 1
ATOM 3202 C CA . GLY B 1 71 ? -0.773 -27.625 -17.938 1 95.5 71 GLY B CA 1
ATOM 3203 C C 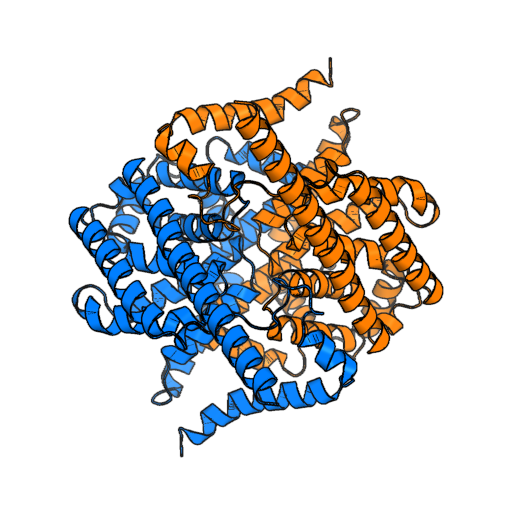. GLY B 1 71 ? 0.36 -28.016 -18.859 1 95.5 71 GLY B C 1
ATOM 3204 O O . GLY B 1 71 ? 1.104 -28.953 -18.594 1 95.5 71 GLY B O 1
ATOM 3205 N N . ASP B 1 72 ? 0.479 -27.266 -19.906 1 97.75 72 ASP B N 1
ATOM 3206 C CA . ASP B 1 72 ? 1.513 -27.531 -20.906 1 97.75 72 ASP B CA 1
ATOM 3207 C C . ASP B 1 72 ? 2.906 -27.453 -20.297 1 97.75 72 ASP B C 1
ATOM 3209 O O . ASP B 1 72 ? 3.826 -28.141 -20.719 1 97.75 72 ASP B O 1
ATOM 3213 N N . GLN B 1 73 ? 3.049 -26.641 -19.266 1 98 73 GLN B N 1
ATOM 3214 C CA . GLN B 1 73 ? 4.363 -26.422 -18.672 1 98 73 GLN B CA 1
ATOM 3215 C C . GLN B 1 73 ? 4.492 -27.156 -17.344 1 98 73 GLN B C 1
ATOM 3217 O O . GLN B 1 73 ? 5.418 -26.906 -16.578 1 98 73 GLN B O 1
ATOM 3222 N N . ARG B 1 74 ? 3.518 -28.047 -17.031 1 97.56 74 ARG B N 1
ATOM 3223 C CA . ARG B 1 74 ? 3.508 -28.891 -15.844 1 97.56 74 ARG B CA 1
ATOM 3224 C C . ARG B 1 74 ? 3.457 -28.031 -14.578 1 97.56 74 ARG B C 1
ATOM 3226 O O . ARG B 1 74 ? 4.176 -28.312 -13.609 1 97.56 74 ARG B O 1
ATOM 3233 N N . LEU B 1 75 ? 2.773 -26.922 -14.688 1 97.88 75 LEU B N 1
ATOM 3234 C CA . LEU B 1 75 ? 2.465 -26.094 -13.531 1 97.88 75 LEU B CA 1
ATOM 3235 C C . LEU B 1 75 ? 1.08 -26.422 -12.977 1 97.88 75 LEU B C 1
ATOM 3237 O O . LEU B 1 75 ? 0.248 -26.984 -13.68 1 97.88 75 LEU B O 1
ATOM 3241 N N . ARG B 1 76 ? 0.886 -26.094 -11.758 1 96 76 ARG B N 1
ATOM 3242 C CA . ARG B 1 76 ? -0.398 -26.266 -11.086 1 96 76 ARG B CA 1
ATOM 3243 C C . ARG B 1 76 ? -1.277 -25.031 -11.242 1 96 76 ARG B C 1
ATOM 3245 O O . ARG B 1 76 ? -0.781 -23.953 -11.531 1 96 76 ARG B O 1
ATOM 3252 N N . PRO B 1 77 ? -2.58 -25.188 -10.969 1 96.31 77 PRO B N 1
ATOM 3253 C CA . PRO B 1 77 ? -3.492 -24.047 -11.023 1 96.31 77 PRO B CA 1
ATOM 3254 C C . PRO B 1 77 ? -3.146 -22.969 -10 1 96.31 77 PRO B C 1
ATOM 3256 O O . PRO B 1 77 ? -3.562 -21.812 -10.148 1 96.31 77 PRO B O 1
ATOM 3259 N N . SER B 1 78 ? -2.355 -23.344 -9.016 1 96.69 78 SER B N 1
ATOM 3260 C CA . SER B 1 78 ? -1.956 -22.375 -8 1 96.69 78 SER B CA 1
ATOM 3261 C C . SER B 1 78 ? -1.255 -21.172 -8.641 1 96.69 78 SER B C 1
ATOM 3263 O O . SER B 1 78 ? -1.39 -20.047 -8.156 1 96.69 78 SER B O 1
ATOM 3265 N N . THR B 1 79 ? -0.574 -21.391 -9.766 1 97.81 79 THR B N 1
ATOM 3266 C CA . THR B 1 79 ? 0.19 -20.328 -10.422 1 97.81 79 THR B CA 1
ATOM 3267 C C . THR B 1 79 ? -0.731 -19.219 -10.898 1 97.81 79 THR B C 1
ATOM 3269 O O . THR B 1 79 ? -0.549 -18.047 -10.523 1 97.81 79 THR B O 1
ATOM 3272 N N . TRP B 1 80 ? -1.732 -19.578 -11.648 1 97.5 80 TRP B N 1
ATOM 3273 C CA . TRP B 1 80 ? -2.576 -18.516 -12.188 1 97.5 80 TRP B CA 1
ATOM 3274 C C . TRP B 1 80 ? -3.553 -18.016 -11.133 1 97.5 80 TRP B C 1
ATOM 3276 O O . TRP B 1 80 ? -4.031 -16.875 -11.211 1 97.5 80 TRP B O 1
ATOM 3286 N N . ILE B 1 81 ? -3.916 -18.812 -10.094 1 97.5 81 ILE B N 1
ATOM 3287 C CA . ILE B 1 81 ? -4.75 -18.344 -8.992 1 97.5 81 ILE B CA 1
ATOM 3288 C C . ILE B 1 81 ? -4.031 -17.219 -8.242 1 97.5 81 ILE B C 1
ATOM 3290 O O . ILE B 1 81 ? -4.621 -16.172 -7.961 1 97.5 81 ILE B O 1
ATOM 3294 N N . ILE B 1 82 ? -2.762 -17.406 -7.969 1 98.19 82 ILE B N 1
ATOM 3295 C CA . ILE B 1 82 ? -1.951 -16.422 -7.246 1 98.19 82 ILE B CA 1
ATOM 3296 C C . ILE B 1 82 ? -1.799 -15.164 -8.086 1 98.19 82 ILE B C 1
ATOM 3298 O O . ILE B 1 82 ? -2.002 -14.055 -7.582 1 98.19 82 ILE B O 1
ATOM 3302 N N . LEU B 1 83 ? -1.525 -15.312 -9.352 1 98.06 83 LEU B N 1
ATOM 3303 C CA . LEU B 1 83 ? -1.34 -14.18 -10.25 1 98.06 83 LEU B CA 1
ATOM 3304 C C . LEU B 1 83 ? -2.631 -13.375 -10.383 1 98.06 83 LEU B C 1
ATOM 3306 O O . LEU B 1 83 ? -2.611 -12.148 -10.305 1 98.06 83 LEU B O 1
ATOM 3310 N N . SER B 1 84 ? -3.715 -14.086 -10.586 1 98.38 84 SER B N 1
ATOM 3311 C CA . SER B 1 84 ? -5.008 -13.43 -10.742 1 98.38 84 SER B CA 1
ATOM 3312 C C . SER B 1 84 ? -5.418 -12.703 -9.461 1 98.38 84 SER B C 1
ATOM 3314 O O . SER B 1 84 ? -5.91 -11.57 -9.516 1 98.38 84 SER B O 1
ATOM 3316 N N . THR B 1 85 ? -5.176 -13.352 -8.344 1 98.56 85 THR B N 1
ATOM 3317 C CA . THR B 1 85 ? -5.512 -12.75 -7.059 1 98.56 85 THR B CA 1
ATOM 3318 C C . THR B 1 85 ? -4.719 -11.461 -6.836 1 98.56 85 THR B C 1
ATOM 3320 O O . THR B 1 85 ? -5.293 -10.422 -6.527 1 98.56 85 THR B O 1
ATOM 3323 N N . ALA B 1 86 ? -3.387 -11.547 -7.02 1 98.69 86 ALA B N 1
ATOM 3324 C CA . ALA B 1 86 ? -2.535 -10.375 -6.816 1 98.69 86 ALA B CA 1
ATOM 3325 C C . ALA B 1 86 ? -2.959 -9.227 -7.719 1 98.69 86 ALA B C 1
ATOM 3327 O O . ALA B 1 86 ? -2.961 -8.062 -7.301 1 98.69 86 ALA B O 1
ATOM 3328 N N . THR B 1 87 ? -3.357 -9.547 -8.93 1 98 87 THR B N 1
ATOM 3329 C CA . THR B 1 87 ? -3.783 -8.547 -9.898 1 98 87 THR B CA 1
ATOM 3330 C C . THR B 1 87 ? -5.094 -7.895 -9.461 1 98 87 THR B C 1
ATOM 3332 O O . THR B 1 87 ? -5.203 -6.668 -9.438 1 98 87 THR B O 1
ATOM 3335 N N . ILE B 1 88 ? -6.055 -8.703 -9.078 1 97.94 88 ILE B N 1
ATOM 3336 C CA . ILE B 1 88 ? -7.379 -8.227 -8.688 1 97.94 88 ILE B CA 1
ATOM 3337 C C . ILE B 1 88 ? -7.266 -7.355 -7.438 1 97.94 88 ILE B C 1
ATOM 3339 O O . ILE B 1 88 ? -7.914 -6.309 -7.344 1 97.94 88 ILE B O 1
ATOM 3343 N N . VAL B 1 89 ? -6.438 -7.777 -6.508 1 98.25 89 VAL B N 1
ATOM 3344 C CA . VAL B 1 89 ? -6.238 -7.051 -5.258 1 98.25 89 VAL B CA 1
ATOM 3345 C C . VAL B 1 89 ? -5.578 -5.703 -5.547 1 98.25 89 VAL B C 1
ATOM 3347 O O . VAL B 1 89 ? -6 -4.672 -5.02 1 98.25 89 VAL B O 1
ATOM 3350 N N . SER B 1 90 ? -4.562 -5.734 -6.379 1 97.69 90 SER B N 1
ATOM 3351 C CA . SER B 1 90 ? -3.822 -4.523 -6.707 1 97.69 90 SER B CA 1
ATOM 3352 C C . SER B 1 90 ? -4.711 -3.508 -7.418 1 97.69 90 SER B C 1
ATOM 3354 O O . SER B 1 90 ? -4.609 -2.305 -7.172 1 97.69 90 SER B O 1
ATOM 3356 N N . LEU B 1 91 ? -5.66 -3.99 -8.219 1 95.69 91 LEU B N 1
ATOM 3357 C CA . LEU B 1 91 ? -6.566 -3.127 -8.969 1 95.69 91 LEU B CA 1
ATOM 3358 C C . LEU B 1 91 ? -7.711 -2.646 -8.086 1 95.69 91 LEU B C 1
ATOM 3360 O O . LEU B 1 91 ? -8.484 -1.771 -8.484 1 95.69 91 LEU B O 1
ATOM 3364 N N . ASN B 1 92 ? -7.789 -3.186 -6.895 1 96.19 92 ASN B N 1
ATOM 3365 C CA . ASN B 1 92 ? -8.898 -2.893 -5.992 1 96.19 92 ASN B CA 1
ATOM 3366 C C . ASN B 1 92 ? -10.242 -3.156 -6.66 1 96.19 92 ASN B C 1
ATOM 3368 O O . ASN B 1 92 ? -11.102 -2.27 -6.719 1 96.19 92 ASN B O 1
ATOM 3372 N N . ARG B 1 93 ? -10.398 -4.387 -7.121 1 96 93 ARG B N 1
ATOM 3373 C CA . ARG B 1 93 ? -11.648 -4.828 -7.734 1 96 93 ARG B CA 1
ATOM 3374 C C . ARG B 1 93 ? -12.211 -6.047 -7.008 1 96 93 ARG B C 1
ATOM 3376 O O . ARG B 1 93 ? -12.344 -7.121 -7.598 1 96 93 ARG B O 1
ATOM 3383 N N . PRO B 1 94 ? -12.68 -5.836 -5.824 1 95.81 94 PRO B N 1
ATOM 3384 C CA . PRO B 1 94 ? -13.141 -6.961 -5.004 1 95.81 94 PRO B CA 1
ATOM 3385 C C . PRO B 1 94 ? -14.305 -7.719 -5.645 1 95.81 94 PRO B C 1
ATOM 3387 O O . PRO B 1 94 ? -14.461 -8.922 -5.41 1 95.81 94 PRO B O 1
ATOM 3390 N N . SER B 1 95 ? -15.055 -7.066 -6.508 1 95 95 SER B N 1
ATOM 3391 C CA . SER B 1 95 ? -16.219 -7.715 -7.117 1 95 95 SER B CA 1
ATOM 3392 C C . SER B 1 95 ? -15.781 -8.805 -8.094 1 95 95 SER B C 1
ATOM 3394 O O . SER B 1 95 ? -16.594 -9.656 -8.477 1 95 95 SER B O 1
ATOM 3396 N N . ALA B 1 96 ? -14.547 -8.789 -8.508 1 96.38 96 ALA B N 1
ATOM 3397 C CA . ALA B 1 96 ? -14.039 -9.773 -9.461 1 96.38 96 ALA B CA 1
ATOM 3398 C C . ALA B 1 96 ? -13.852 -11.133 -8.789 1 96.38 96 ALA B C 1
ATOM 3400 O O . ALA B 1 96 ? -13.695 -12.148 -9.477 1 96.38 96 ALA B O 1
ATOM 3401 N N . PHE B 1 97 ? -13.93 -11.219 -7.477 1 95.94 97 PHE B N 1
ATOM 3402 C CA . PHE B 1 97 ? -13.633 -12.453 -6.762 1 95.94 97 PHE B CA 1
ATOM 3403 C C . PHE B 1 97 ? -14.781 -13.453 -6.914 1 95.94 97 PHE B C 1
ATOM 3405 O O . PHE B 1 97 ? -14.555 -14.664 -6.922 1 95.94 97 PHE B O 1
ATOM 3412 N N . LYS B 1 98 ? -15.984 -12.922 -7.035 1 94.38 98 LYS B N 1
ATOM 3413 C CA . LYS B 1 98 ? -17.109 -13.844 -7.156 1 94.38 98 LYS B CA 1
ATOM 3414 C C . LYS B 1 98 ? -17.016 -14.68 -8.43 1 94.38 98 LYS B C 1
ATOM 3416 O O . LYS B 1 98 ? -17.016 -15.914 -8.375 1 94.38 98 LYS B O 1
ATOM 3421 N N . PRO B 1 99 ? -16.844 -14.031 -9.617 1 94.31 99 PRO B N 1
ATOM 3422 C CA . PRO B 1 99 ? -16.688 -14.867 -10.812 1 94.31 99 PRO B CA 1
ATOM 3423 C C . PRO B 1 99 ? -15.414 -15.711 -10.773 1 94.31 99 PRO B C 1
ATOM 3425 O O . PRO B 1 99 ? -15.406 -16.844 -11.266 1 94.31 99 PRO B O 1
ATOM 3428 N N . LEU B 1 100 ? -14.328 -15.188 -10.242 1 94.31 100 LEU B N 1
ATOM 3429 C CA . LEU B 1 100 ? -13.109 -15.977 -10.141 1 94.31 100 LEU B CA 1
ATOM 3430 C C . LEU B 1 100 ? -13.336 -17.219 -9.289 1 94.31 100 LEU B C 1
ATOM 3432 O O . LEU B 1 100 ? -12.914 -18.328 -9.672 1 94.31 100 LEU B O 1
ATOM 3436 N N . TRP B 1 101 ? -14.008 -17.031 -8.164 1 93.19 101 TRP B N 1
ATOM 3437 C CA . TRP B 1 101 ? -14.273 -18.141 -7.246 1 93.19 101 TRP B CA 1
ATOM 3438 C C . TRP B 1 101 ? -15.195 -19.172 -7.883 1 93.19 101 TRP B C 1
ATOM 3440 O O . TRP B 1 101 ? -15.016 -20.375 -7.691 1 93.19 101 TRP B O 1
ATOM 3450 N N . SER B 1 102 ? -16.156 -18.688 -8.625 1 90 102 SER B N 1
ATOM 3451 C CA . SER B 1 102 ? -17.062 -19.594 -9.32 1 90 102 SER B CA 1
ATOM 3452 C C . SER B 1 102 ? -16.297 -20.5 -10.281 1 90 102 SER B C 1
ATOM 3454 O O . SER B 1 102 ? -16.609 -21.688 -10.414 1 90 102 SER B O 1
ATOM 3456 N N . LEU B 1 103 ? -15.328 -19.938 -10.906 1 88.06 103 LEU B N 1
ATOM 3457 C CA . LEU B 1 103 ? -14.516 -20.703 -11.844 1 88.06 103 LEU B CA 1
ATOM 3458 C C . LEU B 1 103 ? -13.641 -21.719 -11.109 1 88.06 103 LEU B C 1
ATOM 3460 O O . LEU B 1 103 ? -13.539 -22.875 -11.523 1 88.06 103 LEU B O 1
ATOM 3464 N N . VAL B 1 104 ? -13.039 -21.281 -10.055 1 87.38 104 VAL B N 1
ATOM 3465 C CA . VAL B 1 104 ? -12.094 -22.109 -9.305 1 87.38 104 VAL B CA 1
ATOM 3466 C C . VAL B 1 104 ? -12.828 -23.219 -8.586 1 87.38 104 VAL B C 1
ATOM 3468 O O . VAL B 1 104 ? -12.344 -24.359 -8.531 1 87.38 104 VAL B O 1
ATOM 3471 N N . SER B 1 105 ? -13.945 -22.953 -7.992 1 83.88 105 SER B N 1
ATOM 3472 C CA . SER B 1 105 ? -14.688 -23.922 -7.188 1 83.88 105 SER B CA 1
ATOM 3473 C C . SER B 1 105 ? -15.477 -24.891 -8.062 1 83.88 105 SER B C 1
ATOM 3475 O O . SER B 1 105 ? -15.844 -25.969 -7.617 1 83.88 105 SER B O 1
ATOM 3477 N N . GLY B 1 106 ? -15.758 -24.562 -9.227 1 81.88 106 GLY B N 1
ATOM 3478 C CA . GLY B 1 106 ? -16.547 -25.406 -10.109 1 81.88 106 GLY B CA 1
ATOM 3479 C C . GLY B 1 106 ? -15.703 -26.141 -11.141 1 81.88 106 GLY B C 1
ATOM 3480 O O . GLY B 1 106 ? -15.578 -27.359 -11.094 1 81.88 106 GLY B O 1
ATOM 3481 N N . GLY B 1 107 ? -15.039 -25.453 -11.93 1 73.25 107 GLY B N 1
ATOM 3482 C CA . GLY B 1 107 ? -14.398 -25.969 -13.133 1 73.25 107 GLY B CA 1
ATOM 3483 C C . GLY B 1 107 ? -13.062 -26.641 -12.844 1 73.25 107 GLY B C 1
ATOM 3484 O O . GLY B 1 107 ? -12.617 -27.5 -13.617 1 73.25 107 GLY B O 1
ATOM 3485 N N . PHE B 1 108 ? -12.484 -26.312 -11.758 1 75.75 108 PHE B N 1
ATOM 3486 C CA . PHE B 1 108 ? -11.125 -26.797 -11.547 1 75.75 108 PHE B CA 1
ATOM 3487 C C . PHE B 1 108 ? -11.039 -27.625 -10.273 1 75.75 108 PHE B C 1
ATOM 3489 O O . PHE B 1 108 ? -9.953 -27.828 -9.719 1 75.75 108 PHE B O 1
ATOM 3496 N N . LYS B 1 109 ? -12.109 -28.125 -9.836 1 74.25 109 LYS B N 1
ATOM 3497 C CA . LYS B 1 109 ? -12.234 -28.812 -8.547 1 74.25 109 LYS B CA 1
ATOM 3498 C C . LYS B 1 109 ? -11.383 -30.078 -8.516 1 74.25 109 LYS B C 1
ATOM 3500 O O . LYS B 1 109 ? -10.938 -30.5 -7.449 1 74.25 109 LYS B O 1
ATOM 3505 N N . ASP B 1 110 ? -11.188 -30.625 -9.656 1 78.44 110 ASP B N 1
ATOM 3506 C CA . ASP B 1 110 ? -10.445 -31.875 -9.711 1 78.44 110 ASP B CA 1
ATOM 3507 C C . ASP B 1 110 ? -8.938 -31.625 -9.719 1 78.44 110 ASP B C 1
ATOM 3509 O O . ASP B 1 110 ? -8.148 -32.531 -9.492 1 78.44 110 ASP B O 1
ATOM 3513 N N . ARG B 1 111 ? -8.617 -30.438 -9.828 1 83.56 111 ARG B N 1
ATOM 3514 C CA . ARG B 1 111 ? -7.203 -30.141 -10 1 83.56 111 ARG B CA 1
ATOM 3515 C C . ARG B 1 111 ? -6.621 -29.484 -8.75 1 83.56 111 ARG B C 1
ATOM 3517 O O . ARG B 1 111 ? -5.41 -29.547 -8.516 1 83.56 111 ARG B O 1
ATOM 3524 N N . ILE B 1 112 ? -7.484 -28.859 -7.992 1 87.25 112 ILE B N 1
ATOM 3525 C CA . ILE B 1 112 ? -7.004 -28.219 -6.777 1 87.25 112 ILE B CA 1
ATOM 3526 C C . ILE B 1 112 ? -8.102 -28.219 -5.719 1 87.25 112 ILE B C 1
ATOM 3528 O O . ILE B 1 112 ? -9.266 -27.938 -6.023 1 87.25 112 ILE B O 1
ATOM 3532 N N . ASP B 1 113 ? -7.688 -28.531 -4.543 1 89.06 113 ASP B N 1
ATOM 3533 C CA . ASP B 1 113 ? -8.617 -28.578 -3.424 1 89.06 113 ASP B CA 1
ATOM 3534 C C . ASP B 1 113 ? -9.156 -27.188 -3.082 1 89.06 113 ASP B C 1
ATOM 3536 O O . ASP B 1 113 ? -8.406 -26.219 -3.104 1 89.06 113 ASP B O 1
ATOM 3540 N N . ARG B 1 114 ? -10.414 -27.203 -2.725 1 88.31 114 ARG B N 1
ATOM 3541 C CA . ARG B 1 114 ? -11.086 -25.953 -2.379 1 88.31 114 ARG B CA 1
ATOM 3542 C C . ARG B 1 114 ? -10.375 -25.25 -1.234 1 88.31 114 ARG B C 1
ATOM 3544 O O . ARG B 1 114 ? -10.172 -24.031 -1.283 1 88.31 114 ARG B O 1
ATOM 3551 N N . SER B 1 115 ? -10.008 -26.031 -0.211 1 88.62 115 SER B N 1
ATOM 3552 C CA . SER B 1 115 ? -9.352 -25.453 0.959 1 88.62 115 SER B CA 1
ATOM 3553 C C . SER B 1 115 ? -8 -24.844 0.591 1 88.62 115 SER B C 1
ATOM 3555 O O . SER B 1 115 ? -7.617 -23.812 1.136 1 88.62 115 SER B O 1
ATOM 3557 N N . GLU B 1 116 ? -7.312 -25.469 -0.298 1 91.31 116 GLU B N 1
ATOM 3558 C CA . GLU B 1 116 ? -6.035 -24.953 -0.77 1 91.31 116 GLU B CA 1
ATOM 3559 C C . GLU B 1 116 ? -6.223 -23.641 -1.534 1 91.31 116 GLU B C 1
ATOM 3561 O O . GLU B 1 116 ? -5.461 -22.688 -1.347 1 91.31 116 GLU B O 1
ATOM 3566 N N . CYS B 1 117 ? -7.254 -23.609 -2.348 1 93 117 CYS B N 1
ATOM 3567 C CA . CYS B 1 117 ? -7.555 -22.406 -3.127 1 93 117 CYS B CA 1
ATOM 3568 C C . CYS B 1 117 ? -7.852 -21.219 -2.213 1 93 117 CYS B C 1
ATOM 3570 O O . CYS B 1 117 ? -7.371 -20.109 -2.451 1 93 117 CYS B O 1
ATOM 3572 N N . VAL B 1 118 ? -8.617 -21.5 -1.165 1 93.19 118 VAL B N 1
ATOM 3573 C CA . VAL B 1 118 ? -8.969 -20.469 -0.206 1 93.19 118 VAL B CA 1
ATOM 3574 C C . VAL B 1 118 ? -7.703 -19.922 0.454 1 93.19 118 VAL B C 1
ATOM 3576 O O . VAL B 1 118 ? -7.523 -18.703 0.561 1 93.19 118 VAL B O 1
ATOM 3579 N N . GLU B 1 119 ? -6.836 -20.766 0.762 1 92.88 119 GLU B N 1
ATOM 3580 C CA . GLU B 1 119 ? -5.605 -20.375 1.429 1 92.88 119 GLU B CA 1
ATOM 3581 C C . GLU B 1 119 ? -4.711 -19.562 0.491 1 92.88 119 GLU B C 1
ATOM 3583 O O . GLU B 1 119 ? -4.082 -18.594 0.911 1 92.88 119 GLU B O 1
ATOM 3588 N N . LEU B 1 120 ? -4.645 -19.984 -0.75 1 95.94 120 LEU B N 1
ATOM 3589 C CA . LEU B 1 120 ? -3.83 -19.281 -1.734 1 95.94 120 LEU B CA 1
ATOM 3590 C C . LEU B 1 120 ? -4.34 -17.859 -1.936 1 95.94 120 LEU B C 1
ATOM 3592 O O . LEU B 1 120 ? -3.549 -16.906 -1.966 1 95.94 120 LEU B O 1
ATOM 3596 N N . ILE B 1 121 ? -5.645 -17.734 -2.033 1 97 121 ILE B N 1
ATOM 3597 C CA . ILE B 1 121 ? -6.242 -16.422 -2.281 1 97 121 ILE B CA 1
ATOM 3598 C C . ILE B 1 121 ? -6.062 -15.531 -1.053 1 97 121 ILE B C 1
ATOM 3600 O O . ILE B 1 121 ? -5.664 -14.375 -1.171 1 97 121 ILE B O 1
ATOM 3604 N N . ARG B 1 122 ? -6.25 -16.094 0.125 1 96.06 122 ARG B N 1
ATOM 3605 C CA . ARG B 1 122 ? -6.121 -15.32 1.358 1 96.06 122 ARG B CA 1
ATOM 3606 C C . ARG B 1 122 ? -4.676 -14.891 1.586 1 96.06 122 ARG B C 1
ATOM 3608 O O . ARG B 1 122 ? -4.41 -13.734 1.909 1 96.06 122 ARG B O 1
ATOM 3615 N N . GLU B 1 123 ? -3.779 -15.766 1.36 1 96.5 123 GLU B N 1
ATOM 3616 C CA . GLU B 1 123 ? -2.375 -15.453 1.603 1 96.5 123 GLU B CA 1
ATOM 3617 C C . GLU B 1 123 ? -1.84 -14.469 0.568 1 96.5 123 GLU B C 1
ATOM 3619 O O . GLU B 1 123 ? -1.067 -13.57 0.902 1 96.5 123 GLU B O 1
ATOM 3624 N N . SER B 1 124 ? -2.227 -14.664 -0.692 1 98.31 124 SER B N 1
ATOM 3625 C CA . SER B 1 124 ? -1.803 -13.734 -1.734 1 98.31 124 SER B CA 1
ATOM 3626 C C . SER B 1 124 ? -2.33 -12.328 -1.47 1 98.31 124 SER B C 1
ATOM 3628 O O . SER B 1 124 ? -1.611 -11.344 -1.66 1 98.31 124 SER B O 1
ATOM 3630 N N . SER B 1 125 ? -3.57 -12.273 -0.992 1 98.56 125 SER B N 1
ATOM 3631 C CA . SER B 1 125 ? -4.172 -10.984 -0.667 1 98.56 125 SER B CA 1
ATOM 3632 C C . SER B 1 125 ? -3.471 -10.328 0.516 1 98.56 125 SER B C 1
ATOM 3634 O O . SER B 1 125 ? -3.215 -9.117 0.503 1 98.56 125 SER B O 1
ATOM 3636 N N . LEU B 1 126 ? -3.139 -11.148 1.483 1 97.88 126 LEU B N 1
ATOM 3637 C CA . LEU B 1 126 ? -2.455 -10.656 2.672 1 97.88 126 LEU B CA 1
ATOM 3638 C C . LEU B 1 126 ? -1.068 -10.125 2.318 1 97.88 126 LEU B C 1
ATOM 3640 O O . LEU B 1 126 ? -0.714 -9 2.688 1 97.88 126 LEU B O 1
ATOM 3644 N N . LYS B 1 127 ? -0.328 -10.867 1.568 1 98.31 127 LYS B N 1
ATOM 3645 C CA . LYS B 1 127 ? 1.05 -10.508 1.245 1 98.31 127 LYS B CA 1
ATOM 3646 C C . LYS B 1 127 ? 1.096 -9.312 0.297 1 98.31 127 LYS B C 1
ATOM 3648 O O . LYS B 1 127 ? 2.123 -8.641 0.188 1 98.31 127 LYS B O 1
ATOM 3653 N N . SER B 1 128 ? -0.026 -9.031 -0.364 1 98.75 128 SER B N 1
ATOM 3654 C CA . SER B 1 128 ? -0.081 -7.891 -1.276 1 98.75 128 SER B CA 1
ATOM 3655 C C . SER B 1 128 ? 0.022 -6.57 -0.52 1 98.75 128 SER B C 1
ATOM 3657 O O . SER B 1 128 ? 0.308 -5.527 -1.114 1 98.75 128 SER B O 1
ATOM 3659 N N . ILE B 1 129 ? -0.146 -6.57 0.794 1 98.75 129 ILE B N 1
ATOM 3660 C CA . ILE B 1 129 ? -0.112 -5.371 1.619 1 98.75 129 ILE B CA 1
ATOM 3661 C C . ILE B 1 129 ? 1.215 -4.641 1.414 1 98.75 129 ILE B C 1
ATOM 3663 O O . ILE B 1 129 ? 1.25 -3.408 1.354 1 98.75 129 ILE B O 1
ATOM 3667 N N . SER B 1 130 ? 2.279 -5.371 1.273 1 98.75 130 SER B N 1
ATOM 3668 C CA . SER B 1 130 ? 3.607 -4.777 1.168 1 98.75 130 SER B CA 1
ATOM 3669 C C . SER B 1 130 ? 3.721 -3.891 -0.068 1 98.75 130 SER B C 1
ATOM 3671 O O . SER B 1 130 ? 4.469 -2.91 -0.068 1 98.75 130 SER B O 1
ATOM 3673 N N . PHE B 1 131 ? 2.918 -4.203 -1.043 1 98.5 131 PHE B N 1
ATOM 3674 C CA . PHE B 1 131 ? 3.121 -3.576 -2.344 1 98.5 131 PHE B CA 1
ATOM 3675 C C . PHE B 1 131 ? 2.043 -2.535 -2.615 1 98.5 131 PHE B C 1
ATOM 3677 O O . PHE B 1 131 ? 2.289 -1.544 -3.307 1 98.5 131 PHE B O 1
ATOM 3684 N N . ILE B 1 132 ? 0.825 -2.768 -2.027 1 98.06 132 ILE B N 1
ATOM 3685 C CA . ILE B 1 132 ? -0.285 -1.929 -2.463 1 98.06 132 ILE B CA 1
ATOM 3686 C C . ILE B 1 132 ? -0.96 -1.293 -1.249 1 98.06 132 ILE B C 1
ATOM 3688 O O . ILE B 1 132 ? -1.886 -0.492 -1.395 1 98.06 132 ILE B O 1
ATOM 3692 N N . GLY B 1 133 ? -0.574 -1.634 -0.052 1 98.44 133 GLY B N 1
ATOM 3693 C CA . GLY B 1 133 ? -1.128 -1.056 1.161 1 98.44 133 GLY B CA 1
ATOM 3694 C C . GLY B 1 133 ? -2.246 -1.888 1.763 1 98.44 133 GLY B C 1
ATOM 3695 O O . GLY B 1 133 ? -2.752 -2.811 1.122 1 98.44 133 GLY B O 1
ATOM 3696 N N . ILE B 1 134 ? -2.707 -1.556 2.93 1 98.69 134 ILE B N 1
ATOM 3697 C CA . ILE B 1 134 ? -3.623 -2.324 3.766 1 98.69 134 ILE B CA 1
ATOM 3698 C C . ILE B 1 134 ? -5.035 -2.236 3.197 1 98.69 134 ILE B C 1
ATOM 3700 O O . ILE B 1 134 ? -5.734 -3.248 3.096 1 98.69 134 ILE B O 1
ATOM 3704 N N . PRO B 1 135 ? -5.516 -1.035 2.75 1 98.12 135 PRO B N 1
ATOM 3705 C CA . PRO B 1 135 ? -6.941 -0.869 2.453 1 98.12 135 PRO B CA 1
ATOM 3706 C C . PRO B 1 135 ? -7.418 -1.781 1.325 1 98.12 135 PRO B C 1
ATOM 3708 O O . PRO B 1 135 ? -8.469 -2.416 1.442 1 98.12 135 PRO B O 1
ATOM 3711 N N . LYS B 1 136 ? -6.629 -1.878 0.271 1 97.88 136 LYS B N 1
ATOM 3712 C CA . LYS B 1 136 ? -7.043 -2.709 -0.856 1 97.88 136 LYS B CA 1
ATOM 3713 C C . LYS B 1 136 ? -7.074 -4.184 -0.468 1 97.88 136 LYS B C 1
ATOM 3715 O O . LYS B 1 136 ? -7.938 -4.934 -0.93 1 97.88 136 LYS B O 1
ATOM 3720 N N . SER B 1 137 ? -6.137 -4.582 0.316 1 98.44 137 SER B N 1
ATOM 3721 C CA . SER B 1 137 ? -6.117 -5.957 0.804 1 98.44 137 SER B CA 1
ATOM 3722 C C . SER B 1 137 ? -7.332 -6.25 1.678 1 98.44 137 SER B C 1
ATOM 3724 O O . SER B 1 137 ? -7.918 -7.332 1.595 1 98.44 137 SER B O 1
ATOM 3726 N N . ILE B 1 138 ? -7.695 -5.289 2.514 1 97.94 138 ILE B N 1
ATOM 3727 C CA . ILE B 1 138 ? -8.875 -5.445 3.354 1 97.94 138 ILE B CA 1
ATOM 3728 C C . ILE B 1 138 ? -10.117 -5.625 2.479 1 97.94 138 ILE B C 1
ATOM 3730 O O . ILE B 1 138 ? -10.922 -6.527 2.711 1 97.94 138 ILE B O 1
ATOM 3734 N N . ASN B 1 139 ? -10.25 -4.793 1.479 1 96.69 139 ASN B N 1
ATOM 3735 C CA . ASN B 1 139 ? -11.391 -4.898 0.576 1 96.69 139 ASN B CA 1
ATOM 3736 C C . ASN B 1 139 ? -11.469 -6.277 -0.072 1 96.69 139 ASN B C 1
ATOM 3738 O O . ASN B 1 139 ? -12.539 -6.883 -0.125 1 96.69 139 ASN B O 1
ATOM 3742 N N . ALA B 1 140 ? -10.359 -6.742 -0.53 1 97.81 140 ALA B N 1
ATOM 3743 C CA . ALA B 1 140 ? -10.281 -8.039 -1.203 1 97.81 140 ALA B CA 1
ATOM 3744 C C . ALA B 1 140 ? -10.648 -9.172 -0.249 1 97.81 140 ALA B C 1
ATOM 3746 O O . ALA B 1 140 ? -11.5 -10.008 -0.562 1 97.81 140 ALA B O 1
ATOM 3747 N N . LEU B 1 141 ? -10.023 -9.172 0.903 1 97.62 141 LEU B N 1
ATOM 3748 C CA . LEU B 1 141 ? -10.195 -10.25 1.866 1 97.62 141 LEU B CA 1
ATOM 3749 C C . LEU B 1 141 ? -11.617 -10.266 2.418 1 97.62 141 LEU B C 1
ATOM 3751 O O . LEU B 1 141 ? -12.211 -11.336 2.584 1 97.62 141 LEU B O 1
ATOM 3755 N N . ASN B 1 142 ? -12.172 -9.078 2.691 1 94.94 142 ASN B N 1
ATOM 3756 C CA . ASN B 1 142 ? -13.555 -9.008 3.166 1 94.94 142 ASN B CA 1
ATOM 3757 C C . ASN B 1 142 ? -14.531 -9.547 2.131 1 94.94 142 ASN B C 1
ATOM 3759 O O . ASN B 1 142 ? -15.414 -10.344 2.461 1 94.94 142 ASN B O 1
ATOM 3763 N N . ARG B 1 143 ? -14.328 -9.102 0.916 1 95.12 143 ARG B N 1
ATOM 3764 C CA . ARG B 1 143 ? -15.227 -9.547 -0.141 1 95.12 143 ARG B CA 1
ATOM 3765 C C . ARG B 1 143 ? -15.109 -11.055 -0.363 1 95.12 143 ARG B C 1
ATOM 3767 O O . ARG B 1 143 ? -16.109 -11.75 -0.529 1 95.12 143 ARG B O 1
ATOM 3774 N N . PHE B 1 144 ? -13.938 -11.531 -0.423 1 96.88 144 PHE B N 1
ATOM 3775 C CA . PHE B 1 144 ? -13.719 -12.961 -0.632 1 96.88 144 PHE B CA 1
ATOM 3776 C C . PHE B 1 144 ? -14.312 -13.766 0.512 1 96.88 144 PHE B C 1
ATOM 3778 O O . PHE B 1 144 ? -14.883 -14.844 0.29 1 96.88 144 PHE B O 1
ATOM 3785 N N . ASN B 1 145 ? -14.117 -13.297 1.714 1 93.69 145 ASN B N 1
ATOM 3786 C CA . ASN B 1 145 ? -14.711 -13.953 2.873 1 93.69 145 ASN B CA 1
ATOM 3787 C C . ASN B 1 145 ? -16.234 -14.023 2.756 1 93.69 145 ASN B C 1
ATOM 3789 O O . ASN B 1 145 ? -16.844 -15.047 3.1 1 93.69 145 ASN B O 1
ATOM 3793 N N . GLU B 1 146 ? -16.875 -13 2.303 1 91.06 146 GLU B N 1
ATOM 3794 C CA . GLU B 1 146 ? -18.312 -12.961 2.104 1 91.06 146 GLU B CA 1
ATOM 3795 C C . GLU B 1 146 ? -18.766 -14.031 1.11 1 91.06 146 GLU B C 1
ATOM 3797 O O . GLU B 1 146 ? -19.828 -14.633 1.271 1 91.06 146 GLU B O 1
ATOM 3802 N N . ILE B 1 147 ? -17.938 -14.195 0.154 1 91.44 147 ILE B N 1
ATOM 3803 C CA . ILE B 1 147 ? -18.266 -15.125 -0.924 1 91.44 147 ILE B CA 1
ATOM 3804 C C . ILE B 1 147 ? -18.094 -16.562 -0.433 1 91.44 147 ILE B C 1
ATOM 3806 O O . ILE B 1 147 ? -18.844 -17.453 -0.829 1 91.44 147 ILE B O 1
ATOM 3810 N N . THR B 1 148 ? -17.125 -16.891 0.349 1 89.12 148 THR B N 1
ATOM 3811 C CA . THR B 1 148 ? -16.781 -18.25 0.702 1 89.12 148 THR B CA 1
ATOM 3812 C C . THR B 1 148 ? -17.5 -18.688 1.971 1 89.12 148 THR B C 1
ATOM 3814 O O . THR B 1 148 ? -17.578 -19.891 2.266 1 89.12 148 THR B O 1
ATOM 3817 N N . GLN B 1 149 ? -17.75 -17.953 2.998 1 72.62 149 GLN B N 1
ATOM 3818 C CA . GLN B 1 149 ? -18.391 -18.328 4.246 1 72.62 149 GLN B CA 1
ATOM 3819 C C . GLN B 1 149 ? -19.906 -18.172 4.145 1 72.62 149 GLN B C 1
ATOM 3821 O O . GLN B 1 149 ? -20.484 -17.25 4.734 1 72.62 149 GLN B O 1
ATOM 3826 N N . PRO B 1 150 ? -20.5 -18.688 3.139 1 56.78 150 PRO B N 1
ATOM 3827 C CA . PRO B 1 150 ? -21.938 -18.516 3.305 1 56.78 150 PRO 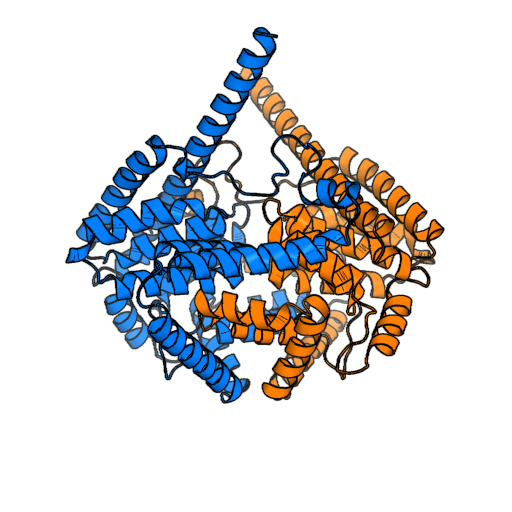B CA 1
ATOM 3828 C C . PRO B 1 150 ? -22.438 -18.969 4.676 1 56.78 150 PRO B C 1
ATOM 3830 O O . PRO B 1 150 ? -21.75 -19.719 5.367 1 56.78 150 PRO B O 1
ATOM 3833 N N . GLN B 1 151 ? -23.766 -18.641 5.227 1 48.06 151 GLN B N 1
ATOM 3834 C CA . GLN B 1 151 ? -24.516 -18.609 6.473 1 48.06 151 GLN B CA 1
ATOM 3835 C C . GLN B 1 151 ? -24.406 -19.922 7.23 1 48.06 151 GLN B C 1
ATOM 3837 O O . GLN B 1 151 ? -24.922 -20.062 8.336 1 48.06 151 GLN B O 1
ATOM 3842 N N . SER B 1 152 ? -23.984 -21.016 6.746 1 46.19 152 SER B N 1
ATOM 3843 C CA . SER B 1 152 ? -24.312 -22.141 7.613 1 46.19 152 SER B CA 1
ATOM 3844 C C . SER B 1 152 ? -23.438 -22.141 8.859 1 46.19 152 SER B C 1
ATOM 3846 O O . SER B 1 152 ? -23.734 -21.453 9.836 1 46.19 152 SER B O 1
ATOM 3848 N N . ASP B 1 153 ? -22.484 -23.297 9.062 1 46.62 153 ASP B N 1
ATOM 3849 C CA . ASP B 1 153 ? -21.969 -23.672 10.383 1 46.62 153 ASP B CA 1
ATOM 3850 C C . ASP B 1 153 ? -20.891 -22.703 10.852 1 46.62 153 ASP B C 1
ATOM 3852 O O . ASP B 1 153 ? -19.703 -23.016 10.766 1 46.62 153 ASP B O 1
ATOM 3856 N N . HIS B 1 154 ? -21.078 -21.422 10.961 1 50.44 154 HIS B N 1
ATOM 3857 C CA . HIS B 1 154 ? -20.406 -20.188 11.328 1 50.44 154 HIS B CA 1
ATOM 3858 C C . HIS B 1 154 ? -19.578 -20.359 12.594 1 50.44 154 HIS B C 1
ATOM 3860 O O . HIS B 1 154 ? -18.547 -19.703 12.766 1 50.44 154 HIS B O 1
ATOM 3866 N N . GLN B 1 155 ? -20.078 -21.109 13.508 1 49.44 155 GLN B N 1
ATOM 3867 C CA . GLN B 1 155 ? -19.453 -21.172 14.82 1 49.44 155 GLN B CA 1
ATOM 3868 C C . GLN B 1 155 ? -18.094 -21.859 14.75 1 49.44 155 GLN B C 1
ATOM 3870 O O . GLN B 1 155 ? -17.125 -21.375 15.344 1 49.44 155 GLN B O 1
ATOM 3875 N N . THR B 1 156 ? -18.031 -22.953 14.023 1 46.69 156 THR B N 1
ATOM 3876 C CA . THR B 1 156 ? -16.781 -23.703 14 1 46.69 156 THR B CA 1
ATOM 3877 C C . THR B 1 156 ? -15.719 -22.938 13.219 1 46.69 156 THR B C 1
ATOM 3879 O O . THR B 1 156 ? -14.555 -22.906 13.633 1 46.69 156 THR B O 1
ATOM 3882 N N . SER B 1 157 ? -16.188 -22.328 12.156 1 53.06 157 SER B N 1
ATOM 3883 C CA . SER B 1 157 ? -15.227 -21.609 11.328 1 53.06 157 SER B CA 1
ATOM 3884 C C . SER B 1 157 ? -14.68 -20.391 12.055 1 53.06 157 SER B C 1
ATOM 3886 O O . SER B 1 157 ? -13.492 -20.062 11.93 1 53.06 157 SER B O 1
ATOM 3888 N N . LYS B 1 158 ? -15.523 -19.953 12.891 1 55.31 158 LYS B N 1
ATOM 3889 C CA . LYS B 1 158 ? -15.117 -18.797 13.68 1 55.31 158 LYS B CA 1
ATOM 3890 C C . LYS B 1 158 ? -14.102 -19.188 14.75 1 55.31 158 LYS B C 1
ATOM 3892 O O . LYS B 1 158 ? -13.109 -18.469 14.961 1 55.31 158 LYS B O 1
ATOM 3897 N N . GLN B 1 159 ? -14.375 -20.297 15.336 1 54.41 159 GLN B N 1
ATOM 3898 C CA . GLN B 1 159 ? -13.445 -20.734 16.375 1 54.41 159 GLN B CA 1
ATOM 3899 C C . GLN B 1 159 ? -12.07 -21.016 15.789 1 54.41 159 GLN B C 1
ATOM 3901 O O . GLN B 1 159 ? -11.047 -20.688 16.391 1 54.41 159 GLN B O 1
ATOM 3906 N N . HIS B 1 160 ? -12.055 -21.562 14.617 1 55.31 160 HIS B N 1
ATOM 3907 C CA . HIS B 1 160 ? -10.789 -21.891 13.961 1 55.31 160 HIS B CA 1
ATOM 3908 C C . HIS B 1 160 ? -10.023 -20.625 13.586 1 55.31 160 HIS B C 1
ATOM 3910 O O . HIS B 1 160 ? -8.797 -20.578 13.719 1 55.31 160 HIS B O 1
ATOM 3916 N N . GLN B 1 161 ? -10.797 -19.719 13.266 1 57.25 161 GLN B N 1
ATOM 3917 C CA . GLN B 1 161 ? -10.156 -18.469 12.867 1 57.25 161 GLN B CA 1
ATOM 3918 C C . GLN B 1 161 ? -9.594 -17.734 14.086 1 57.25 161 GLN B C 1
ATOM 3920 O O . GLN B 1 161 ? -8.5 -17.172 14.016 1 57.25 161 GLN B O 1
ATOM 3925 N N . VAL B 1 162 ? -10.344 -17.781 15.18 1 55.5 162 VAL B N 1
ATOM 3926 C CA . VAL B 1 162 ? -9.898 -17.172 16.422 1 55.5 162 VAL B CA 1
ATOM 3927 C C . VAL B 1 162 ? -8.633 -17.859 16.922 1 55.5 162 VAL B C 1
ATOM 3929 O O . VAL B 1 162 ? -7.684 -17.203 17.344 1 55.5 162 VAL B O 1
ATOM 3932 N N . ASP B 1 163 ? -8.656 -19.125 16.734 1 57.72 163 ASP B N 1
ATOM 3933 C CA . ASP B 1 163 ? -7.504 -19.891 17.172 1 57.72 163 ASP B CA 1
ATOM 3934 C C . ASP B 1 163 ? -6.277 -19.609 16.312 1 57.72 163 ASP B C 1
ATOM 3936 O O . ASP B 1 163 ? -5.168 -19.469 16.844 1 57.72 163 ASP B O 1
ATOM 3940 N N . ARG B 1 164 ? -6.523 -19.453 15.141 1 59.28 164 ARG B N 1
ATOM 3941 C CA . ARG B 1 164 ? -5.414 -19.156 14.242 1 59.28 164 ARG B CA 1
ATOM 3942 C C . ARG B 1 164 ? -4.875 -17.75 14.484 1 59.28 164 ARG B C 1
ATOM 3944 O O . ARG B 1 164 ? -3.664 -17.531 14.43 1 59.28 164 ARG B O 1
ATOM 3951 N N . GLY B 1 165 ? -5.75 -16.875 14.727 1 58.31 165 GLY B N 1
ATOM 3952 C CA . GLY B 1 165 ? -5.324 -15.531 15.07 1 58.31 165 GLY B CA 1
ATOM 3953 C C . GLY B 1 165 ? -4.508 -15.469 16.344 1 58.31 165 GLY B C 1
ATOM 3954 O O . GLY B 1 165 ? -3.494 -14.766 16.406 1 58.31 165 GLY B O 1
ATOM 3955 N N . ARG B 1 166 ? -4.961 -16.234 17.219 1 53.66 166 ARG B N 1
ATOM 3956 C CA . ARG B 1 166 ? -4.23 -16.328 18.484 1 53.66 166 ARG B CA 1
ATOM 3957 C C . ARG B 1 166 ? -2.832 -16.906 18.266 1 53.66 166 ARG B C 1
ATOM 3959 O O . ARG B 1 166 ? -1.862 -16.422 18.859 1 53.66 166 ARG B O 1
ATOM 3966 N N . ARG B 1 167 ? -2.785 -17.766 17.469 1 53.5 167 ARG B N 1
ATOM 3967 C CA . ARG B 1 167 ? -1.495 -18.406 17.203 1 53.5 167 ARG B CA 1
ATOM 3968 C C . ARG B 1 167 ? -0.557 -17.438 16.484 1 53.5 167 ARG B C 1
ATOM 3970 O O . ARG B 1 167 ? 0.636 -17.375 16.797 1 53.5 167 ARG B O 1
ATOM 3977 N N . SER B 1 168 ? -1.162 -16.797 15.586 1 60.34 168 SER B N 1
ATOM 3978 C CA . SER B 1 168 ? -0.378 -15.805 14.867 1 60.34 168 SER B CA 1
ATOM 3979 C C . SER B 1 168 ? 0.189 -14.75 15.812 1 60.34 168 SER B C 1
ATOM 3981 O O . SER B 1 168 ? 1.364 -14.391 15.719 1 60.34 168 SER B O 1
ATOM 3983 N N . TYR B 1 169 ? -0.649 -14.383 16.719 1 58.38 169 TYR B N 1
ATOM 3984 C CA . TYR B 1 169 ? -0.234 -13.43 17.75 1 58.38 169 TYR B CA 1
ATOM 3985 C C . TYR B 1 169 ? 0.857 -14.023 18.625 1 58.38 169 TYR B C 1
ATOM 3987 O O . TYR B 1 169 ? 1.879 -13.383 18.875 1 58.38 169 TYR B O 1
ATOM 3995 N N . GLN B 1 170 ? 0.6 -15.195 19 1 58.56 170 GLN B N 1
ATOM 3996 C CA . GLN B 1 170 ? 1.532 -15.852 19.906 1 58.56 170 GLN B CA 1
ATOM 3997 C C . GLN B 1 170 ? 2.893 -16.047 19.25 1 58.56 170 GLN B C 1
ATOM 3999 O O . GLN B 1 170 ? 3.932 -15.875 19.891 1 58.56 170 GLN B O 1
ATOM 4004 N N . GLU B 1 171 ? 2.871 -16.375 18.125 1 60.75 171 GLU B N 1
ATOM 4005 C CA . GLU B 1 171 ? 4.117 -16.609 17.391 1 60.75 171 GLU B CA 1
ATOM 4006 C C . GLU B 1 171 ? 4.902 -15.305 17.234 1 60.75 171 GLU B C 1
ATOM 4008 O O . GLU B 1 171 ? 6.117 -15.273 17.422 1 60.75 171 GLU B O 1
ATOM 4013 N N . SER B 1 172 ? 4.148 -14.383 16.844 1 59.78 172 SER B N 1
ATOM 4014 C CA . SER B 1 172 ? 4.793 -13.086 16.672 1 59.78 172 SER B CA 1
ATOM 4015 C C . SER B 1 172 ? 5.312 -12.547 18 1 59.78 172 SER B C 1
ATOM 4017 O O . SER B 1 172 ? 6.383 -11.938 18.062 1 59.78 172 SER B O 1
ATOM 4019 N N . TYR B 1 173 ? 4.539 -12.93 18.906 1 59.19 173 TYR B N 1
ATOM 4020 C CA . TYR B 1 173 ? 4.883 -12.477 20.25 1 59.19 173 TYR B CA 1
ATOM 4021 C C . TYR B 1 173 ? 6.047 -13.281 20.812 1 59.19 173 TYR B C 1
ATOM 4023 O O . TYR B 1 173 ? 6.891 -12.734 21.531 1 59.19 173 TYR B O 1
ATOM 4031 N N . ASN B 1 174 ? 6.09 -14.469 20.438 1 62.5 174 ASN B N 1
ATOM 4032 C CA . ASN B 1 174 ? 7.07 -15.359 21.031 1 62.5 174 ASN B CA 1
ATOM 4033 C C . ASN B 1 174 ? 8.391 -15.352 20.281 1 62.5 174 ASN B C 1
ATOM 4035 O O . ASN B 1 174 ? 9.43 -15.719 20.812 1 62.5 174 ASN B O 1
ATOM 4039 N N . SER B 1 175 ? 8.289 -15.055 19.047 1 65.19 175 SER B N 1
ATOM 4040 C CA . SER B 1 175 ? 9.539 -14.992 18.297 1 65.19 175 SER B CA 1
ATOM 4041 C C . SER B 1 175 ? 10.328 -13.734 18.656 1 65.19 175 SER B C 1
ATOM 4043 O O . SER B 1 175 ? 9.742 -12.68 18.922 1 65.19 175 SER B O 1
ATOM 4045 N N . SER B 1 176 ? 11.602 -14.039 18.781 1 74 176 SER B N 1
ATOM 4046 C CA . SER B 1 176 ? 12.43 -12.859 19.031 1 74 176 SER B CA 1
ATOM 4047 C C . SER B 1 176 ? 12.492 -11.961 17.781 1 74 176 SER B C 1
ATOM 4049 O O . SER B 1 176 ? 12.43 -12.453 16.656 1 74 176 SER B O 1
ATOM 4051 N N . SER B 1 177 ? 12.453 -10.766 17.969 1 78 177 SER B N 1
ATOM 4052 C CA . SER B 1 177 ? 12.609 -9.789 16.906 1 78 177 SER B CA 1
ATOM 4053 C C . SER B 1 177 ? 13.828 -10.109 16.047 1 78 177 SER B C 1
ATOM 4055 O O . SER B 1 177 ? 13.805 -9.891 14.828 1 78 177 SER B O 1
ATOM 4057 N N . ALA B 1 178 ? 14.742 -10.742 16.641 1 80.75 178 ALA B N 1
ATOM 4058 C CA . ALA B 1 178 ? 15.969 -11.094 15.914 1 80.75 178 ALA B CA 1
ATOM 4059 C C . ALA B 1 178 ? 15.711 -12.211 14.914 1 80.75 178 ALA B C 1
ATOM 4061 O O . ALA B 1 178 ? 16.219 -12.172 13.789 1 80.75 178 ALA B O 1
ATOM 4062 N N . GLU B 1 179 ? 14.984 -13.141 15.359 1 84.25 179 GLU B N 1
ATOM 4063 C CA . GLU B 1 179 ? 14.664 -14.258 14.477 1 84.25 179 GLU B CA 1
ATOM 4064 C C . GLU B 1 179 ? 13.828 -13.797 13.289 1 84.25 179 GLU B C 1
ATOM 4066 O O . GLU B 1 179 ? 14.055 -14.227 12.156 1 84.25 179 GLU B O 1
ATOM 4071 N N . ILE B 1 180 ? 12.898 -12.945 13.57 1 88.12 180 ILE B N 1
ATOM 4072 C CA . ILE B 1 180 ? 12.016 -12.43 12.531 1 88.12 180 ILE B CA 1
ATOM 4073 C C . ILE B 1 180 ? 12.812 -11.57 11.555 1 88.12 180 ILE B C 1
ATOM 4075 O O . ILE B 1 180 ? 12.641 -11.68 10.344 1 88.12 180 ILE B O 1
ATOM 4079 N N . TYR B 1 181 ? 13.695 -10.805 12.07 1 89.19 181 TYR B N 1
ATOM 4080 C CA . TYR B 1 181 ? 14.539 -9.961 11.234 1 89.19 181 TYR B CA 1
ATOM 4081 C C . TYR B 1 181 ? 15.445 -10.805 10.352 1 89.19 181 TYR B C 1
ATOM 4083 O O . TYR B 1 181 ? 15.594 -10.523 9.156 1 89.19 181 TYR B O 1
ATOM 4091 N N . ASN B 1 182 ? 16.016 -11.82 10.898 1 88.94 182 ASN B N 1
ATOM 4092 C CA . ASN B 1 182 ? 16.953 -12.656 10.156 1 88.94 182 ASN B CA 1
ATOM 4093 C C . ASN B 1 182 ? 16.25 -13.414 9.031 1 88.94 182 ASN B C 1
ATOM 4095 O O . ASN B 1 182 ? 16.812 -13.594 7.949 1 88.94 182 ASN B O 1
ATOM 4099 N N . ARG B 1 183 ? 15.117 -13.883 9.305 1 90.06 183 ARG B N 1
ATOM 4100 C CA . ARG B 1 183 ? 14.383 -14.562 8.242 1 90.06 183 ARG B CA 1
ATOM 4101 C C . ARG B 1 183 ? 14 -13.594 7.133 1 90.06 183 ARG B C 1
ATOM 4103 O O . ARG B 1 183 ? 14.055 -13.945 5.949 1 90.06 183 ARG B O 1
ATOM 4110 N N . GLY B 1 184 ? 13.609 -12.344 7.559 1 93.75 184 GLY B N 1
ATOM 4111 C CA . GLY B 1 184 ? 13.344 -11.305 6.578 1 93.75 184 GLY B CA 1
ATOM 4112 C C . GLY B 1 184 ? 14.562 -10.953 5.738 1 93.75 184 GLY B C 1
ATOM 4113 O O . GLY B 1 184 ? 14.453 -10.781 4.523 1 93.75 184 GLY B O 1
ATOM 4114 N N . LEU B 1 185 ? 15.68 -10.891 6.422 1 92.75 185 LEU B N 1
ATOM 4115 C CA . LEU B 1 185 ? 16.922 -10.562 5.742 1 92.75 185 LEU B CA 1
ATOM 4116 C C . LEU B 1 185 ? 17.312 -11.664 4.766 1 92.75 185 LEU B C 1
ATOM 4118 O O . LEU B 1 185 ? 17.844 -11.383 3.688 1 92.75 185 LEU B O 1
ATOM 4122 N N . ARG B 1 186 ? 17.062 -12.898 5.133 1 92.25 186 ARG B N 1
ATOM 4123 C CA . ARG B 1 186 ? 17.359 -14.016 4.246 1 92.25 186 ARG B CA 1
ATOM 4124 C C . ARG B 1 186 ? 16.531 -13.93 2.965 1 92.25 186 ARG B C 1
ATOM 4126 O O . ARG B 1 186 ? 17.062 -14.125 1.867 1 92.25 186 ARG B O 1
ATOM 4133 N N . LEU B 1 187 ? 15.273 -13.664 3.127 1 94.75 187 LEU B N 1
ATOM 4134 C CA . LEU B 1 187 ? 14.43 -13.508 1.948 1 94.75 187 LEU B CA 1
ATOM 4135 C C . LEU B 1 187 ? 14.867 -12.305 1.119 1 94.75 187 LEU B C 1
ATOM 4137 O O . LEU B 1 187 ? 14.906 -12.375 -0.111 1 94.75 187 LEU B O 1
ATOM 4141 N N . TRP B 1 188 ? 15.211 -11.195 1.82 1 95.75 188 TRP B N 1
ATOM 4142 C CA . TRP B 1 188 ? 15.688 -9.992 1.153 1 95.75 188 TRP B CA 1
ATOM 4143 C C . TRP B 1 188 ? 16.922 -10.297 0.295 1 95.75 188 TRP B C 1
ATOM 4145 O O . TRP B 1 188 ? 16.969 -9.914 -0.876 1 95.75 188 TRP B O 1
ATOM 4155 N N . LYS B 1 189 ? 17.797 -10.992 0.808 1 93.44 189 LYS B N 1
ATOM 4156 C CA . LYS B 1 189 ? 19.031 -11.336 0.097 1 93.44 189 LYS B CA 1
ATOM 4157 C C . LYS B 1 189 ? 18.734 -12.273 -1.078 1 93.44 189 LYS B C 1
ATOM 4159 O O . LYS B 1 189 ? 19.359 -12.148 -2.139 1 93.44 189 LYS B O 1
ATOM 4164 N N . SER B 1 190 ? 17.844 -13.188 -0.849 1 93.75 190 SER B N 1
ATOM 4165 C CA . SER B 1 190 ? 17.453 -14.078 -1.933 1 93.75 190 SER B CA 1
ATOM 4166 C C . SER B 1 190 ? 16.906 -13.297 -3.127 1 93.75 190 SER B C 1
ATOM 4168 O O . SER B 1 190 ? 17.141 -13.68 -4.277 1 93.75 190 SER B O 1
ATOM 4170 N N . VAL B 1 191 ? 16.25 -12.211 -2.865 1 95.06 191 VAL B N 1
ATOM 4171 C CA . VAL B 1 191 ? 15.586 -11.438 -3.91 1 95.06 191 VAL B CA 1
ATOM 4172 C C . VAL B 1 191 ? 16.594 -10.477 -4.547 1 95.06 191 VAL B C 1
ATOM 4174 O O . VAL B 1 191 ? 16.594 -10.281 -5.766 1 95.06 191 VAL B O 1
ATOM 4177 N N . TYR B 1 192 ? 17.516 -9.945 -3.744 1 94 192 TYR B N 1
ATOM 4178 C CA . TYR B 1 192 ? 18.188 -8.75 -4.246 1 94 192 TYR B CA 1
ATOM 4179 C C . TYR B 1 192 ? 19.688 -8.969 -4.383 1 94 192 TYR B C 1
ATOM 4181 O O . TYR B 1 192 ? 20.406 -8.125 -4.922 1 94 192 TYR B O 1
ATOM 4189 N N . ASP B 1 193 ? 20.172 -10.039 -3.877 1 91.31 193 ASP B N 1
ATOM 4190 C CA . ASP B 1 193 ? 21.594 -10.258 -4.094 1 91.31 193 ASP B CA 1
ATOM 4191 C C . ASP B 1 193 ? 21.922 -10.266 -5.582 1 91.31 193 ASP B C 1
ATOM 4193 O O . ASP B 1 193 ? 21.188 -10.836 -6.387 1 91.31 193 ASP B O 1
ATOM 4197 N N . PRO B 1 194 ? 23.078 -9.625 -5.922 1 89 194 PRO B N 1
ATOM 4198 C CA . PRO B 1 194 ? 24.156 -9.117 -5.07 1 89 194 PRO B CA 1
ATOM 4199 C C . PRO B 1 194 ? 23.953 -7.648 -4.691 1 89 194 PRO B C 1
ATOM 4201 O O . PRO B 1 194 ? 24.859 -7.031 -4.117 1 89 194 PRO B O 1
ATOM 4204 N N . LEU B 1 195 ? 22.844 -7.059 -4.957 1 88.88 195 LEU B N 1
ATOM 4205 C CA . LEU B 1 195 ? 22.656 -5.629 -4.73 1 88.88 195 LEU B CA 1
ATOM 4206 C C . LEU B 1 195 ? 22.031 -5.375 -3.359 1 88.88 195 LEU B C 1
ATOM 4208 O O . LEU B 1 195 ? 21.75 -4.23 -3.006 1 88.88 195 LEU B O 1
ATOM 4212 N N . SER B 1 196 ? 21.828 -6.398 -2.588 1 91.12 196 SER B N 1
ATOM 4213 C CA . SER B 1 196 ? 21.078 -6.32 -1.343 1 91.12 196 SER B CA 1
ATOM 4214 C C . SER B 1 196 ? 21.641 -5.246 -0.419 1 91.12 196 SER B C 1
ATOM 4216 O O . SER B 1 196 ? 20.906 -4.402 0.085 1 91.12 196 SER B O 1
ATOM 4218 N N . GLU B 1 197 ? 22.922 -5.23 -0.188 1 88.75 197 GLU B N 1
ATOM 4219 C CA . GLU B 1 197 ? 23.547 -4.281 0.731 1 88.75 197 GLU B CA 1
ATOM 4220 C C . GLU B 1 197 ? 23.484 -2.857 0.188 1 88.75 197 GLU B C 1
ATOM 4222 O O . GLU B 1 197 ? 23.234 -1.912 0.941 1 88.75 197 GLU B O 1
ATOM 4227 N N . ARG B 1 198 ? 23.734 -2.752 -1.036 1 89.5 198 ARG B N 1
ATOM 4228 C CA . ARG B 1 198 ? 23.672 -1.44 -1.675 1 89.5 198 ARG B CA 1
ATOM 4229 C C . ARG B 1 198 ? 22.266 -0.865 -1.597 1 89.5 198 ARG B C 1
ATOM 4231 O O . ARG B 1 198 ? 22.078 0.34 -1.402 1 89.5 198 ARG B O 1
ATOM 4238 N N . LEU B 1 199 ? 21.312 -1.723 -1.822 1 92.31 199 LEU B N 1
ATOM 4239 C CA . LEU B 1 199 ? 19.922 -1.288 -1.758 1 92.31 199 LEU B CA 1
ATOM 4240 C C . LEU B 1 199 ? 19.547 -0.84 -0.346 1 92.31 199 LEU B C 1
ATOM 4242 O O . LEU B 1 199 ? 18.859 0.162 -0.168 1 92.31 199 LEU B O 1
ATOM 4246 N N . ILE B 1 200 ? 20.016 -1.554 0.634 1 91.81 200 ILE B N 1
ATOM 4247 C CA . ILE B 1 200 ? 19.766 -1.173 2.021 1 91.81 200 ILE B CA 1
ATOM 4248 C C . ILE B 1 200 ? 20.391 0.194 2.299 1 91.81 200 ILE B C 1
ATOM 4250 O O . ILE B 1 200 ? 19.766 1.052 2.926 1 91.81 200 ILE B O 1
ATOM 4254 N N . ALA B 1 201 ? 21.578 0.422 1.796 1 88.75 201 ALA B N 1
ATOM 4255 C CA . ALA B 1 201 ? 22.266 1.698 1.993 1 88.75 201 ALA B CA 1
ATOM 4256 C C . ALA B 1 201 ? 21.5 2.84 1.333 1 88.75 201 ALA B C 1
ATOM 4258 O O . ALA B 1 201 ? 21.328 3.908 1.926 1 88.75 201 ALA B O 1
ATOM 4259 N N . LYS B 1 202 ? 21.031 2.598 0.156 1 89.94 202 LYS B N 1
ATOM 4260 C CA . LYS B 1 202 ? 20.281 3.613 -0.575 1 89.94 202 LYS B CA 1
ATOM 4261 C C . LYS B 1 202 ? 18.984 3.967 0.152 1 89.94 202 LYS B C 1
ATOM 4263 O O . LYS B 1 202 ? 18.656 5.145 0.288 1 89.94 202 LYS B O 1
ATOM 4268 N N . LEU B 1 203 ? 18.266 2.951 0.562 1 93.62 203 LEU B N 1
ATOM 4269 C CA . LEU B 1 203 ? 17.031 3.172 1.304 1 93.62 203 LEU B CA 1
ATOM 4270 C C . LEU B 1 203 ? 17.312 3.926 2.602 1 93.62 203 LEU B C 1
ATOM 4272 O O . LEU B 1 203 ? 16.547 4.816 2.979 1 93.62 203 LEU B O 1
ATOM 4276 N N . SER B 1 204 ? 18.406 3.607 3.225 1 90.62 204 SER B N 1
ATOM 4277 C CA . SER B 1 204 ? 18.797 4.254 4.477 1 90.62 204 SER B CA 1
ATOM 4278 C C . SER B 1 204 ? 19.109 5.727 4.262 1 90.62 204 SER B C 1
ATOM 4280 O O . SER B 1 204 ? 18.859 6.555 5.141 1 90.62 204 SER B O 1
ATOM 4282 N N . ASP B 1 205 ? 19.672 6.031 3.123 1 88.19 205 ASP B N 1
ATOM 4283 C CA . ASP B 1 205 ? 19.984 7.414 2.787 1 88.19 205 ASP B CA 1
ATOM 4284 C C . ASP B 1 205 ? 18.719 8.258 2.676 1 88.19 205 ASP B C 1
ATOM 4286 O O . ASP B 1 205 ? 18.719 9.438 3.01 1 88.19 205 ASP B O 1
ATOM 4290 N N . SER B 1 206 ? 17.719 7.66 2.201 1 92 206 SER B N 1
ATOM 4291 C CA . SER B 1 206 ? 16.469 8.383 2.023 1 92 206 SER B CA 1
ATOM 4292 C C . SER B 1 206 ? 15.734 8.555 3.35 1 92 206 SER B C 1
ATOM 4294 O O . SER B 1 206 ? 15.156 9.609 3.617 1 92 206 SER B O 1
ATOM 4296 N N . ASN B 1 207 ? 15.766 7.543 4.148 1 91.94 207 ASN B N 1
ATOM 4297 C CA . ASN B 1 207 ? 15.234 7.508 5.504 1 91.94 207 ASN B CA 1
ATOM 4298 C C . ASN B 1 207 ? 15.805 6.344 6.309 1 91.94 207 ASN B C 1
ATOM 4300 O O . ASN B 1 207 ? 15.578 5.18 5.973 1 91.94 207 ASN B O 1
ATOM 4304 N N . PRO B 1 208 ? 16.453 6.617 7.402 1 88.31 208 PRO B N 1
ATOM 4305 C CA . PRO B 1 208 ? 17.156 5.566 8.141 1 88.31 208 PRO B CA 1
ATOM 4306 C C . PRO B 1 208 ? 16.219 4.492 8.68 1 88.31 208 PRO B C 1
ATOM 4308 O O . PRO B 1 208 ? 16.641 3.361 8.93 1 88.31 208 PRO B O 1
ATOM 4311 N N . ASP B 1 209 ? 14.93 4.777 8.867 1 91.06 209 ASP B N 1
ATOM 4312 C CA . ASP B 1 209 ? 13.977 3.816 9.414 1 91.06 209 ASP B CA 1
ATOM 4313 C C . ASP B 1 209 ? 13.391 2.938 8.312 1 91.06 209 ASP B C 1
ATOM 4315 O O . ASP B 1 209 ? 12.781 1.901 8.594 1 91.06 209 ASP B O 1
ATOM 4319 N N . LEU B 1 210 ? 13.602 3.324 7.078 1 95.12 210 LEU B N 1
ATOM 4320 C CA . LEU B 1 210 ? 12.898 2.715 5.953 1 95.12 210 LEU B CA 1
ATOM 4321 C C . LEU B 1 210 ? 13.328 1.264 5.766 1 95.12 210 LEU B C 1
ATOM 4323 O O . LEU B 1 210 ? 12.492 0.36 5.746 1 95.12 210 LEU B O 1
ATOM 4327 N N . PRO B 1 211 ? 14.656 0.929 5.684 1 94.06 211 PRO B N 1
ATOM 4328 C CA . PRO B 1 211 ? 15.031 -0.469 5.465 1 94.06 211 PRO B CA 1
ATOM 4329 C C . PRO B 1 211 ? 14.633 -1.378 6.625 1 94.06 211 PRO B C 1
ATOM 4331 O O . PRO B 1 211 ? 14.242 -2.527 6.406 1 94.06 211 PRO B O 1
ATOM 4334 N N . ASN B 1 212 ? 14.734 -0.853 7.816 1 91.38 212 ASN B N 1
ATOM 4335 C CA . ASN B 1 212 ? 14.336 -1.663 8.961 1 91.38 212 ASN B CA 1
ATOM 4336 C C . ASN B 1 212 ? 12.852 -2.006 8.922 1 91.38 212 ASN B C 1
ATOM 4338 O O . ASN B 1 212 ? 12.461 -3.141 9.203 1 91.38 212 ASN B O 1
ATOM 4342 N N . HIS B 1 213 ? 12.055 -1.05 8.617 1 94.69 213 HIS B N 1
ATOM 4343 C CA . HIS B 1 213 ? 10.617 -1.306 8.523 1 94.69 213 HIS B CA 1
ATOM 4344 C C . HIS B 1 213 ? 10.312 -2.307 7.41 1 94.69 213 HIS B C 1
ATOM 4346 O O . HIS B 1 213 ? 9.492 -3.213 7.598 1 94.69 213 HIS B O 1
ATOM 4352 N N . ILE B 1 214 ? 10.992 -2.166 6.305 1 97.5 214 ILE B N 1
ATOM 4353 C CA . ILE B 1 214 ? 10.758 -3.051 5.168 1 97.5 214 ILE B CA 1
ATOM 4354 C C . ILE B 1 214 ? 11.188 -4.473 5.523 1 97.5 214 ILE B C 1
ATOM 4356 O O . ILE B 1 214 ? 10.43 -5.426 5.324 1 97.5 214 ILE B O 1
ATOM 4360 N N . ILE B 1 215 ? 12.352 -4.617 6.105 1 94.94 215 ILE B N 1
ATOM 4361 C CA . ILE B 1 215 ? 12.914 -5.941 6.344 1 94.94 215 ILE B CA 1
ATOM 4362 C C . ILE B 1 215 ? 12.188 -6.602 7.516 1 94.94 215 ILE B C 1
ATOM 4364 O O . ILE B 1 215 ? 11.758 -7.75 7.418 1 94.94 215 ILE B O 1
ATOM 4368 N N . LEU B 1 216 ? 11.984 -5.902 8.586 1 92.69 216 LEU B N 1
ATOM 4369 C CA . LEU B 1 216 ? 11.375 -6.492 9.773 1 92.69 216 LEU B CA 1
ATOM 4370 C C . LEU B 1 216 ? 9.867 -6.668 9.586 1 92.69 216 LEU B C 1
ATOM 4372 O O . LEU B 1 216 ? 9.352 -7.781 9.695 1 92.69 216 LEU B O 1
ATOM 4376 N N . SER B 1 217 ? 9.203 -5.641 9.219 1 94.75 217 SER B N 1
ATOM 4377 C CA . SER B 1 217 ? 7.742 -5.621 9.266 1 94.75 217 SER B CA 1
ATOM 4378 C C . SER B 1 217 ? 7.141 -6.277 8.031 1 94.75 217 SER B C 1
ATOM 4380 O O . SER B 1 217 ? 6.023 -6.801 8.078 1 94.75 217 SER B O 1
ATOM 4382 N N . HIS B 1 218 ? 7.883 -6.223 6.93 1 97.62 218 HIS B N 1
ATOM 4383 C CA . HIS B 1 218 ? 7.293 -6.746 5.703 1 97.62 218 HIS B CA 1
ATOM 4384 C C . HIS B 1 218 ? 7.98 -8.039 5.266 1 97.62 218 HIS B C 1
ATOM 4386 O O . HIS B 1 218 ? 7.348 -9.094 5.211 1 97.62 218 HIS B O 1
ATOM 4392 N N . TYR B 1 219 ? 9.289 -8.055 5.055 1 96.88 219 TYR B N 1
ATOM 4393 C CA . TYR B 1 219 ? 9.977 -9.273 4.652 1 96.88 219 TYR B CA 1
ATOM 4394 C C . TYR B 1 219 ? 9.953 -10.305 5.777 1 96.88 219 TYR B C 1
ATOM 4396 O O . TYR B 1 219 ? 9.789 -11.5 5.531 1 96.88 219 TYR B O 1
ATOM 4404 N N . GLY B 1 220 ? 10.094 -9.891 7.02 1 93.5 220 GLY B N 1
ATOM 4405 C CA . GLY B 1 220 ? 10.117 -10.781 8.164 1 93.5 220 GLY B CA 1
ATOM 4406 C C . GLY B 1 220 ? 8.734 -11.203 8.625 1 93.5 220 GLY B C 1
ATOM 4407 O O . GLY B 1 220 ? 8.391 -12.391 8.555 1 93.5 220 GLY B O 1
ATOM 4408 N N . HIS B 1 221 ? 7.875 -10.266 8.898 1 92.38 221 HIS B N 1
ATOM 4409 C CA . HIS B 1 221 ? 6.594 -10.539 9.531 1 92.38 221 HIS B CA 1
ATOM 4410 C C . HIS B 1 221 ? 5.562 -11.016 8.508 1 92.38 221 HIS B C 1
ATOM 4412 O O . HIS B 1 221 ? 4.59 -11.68 8.867 1 92.38 221 HIS B O 1
ATOM 4418 N N . LEU B 1 222 ? 5.855 -10.789 7.254 1 95.62 222 LEU B N 1
ATOM 4419 C CA . LEU B 1 222 ? 4.75 -11.031 6.332 1 95.62 222 LEU B CA 1
ATOM 4420 C C . LEU B 1 222 ? 5.199 -11.891 5.156 1 95.62 222 LEU B C 1
ATOM 4422 O O . LEU B 1 222 ? 4.621 -12.945 4.898 1 95.62 222 LEU B O 1
ATOM 4426 N N . LEU B 1 223 ? 6.27 -11.516 4.473 1 96.94 223 LEU B N 1
ATOM 4427 C CA . LEU B 1 223 ? 6.594 -12.117 3.186 1 96.94 223 LEU B CA 1
ATOM 4428 C C . LEU B 1 223 ? 7.332 -13.438 3.375 1 96.94 223 LEU B C 1
ATOM 4430 O O . LEU B 1 223 ? 7.242 -14.328 2.529 1 96.94 223 LEU B O 1
ATOM 4434 N N . SER B 1 224 ? 8.094 -13.508 4.434 1 93.44 224 SER B N 1
ATOM 4435 C CA . SER B 1 224 ? 8.711 -14.789 4.758 1 93.44 224 SER B CA 1
ATOM 4436 C C . SER B 1 224 ? 7.824 -15.617 5.676 1 93.44 224 SER B C 1
ATOM 4438 O O . SER B 1 224 ? 7.141 -15.07 6.551 1 93.44 224 SER B O 1
ATOM 4440 N N . ASP B 1 225 ? 7.82 -16.875 5.434 1 85.38 225 ASP B N 1
ATOM 4441 C CA . ASP B 1 225 ? 7.02 -17.75 6.27 1 85.38 225 ASP B CA 1
ATOM 4442 C C . ASP B 1 225 ? 7.754 -18.109 7.562 1 85.38 225 ASP B C 1
ATOM 4444 O O . ASP B 1 225 ? 8.977 -18.297 7.555 1 85.38 225 ASP B O 1
ATOM 4448 N N . PRO B 1 226 ? 6.922 -18.203 8.594 1 80.19 226 PRO B N 1
ATOM 4449 C CA . PRO B 1 226 ? 7.559 -18.734 9.805 1 80.19 226 PRO B CA 1
ATOM 4450 C C . PRO B 1 226 ? 8.109 -20.141 9.602 1 80.19 226 PRO B C 1
ATOM 4452 O O . PRO B 1 226 ? 7.5 -20.953 8.898 1 80.19 226 PRO B O 1
ATOM 4455 N N . THR B 1 227 ? 9.188 -20.406 10.227 1 73.94 227 THR B N 1
ATOM 4456 C CA . THR B 1 227 ? 9.883 -21.672 10.055 1 73.94 227 THR B CA 1
ATOM 4457 C C . THR B 1 227 ? 9.008 -22.828 10.523 1 73.94 227 THR B C 1
ATOM 4459 O O . THR B 1 227 ? 9 -23.906 9.906 1 73.94 227 THR B O 1
ATOM 4462 N N . GLU B 1 228 ? 8.266 -22.562 11.531 1 72.94 228 GLU B N 1
ATOM 4463 C CA . GLU B 1 228 ? 7.484 -23.625 12.141 1 72.94 228 GLU B CA 1
ATOM 4464 C C . GLU B 1 228 ? 6.141 -23.797 11.445 1 72.94 228 GLU B C 1
ATOM 4466 O O . GLU B 1 228 ? 5.48 -24.828 11.602 1 72.94 228 GLU B O 1
ATOM 4471 N N . ARG B 1 229 ? 5.746 -22.844 10.656 1 76.62 229 ARG B N 1
ATOM 4472 C CA . ARG B 1 229 ? 4.453 -22.891 9.984 1 76.62 229 ARG B CA 1
ATOM 4473 C C . ARG B 1 229 ? 4.539 -22.281 8.594 1 76.62 229 ARG B C 1
ATOM 4475 O O . ARG B 1 229 ? 4.008 -21.188 8.352 1 76.62 229 ARG B O 1
ATOM 4482 N N . PRO B 1 230 ? 5.133 -23.078 7.742 1 79 230 PRO B N 1
ATOM 4483 C CA . PRO B 1 230 ? 5.234 -22.516 6.395 1 79 230 PRO B CA 1
ATOM 4484 C C . PRO B 1 230 ? 3.869 -22.312 5.734 1 79 230 PRO B C 1
ATOM 4486 O O . PRO B 1 230 ? 2.959 -23.125 5.938 1 79 230 PRO B O 1
ATOM 4489 N N . GLY B 1 231 ? 3.686 -21.188 5.121 1 80.44 231 GLY B N 1
ATOM 4490 C CA . GLY B 1 231 ? 2.475 -20.891 4.371 1 80.44 231 GLY B CA 1
ATOM 4491 C C . GLY B 1 231 ? 2.412 -21.609 3.035 1 80.44 231 GLY B C 1
ATOM 4492 O O . GLY B 1 231 ? 3.312 -22.391 2.699 1 80.44 231 GLY B O 1
ATOM 4493 N N . PRO B 1 232 ? 1.367 -21.312 2.318 1 87.12 232 PRO B N 1
ATOM 4494 C CA . PRO B 1 232 ? 1.115 -22.062 1.08 1 87.12 232 PRO B CA 1
ATOM 4495 C C . PRO B 1 232 ? 1.892 -21.5 -0.11 1 87.12 232 PRO B C 1
ATOM 4497 O O . PRO B 1 232 ? 1.897 -22.109 -1.186 1 87.12 232 PRO B O 1
ATOM 4500 N N . LEU B 1 233 ? 2.553 -20.406 -0.055 1 94.25 233 LEU B N 1
ATOM 4501 C CA . LEU B 1 233 ? 3.133 -19.766 -1.229 1 94.25 233 LEU B CA 1
ATOM 4502 C C . LEU B 1 233 ? 4.613 -20.094 -1.354 1 94.25 233 LEU B C 1
ATOM 4504 O O . LEU B 1 233 ? 5.02 -20.812 -2.275 1 94.25 233 LEU B O 1
ATOM 4508 N N . GLY B 1 234 ? 5.422 -19.766 -0.407 1 92.19 234 GLY B N 1
ATOM 4509 C CA . GLY B 1 234 ? 6.863 -19.938 -0.499 1 92.19 234 GLY B CA 1
ATOM 4510 C C . GLY B 1 234 ? 7.547 -18.844 -1.29 1 92.19 234 GLY B C 1
ATOM 4511 O O . GLY B 1 234 ? 6.922 -17.844 -1.633 1 92.19 234 GLY B O 1
ATOM 4512 N N . ARG B 1 235 ? 8.836 -19.109 -1.621 1 95.06 235 ARG B N 1
ATOM 4513 C CA . ARG B 1 235 ? 9.719 -18.078 -2.168 1 95.06 235 ARG B CA 1
ATOM 4514 C C . ARG B 1 235 ? 9.281 -17.656 -3.566 1 95.06 235 ARG B C 1
ATOM 4516 O O . ARG B 1 235 ? 9.141 -16.469 -3.852 1 95.06 235 ARG B O 1
ATOM 4523 N N . VAL B 1 236 ? 9.008 -18.578 -4.461 1 97.38 236 VAL B N 1
ATOM 4524 C CA . VAL B 1 236 ? 8.711 -18.281 -5.855 1 97.38 236 VAL B CA 1
ATOM 4525 C C . VAL B 1 236 ? 7.293 -17.719 -5.973 1 97.38 236 VAL B C 1
ATOM 4527 O O . VAL B 1 236 ? 7.074 -16.703 -6.629 1 97.38 236 VAL B O 1
ATOM 4530 N N . ALA B 1 237 ? 6.34 -18.328 -5.289 1 97.94 237 ALA B N 1
ATOM 4531 C CA . ALA B 1 237 ? 4.957 -17.859 -5.336 1 97.94 237 ALA B CA 1
ATOM 4532 C C . ALA B 1 237 ? 4.828 -16.469 -4.738 1 97.94 237 ALA B C 1
ATOM 4534 O O . ALA B 1 237 ? 4.016 -15.664 -5.191 1 97.94 237 ALA B O 1
ATOM 4535 N N . THR B 1 238 ? 5.633 -16.156 -3.734 1 97.94 238 THR B N 1
ATOM 4536 C CA . THR B 1 238 ? 5.66 -14.812 -3.18 1 97.94 238 THR B CA 1
ATOM 4537 C C . THR B 1 238 ? 6.152 -13.805 -4.219 1 97.94 238 THR B C 1
ATOM 4539 O O . THR B 1 238 ? 5.652 -12.68 -4.293 1 97.94 238 THR B O 1
ATOM 4542 N N . SER B 1 239 ? 7.094 -14.195 -5.02 1 98.31 239 SER B N 1
ATOM 4543 C CA . SER B 1 239 ? 7.547 -13.344 -6.117 1 98.31 239 SER B CA 1
ATOM 4544 C C . SER B 1 239 ? 6.434 -13.117 -7.137 1 98.31 239 SER B C 1
ATOM 4546 O O . SER B 1 239 ? 6.336 -12.047 -7.73 1 98.31 239 SER B O 1
ATOM 4548 N N . LEU B 1 240 ? 5.594 -14.148 -7.371 1 98.62 240 LEU B N 1
ATOM 4549 C CA . LEU B 1 240 ? 4.457 -13.984 -8.266 1 98.62 240 LEU B CA 1
ATOM 4550 C C . LEU B 1 240 ? 3.488 -12.938 -7.73 1 98.62 240 LEU B C 1
ATOM 4552 O O . LEU B 1 240 ? 2.959 -12.125 -8.492 1 98.62 240 LEU B O 1
ATOM 4556 N N . VAL B 1 241 ? 3.277 -12.922 -6.422 1 98.75 241 VAL B N 1
ATOM 4557 C CA . VAL B 1 241 ? 2.426 -11.922 -5.789 1 98.75 241 VAL B CA 1
ATOM 4558 C C . VAL B 1 241 ? 3.012 -10.531 -6.016 1 98.75 241 VAL B C 1
ATOM 4560 O O . VAL B 1 241 ? 2.295 -9.602 -6.402 1 98.75 241 VAL B O 1
ATOM 4563 N N . ALA B 1 242 ? 4.309 -10.414 -5.797 1 98.69 242 ALA B N 1
ATOM 4564 C CA . ALA B 1 242 ? 4.988 -9.125 -5.957 1 98.69 242 ALA B CA 1
ATOM 4565 C C . ALA B 1 242 ? 4.859 -8.609 -7.387 1 98.69 242 ALA B C 1
ATOM 4567 O O . ALA B 1 242 ? 4.461 -7.465 -7.609 1 98.69 242 ALA B O 1
ATOM 4568 N N . ILE B 1 243 ? 5.137 -9.461 -8.336 1 97.69 243 ILE B N 1
ATOM 4569 C CA . ILE B 1 243 ? 5.121 -9.07 -9.742 1 97.69 243 ILE B CA 1
ATOM 4570 C C . ILE B 1 243 ? 3.689 -8.75 -10.172 1 97.69 243 ILE B C 1
ATOM 4572 O O . ILE B 1 243 ? 3.451 -7.777 -10.891 1 97.69 243 ILE B O 1
ATOM 4576 N N . GLY B 1 244 ? 2.73 -9.57 -9.711 1 98 244 GLY B N 1
ATOM 4577 C CA . GLY B 1 244 ? 1.334 -9.297 -10.008 1 98 244 GLY B CA 1
ATOM 4578 C C . GLY B 1 244 ? 0.874 -7.945 -9.492 1 98 244 GLY B C 1
ATOM 4579 O O . GLY B 1 244 ? 0.226 -7.184 -10.211 1 98 244 GLY B O 1
ATOM 4580 N N . ALA B 1 245 ? 1.258 -7.652 -8.266 1 98.06 245 ALA B N 1
ATOM 4581 C CA . ALA B 1 245 ? 0.857 -6.398 -7.637 1 98.06 245 ALA B CA 1
ATOM 4582 C C . ALA B 1 245 ? 1.539 -5.207 -8.305 1 98.06 245 ALA B C 1
ATOM 4584 O O . ALA B 1 245 ? 0.896 -4.195 -8.586 1 98.06 245 ALA B O 1
ATOM 4585 N N . LEU B 1 246 ? 2.801 -5.328 -8.602 1 96.12 246 LEU B N 1
ATOM 4586 C CA . LEU B 1 246 ? 3.594 -4.227 -9.141 1 96.12 246 LEU B CA 1
ATOM 4587 C C . LEU B 1 246 ? 3.203 -3.928 -10.578 1 96.12 246 LEU B C 1
ATOM 4589 O O . LEU B 1 246 ? 3.029 -2.764 -10.953 1 96.12 246 LEU B O 1
ATOM 4593 N N . ARG B 1 247 ? 3.061 -4.941 -11.359 1 95.06 247 ARG B N 1
ATOM 4594 C CA . ARG B 1 247 ? 2.744 -4.75 -12.773 1 95.06 247 ARG B CA 1
ATOM 4595 C C . ARG B 1 247 ? 1.351 -4.156 -12.945 1 95.06 247 ARG B C 1
ATOM 4597 O O . ARG B 1 247 ? 1.14 -3.295 -13.805 1 95.06 247 ARG B O 1
ATOM 4604 N N . SER B 1 248 ? 0.438 -4.566 -12.125 1 94.44 248 SER B N 1
ATOM 4605 C CA . SER B 1 248 ? -0.94 -4.102 -12.25 1 94.44 248 SER B CA 1
ATOM 4606 C C . SER B 1 248 ? -1.088 -2.672 -11.742 1 94.44 248 SER B C 1
ATOM 4608 O O . SER B 1 248 ? -2.006 -1.956 -12.156 1 94.44 248 SER B O 1
ATOM 4610 N N . SER B 1 249 ? -0.311 -2.217 -10.789 1 90.25 249 SER B N 1
ATOM 4611 C CA . SER B 1 249 ? -0.359 -0.869 -10.234 1 90.25 249 SER B CA 1
ATOM 4612 C C . SER B 1 249 ? 0.148 0.161 -11.234 1 90.25 249 SER B C 1
ATOM 4614 O O . SER B 1 249 ? -0.177 1.346 -11.133 1 90.25 249 SER B O 1
ATOM 4616 N N . ASN B 1 250 ? 0.872 -0.159 -12.156 1 81.88 250 ASN B N 1
ATOM 4617 C CA . ASN B 1 250 ? 1.46 0.71 -13.164 1 81.88 250 ASN B CA 1
ATOM 4618 C C . ASN B 1 250 ? 2.457 1.691 -12.555 1 81.88 250 ASN B C 1
ATOM 4620 O O . ASN B 1 250 ? 2.404 1.969 -11.359 1 81.88 250 ASN B O 1
ATOM 4624 N N . GLU B 1 251 ? 3.395 2.148 -13.227 1 89.31 251 GLU B N 1
ATOM 4625 C CA . GLU B 1 251 ? 4.355 3.209 -12.945 1 89.31 251 GLU B CA 1
ATOM 4626 C C . GLU B 1 251 ? 5.297 2.809 -11.812 1 89.31 251 GLU B C 1
ATOM 4628 O O . GLU B 1 251 ? 5.703 3.65 -11.008 1 89.31 251 GLU B O 1
ATOM 4633 N N . LEU B 1 252 ? 5.496 1.564 -11.664 1 93.69 252 LEU B N 1
ATOM 4634 C CA . LEU B 1 252 ? 6.422 1.03 -10.672 1 93.69 252 LEU B CA 1
ATOM 4635 C C . LEU B 1 252 ? 7.492 0.169 -11.328 1 93.69 252 LEU B C 1
ATOM 4637 O O . LEU B 1 252 ? 7.832 -0.904 -10.828 1 93.69 252 LEU B O 1
ATOM 4641 N N . GLY B 1 253 ? 7.965 0.678 -12.469 1 89.12 253 GLY B N 1
ATOM 4642 C CA . GLY B 1 253 ? 8.891 -0.032 -13.336 1 89.12 253 GLY B CA 1
ATOM 4643 C C . GLY B 1 253 ? 10.141 -0.499 -12.617 1 89.12 253 GLY B C 1
ATOM 4644 O O . GLY B 1 253 ? 10.5 -1.677 -12.68 1 89.12 253 GLY B O 1
ATOM 4645 N N . PRO B 1 254 ? 10.852 0.376 -11.914 1 89.62 254 PRO B N 1
ATOM 4646 C CA . PRO B 1 254 ? 12.086 -0.03 -11.242 1 89.62 254 PRO B CA 1
ATOM 4647 C C . PRO B 1 254 ? 11.859 -1.152 -10.227 1 89.62 254 PRO B C 1
ATOM 4649 O O . PRO B 1 254 ? 12.656 -2.092 -10.156 1 89.62 254 PRO B O 1
ATOM 4652 N N . GLN B 1 255 ? 10.805 -1.075 -9.422 1 93.62 255 GLN B N 1
ATOM 4653 C CA . GLN B 1 255 ? 10.508 -2.131 -8.461 1 93.62 255 GLN B CA 1
ATOM 4654 C C . GLN B 1 255 ? 10.117 -3.426 -9.164 1 93.62 255 GLN B C 1
ATOM 4656 O O . GLN B 1 255 ? 10.492 -4.516 -8.727 1 93.62 255 GLN B O 1
ATOM 4661 N N . LEU B 1 256 ? 9.289 -3.262 -10.273 1 94 256 LEU B N 1
ATOM 4662 C CA . LEU B 1 256 ? 8.938 -4.438 -11.062 1 94 256 LEU B CA 1
ATOM 4663 C C . LEU B 1 256 ? 10.18 -5.137 -11.586 1 94 256 LEU B C 1
ATOM 4665 O O . LEU B 1 256 ? 10.305 -6.359 -11.484 1 94 256 LEU B O 1
ATOM 4669 N N . LEU B 1 257 ? 11.102 -4.375 -12.117 1 92.19 257 LEU B N 1
ATOM 4670 C CA . LEU B 1 257 ? 12.344 -4.93 -12.648 1 92.19 257 LEU B CA 1
ATOM 4671 C C . LEU B 1 257 ? 13.109 -5.684 -11.562 1 92.19 257 LEU B C 1
ATOM 4673 O O . LEU B 1 257 ? 13.594 -6.793 -11.797 1 92.19 257 LEU B O 1
ATOM 4677 N N . SER B 1 258 ? 13.234 -5.121 -10.43 1 93.38 258 SER B N 1
ATOM 4678 C CA . SER B 1 258 ? 13.961 -5.742 -9.32 1 93.38 258 SER B CA 1
ATOM 4679 C C . SER B 1 258 ? 13.344 -7.082 -8.938 1 93.38 258 SER B C 1
ATOM 4681 O O . SER B 1 258 ? 14.062 -8.047 -8.672 1 93.38 258 SER B O 1
ATOM 4683 N N . HIS B 1 259 ? 12.062 -7.16 -8.914 1 96.44 259 HIS B N 1
ATOM 4684 C CA . HIS B 1 259 ? 11.391 -8.383 -8.492 1 96.44 259 HIS B CA 1
ATOM 4685 C C . HIS B 1 259 ? 11.414 -9.438 -9.594 1 96.44 259 HIS B C 1
ATOM 4687 O O . HIS B 1 259 ? 11.43 -10.641 -9.312 1 96.44 259 HIS B O 1
ATOM 4693 N N . VAL B 1 260 ? 11.383 -8.961 -10.867 1 95.44 260 VAL B N 1
ATOM 4694 C CA . VAL B 1 260 ? 11.578 -9.891 -11.977 1 95.44 260 VAL B CA 1
ATOM 4695 C C . VAL B 1 260 ? 12.961 -10.531 -11.883 1 95.44 260 VAL B C 1
ATOM 4697 O O . VAL B 1 260 ? 13.102 -11.75 -11.984 1 95.44 260 VAL B O 1
ATOM 4700 N N . LEU B 1 261 ? 13.969 -9.711 -11.625 1 94.56 261 LEU B N 1
ATOM 4701 C CA . LEU B 1 261 ? 15.328 -10.227 -11.461 1 94.56 261 LEU B CA 1
ATOM 4702 C C . LEU B 1 261 ? 15.414 -11.164 -10.258 1 94.56 261 LEU B C 1
ATOM 4704 O O . LEU B 1 261 ? 16.094 -12.188 -10.312 1 94.56 261 LEU B O 1
ATOM 4708 N N . GLY B 1 262 ? 14.734 -10.805 -9.219 1 96.25 262 GLY B N 1
ATOM 4709 C CA . GLY B 1 262 ? 14.68 -11.656 -8.039 1 96.25 262 GLY B CA 1
ATOM 4710 C C . GLY B 1 262 ? 14.055 -13.016 -8.312 1 96.25 262 GLY B C 1
ATOM 4711 O O . GLY B 1 262 ? 14.523 -14.031 -7.805 1 96.25 262 GLY B O 1
ATOM 4712 N N . LEU B 1 263 ? 12.984 -13.008 -9.133 1 97.06 263 LEU B N 1
ATOM 4713 C CA . LEU B 1 263 ? 12.336 -14.266 -9.5 1 97.06 263 LEU B CA 1
ATOM 4714 C C . LEU B 1 263 ? 13.289 -15.156 -10.289 1 97.06 263 LEU B C 1
ATOM 4716 O O . LEU B 1 263 ? 13.391 -16.359 -10.008 1 97.06 263 LEU B O 1
ATOM 4720 N N . LYS B 1 264 ? 13.969 -14.625 -11.195 1 95.75 264 LYS B N 1
ATOM 4721 C CA . LYS B 1 264 ? 14.836 -15.383 -12.094 1 95.75 264 LYS B CA 1
ATOM 4722 C C . LYS B 1 264 ? 15.984 -16.031 -11.32 1 95.75 264 LYS B C 1
ATOM 4724 O O . LYS B 1 264 ? 16.547 -17.031 -11.758 1 95.75 264 LYS B O 1
ATOM 4729 N N . LYS B 1 265 ? 16.281 -15.516 -10.133 1 93.69 265 LYS B N 1
ATOM 4730 C CA . LYS B 1 265 ? 17.406 -16.047 -9.375 1 93.69 265 LYS B CA 1
ATOM 4731 C C . LYS B 1 265 ? 16.938 -16.797 -8.133 1 93.69 265 LYS B C 1
ATOM 4733 O O . LYS B 1 265 ? 17.719 -17.016 -7.199 1 93.69 265 LYS B O 1
ATOM 4738 N N . ALA B 1 266 ? 15.727 -17.109 -8.078 1 95.44 266 ALA B N 1
ATOM 4739 C CA . ALA B 1 266 ? 15.125 -17.672 -6.871 1 95.44 266 ALA B CA 1
ATOM 4740 C C . ALA B 1 266 ? 15.797 -18.984 -6.496 1 95.44 266 ALA B C 1
ATOM 4742 O O . ALA B 1 266 ? 15.828 -19.359 -5.32 1 95.44 266 ALA B O 1
ATOM 4743 N N . PHE B 1 267 ? 16.344 -19.719 -7.488 1 94.19 267 PHE B N 1
ATOM 4744 C CA . PHE B 1 267 ? 16.922 -21.031 -7.211 1 94.19 267 PHE B CA 1
ATOM 4745 C C . PHE B 1 267 ? 18.453 -20.938 -7.148 1 94.19 267 PHE B C 1
ATOM 4747 O O . PHE B 1 267 ? 19.125 -21.953 -7.023 1 94.19 267 PHE B O 1
ATOM 4754 N N . ASN B 1 268 ? 18.969 -19.688 -7.25 1 90.38 268 ASN B N 1
ATOM 4755 C CA . ASN B 1 268 ? 20.422 -19.531 -7.113 1 90.38 268 ASN B CA 1
ATOM 4756 C C . ASN B 1 268 ? 20.891 -19.859 -5.695 1 90.38 268 ASN B C 1
ATOM 4758 O O . ASN B 1 268 ? 20.125 -19.719 -4.738 1 90.38 268 ASN B O 1
ATOM 4762 N N . PRO B 1 269 ? 22.094 -20.344 -5.621 1 83 269 PRO B N 1
ATOM 4763 C CA . PRO B 1 269 ? 22.641 -20.609 -4.293 1 83 269 PRO B CA 1
ATOM 4764 C C . PRO B 1 269 ? 22.641 -19.391 -3.387 1 83 269 PRO B C 1
ATOM 4766 O O . PRO B 1 269 ? 22.891 -18.266 -3.852 1 83 269 PRO B O 1
ATOM 4769 N N . THR B 1 270 ? 22.219 -19.641 -2.24 1 75.31 270 THR B N 1
ATOM 4770 C CA . THR B 1 270 ? 22.203 -18.594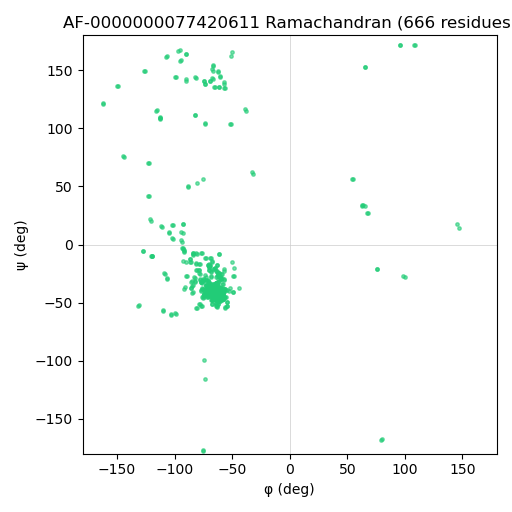 -1.229 1 75.31 270 THR B CA 1
ATOM 4771 C C . THR B 1 270 ? 23.297 -18.844 -0.188 1 75.31 270 THR B C 1
ATOM 4773 O O . THR B 1 270 ? 23.875 -19.922 -0.125 1 75.31 270 THR B O 1
ATOM 4776 N N . ILE B 1 271 ? 23.594 -17.859 0.487 1 69.31 271 ILE B N 1
ATOM 4777 C CA . ILE B 1 271 ? 24.594 -17.984 1.545 1 69.31 271 ILE B CA 1
ATOM 4778 C C . ILE B 1 271 ? 24.141 -19.031 2.561 1 69.31 271 ILE B C 1
ATOM 4780 O O . ILE B 1 271 ? 24.969 -19.75 3.141 1 69.31 271 ILE B O 1
ATOM 4784 N N . ASP B 1 272 ? 22.844 -19.203 2.619 1 76.38 272 ASP B N 1
ATOM 4785 C CA . ASP B 1 272 ? 22.297 -20.109 3.625 1 76.38 272 ASP B CA 1
ATOM 4786 C C . ASP B 1 272 ? 22.141 -21.516 3.066 1 76.38 272 ASP B C 1
ATOM 4788 O O . ASP B 1 272 ? 21.797 -22.453 3.803 1 76.38 272 ASP B O 1
ATOM 4792 N N . GLY B 1 273 ? 22.406 -21.688 1.896 1 77.06 273 GLY B N 1
ATOM 4793 C CA . GLY B 1 273 ? 22.359 -23 1.276 1 77.06 273 GLY B CA 1
ATOM 4794 C C . GLY B 1 273 ? 20.969 -23.609 1.257 1 77.06 273 GLY B C 1
ATOM 4795 O O . GLY B 1 273 ? 20.812 -24.828 1.447 1 77.06 273 GLY B O 1
ATOM 4796 N N . ASP B 1 274 ? 19.906 -22.797 1.117 1 82.56 274 ASP B N 1
ATOM 4797 C CA . ASP B 1 274 ? 18.547 -23.297 1.214 1 82.56 274 ASP B CA 1
ATOM 4798 C C . ASP B 1 274 ? 17.906 -23.453 -0.169 1 82.56 274 ASP B C 1
ATOM 4800 O O . ASP B 1 274 ? 16.703 -23.641 -0.29 1 82.56 274 ASP B O 1
ATOM 4804 N N . GLU B 1 275 ? 18.688 -23.469 -1.229 1 86.56 275 GLU B N 1
ATOM 4805 C CA . GLU B 1 275 ? 18.156 -23.469 -2.59 1 86.56 275 GLU B CA 1
ATOM 4806 C C . GLU B 1 275 ? 17.391 -24.766 -2.881 1 86.56 275 GLU B C 1
ATOM 4808 O O . GLU B 1 275 ? 16.375 -24.734 -3.572 1 86.56 275 GLU B O 1
ATOM 4813 N N . ASP B 1 276 ? 17.875 -25.891 -2.324 1 89.69 276 ASP B N 1
ATOM 4814 C CA . ASP B 1 276 ? 17.188 -27.156 -2.566 1 89.69 276 ASP B CA 1
ATOM 4815 C C . ASP B 1 276 ? 15.812 -27.172 -1.895 1 89.69 276 ASP B C 1
ATOM 4817 O O . ASP B 1 276 ? 14.844 -27.672 -2.465 1 89.69 276 ASP B O 1
ATOM 4821 N N . GLN B 1 277 ? 15.812 -26.609 -0.756 1 89.06 277 GLN B N 1
ATOM 4822 C CA . GLN B 1 277 ? 14.539 -26.531 -0.045 1 89.06 277 GLN B CA 1
ATOM 4823 C C . GLN B 1 277 ? 13.562 -25.594 -0.765 1 89.06 277 GLN B C 1
ATOM 4825 O O . GLN B 1 277 ? 12.375 -25.906 -0.874 1 89.06 277 GLN B O 1
ATOM 4830 N N . ILE B 1 278 ? 14.039 -24.5 -1.251 1 91.81 278 ILE B N 1
ATOM 4831 C CA . ILE B 1 278 ? 13.219 -23.562 -2 1 91.81 278 ILE B CA 1
ATOM 4832 C C . ILE B 1 278 ? 12.664 -24.234 -3.252 1 91.81 278 ILE B C 1
ATOM 4834 O O . ILE B 1 278 ? 11.477 -24.094 -3.561 1 91.81 278 ILE B O 1
ATOM 4838 N N . ARG B 1 279 ? 13.492 -25 -3.885 1 92.62 279 ARG B N 1
ATOM 4839 C CA . ARG B 1 279 ? 13.07 -25.688 -5.102 1 92.62 279 ARG B CA 1
ATOM 4840 C C . ARG B 1 279 ? 11.984 -26.719 -4.797 1 92.62 279 ARG B C 1
ATOM 4842 O O . ARG B 1 279 ? 10.977 -26.781 -5.496 1 92.62 279 ARG B O 1
ATOM 4849 N N . ARG B 1 280 ? 12.211 -27.453 -3.787 1 92.5 280 ARG B N 1
ATOM 4850 C CA . ARG B 1 280 ? 11.258 -28.5 -3.424 1 92.5 280 ARG B CA 1
ATOM 4851 C C . ARG B 1 280 ? 9.906 -27.891 -3.045 1 92.5 280 ARG B C 1
ATOM 4853 O O . ARG B 1 280 ? 8.867 -28.344 -3.525 1 92.5 280 ARG B O 1
ATOM 4860 N N . LEU B 1 281 ? 9.945 -26.891 -2.227 1 90.56 281 LEU B N 1
ATOM 4861 C CA . LEU B 1 281 ? 8.711 -26.25 -1.779 1 90.56 281 LEU B CA 1
ATOM 4862 C C . LEU B 1 281 ? 7.992 -25.594 -2.945 1 90.56 281 LEU B C 1
ATOM 4864 O O . LEU B 1 281 ? 6.758 -25.578 -2.992 1 90.56 281 LEU B O 1
ATOM 4868 N N . SER B 1 282 ? 8.75 -25.031 -3.867 1 94.38 282 SER B N 1
ATOM 4869 C CA . SER B 1 282 ? 8.164 -24.391 -5.035 1 94.38 282 SER B CA 1
ATOM 4870 C C . SER B 1 282 ? 7.496 -25.406 -5.953 1 94.38 282 SER B C 1
ATOM 4872 O O . SER B 1 282 ? 6.445 -25.125 -6.539 1 94.38 282 SER B O 1
ATOM 4874 N N . LYS B 1 283 ? 8.086 -26.562 -6.086 1 94.69 283 LYS B N 1
ATOM 4875 C CA . LYS B 1 283 ? 7.484 -27.625 -6.898 1 94.69 283 LYS B CA 1
ATOM 4876 C C . LYS B 1 283 ? 6.188 -28.125 -6.277 1 94.69 283 LYS B C 1
ATOM 4878 O O . LYS B 1 283 ? 5.227 -28.422 -6.988 1 94.69 283 LYS B O 1
ATOM 4883 N N . ASP B 1 284 ? 6.18 -28.172 -4.957 1 91.88 284 ASP B N 1
ATOM 4884 C CA . ASP B 1 284 ? 4.98 -28.609 -4.254 1 91.88 284 ASP B CA 1
ATOM 4885 C C . ASP B 1 284 ? 3.838 -27.625 -4.445 1 91.88 284 ASP B C 1
ATOM 4887 O O . ASP B 1 284 ? 2.68 -28.016 -4.598 1 91.88 284 ASP B O 1
ATOM 4891 N N . SER B 1 285 ? 4.164 -26.375 -4.473 1 92.69 285 SER B N 1
ATOM 4892 C CA . SER B 1 285 ? 3.158 -25.312 -4.527 1 92.69 285 SER B CA 1
ATOM 4893 C C . SER B 1 285 ? 2.74 -25.016 -5.965 1 92.69 285 SER B C 1
ATOM 4895 O O . SER B 1 285 ? 1.561 -24.797 -6.238 1 92.69 285 SER B O 1
ATOM 4897 N N . LEU B 1 286 ? 3.752 -25.078 -6.938 1 97.25 286 LEU B N 1
ATOM 4898 C CA . LEU B 1 286 ? 3.482 -24.531 -8.258 1 97.25 286 LEU B CA 1
ATOM 4899 C C . LEU B 1 286 ? 3.609 -25.594 -9.336 1 97.25 286 LEU B C 1
ATOM 4901 O O . LEU B 1 286 ? 3.25 -25.375 -10.492 1 97.25 286 LEU B O 1
ATOM 4905 N N . GLY B 1 287 ? 4.109 -26.75 -9.023 1 96.25 287 GLY B N 1
ATOM 4906 C CA . GLY B 1 287 ? 4.219 -27.844 -9.977 1 96.25 287 GLY B CA 1
ATOM 4907 C C . GLY B 1 287 ? 5.645 -28.109 -10.406 1 96.25 287 GLY B C 1
ATOM 4908 O O . GLY B 1 287 ? 6.551 -27.328 -10.117 1 96.25 287 GLY B O 1
ATOM 4909 N N . ASP B 1 288 ? 5.828 -29.156 -11.102 1 97 288 ASP B N 1
ATOM 4910 C CA . ASP B 1 288 ? 7.148 -29.641 -11.484 1 97 288 ASP B CA 1
ATOM 4911 C C . ASP B 1 288 ? 7.793 -28.734 -12.523 1 97 288 ASP B C 1
ATOM 4913 O O . ASP B 1 288 ? 9.016 -28.75 -12.695 1 97 288 ASP B O 1
ATOM 4917 N N . GLY B 1 289 ? 7.043 -27.938 -13.164 1 97.62 289 GLY B N 1
ATOM 4918 C CA . GLY B 1 289 ? 7.543 -27.062 -14.219 1 97.62 289 GLY B CA 1
ATOM 4919 C C . GLY B 1 289 ? 7.93 -25.688 -13.711 1 97.62 289 GLY B C 1
ATOM 4920 O O . GLY B 1 289 ? 8.125 -24.766 -14.5 1 97.62 289 GLY B O 1
ATOM 4921 N N . VAL B 1 290 ? 8.125 -25.531 -12.43 1 97.81 290 VAL B N 1
ATOM 4922 C CA . VAL B 1 290 ? 8.312 -24.219 -11.797 1 97.81 290 VAL B CA 1
ATOM 4923 C C . VAL B 1 290 ? 9.57 -23.562 -12.352 1 97.81 290 VAL B C 1
ATOM 4925 O O . VAL B 1 290 ? 9.648 -22.328 -12.43 1 97.81 290 VAL B O 1
ATOM 4928 N N . ASP B 1 291 ? 10.539 -24.281 -12.852 1 96.88 291 ASP B N 1
ATOM 4929 C CA . ASP B 1 291 ? 11.766 -23.734 -13.43 1 96.88 291 ASP B CA 1
ATOM 4930 C C . ASP B 1 291 ? 11.461 -22.844 -14.633 1 96.88 291 ASP B C 1
ATOM 4932 O O . ASP B 1 291 ? 12.172 -21.875 -14.883 1 96.88 291 ASP B O 1
ATOM 4936 N N . TRP B 1 292 ? 10.406 -23.172 -15.305 1 97.88 292 TRP B N 1
ATOM 4937 C CA . TRP B 1 292 ? 10.023 -22.422 -16.484 1 97.88 292 TRP B CA 1
ATOM 4938 C C . TRP B 1 292 ? 9.656 -20.984 -16.125 1 97.88 292 TRP B C 1
ATOM 4940 O O . TRP B 1 292 ? 9.938 -20.047 -16.891 1 97.88 292 TRP B O 1
ATOM 4950 N N . LEU B 1 293 ? 9.086 -20.781 -14.961 1 97.88 293 LEU B N 1
ATOM 4951 C CA . LEU B 1 293 ? 8.656 -19.469 -14.508 1 97.88 293 LEU B CA 1
ATOM 4952 C C . LEU B 1 293 ? 9.859 -18.547 -14.281 1 97.88 293 LEU B C 1
ATOM 4954 O O . LEU B 1 293 ? 9.719 -17.328 -14.227 1 97.88 293 LEU B O 1
ATOM 4958 N N . LEU B 1 294 ? 11.047 -19.109 -14.094 1 97.25 294 LEU B N 1
ATOM 4959 C CA . LEU B 1 294 ? 12.234 -18.344 -13.766 1 97.25 294 LEU B CA 1
ATOM 4960 C C . LEU B 1 294 ? 12.992 -17.953 -15.031 1 97.25 294 LEU B C 1
ATOM 4962 O O . LEU B 1 294 ? 13.953 -17.172 -14.969 1 97.25 294 LEU B O 1
ATOM 4966 N N . ARG B 1 295 ? 12.562 -18.422 -16.172 1 96.25 295 ARG B N 1
ATOM 4967 C CA . ARG B 1 295 ? 13.195 -18.125 -17.453 1 96.25 295 ARG B CA 1
ATOM 4968 C C . ARG B 1 295 ? 12.469 -16.984 -18.172 1 96.25 295 ARG B C 1
ATOM 4970 O O . ARG B 1 295 ? 11.367 -16.609 -17.766 1 96.25 295 ARG B O 1
ATOM 4977 N N . ASP B 1 296 ? 13.07 -16.469 -19.156 1 94.81 296 ASP B N 1
ATOM 4978 C CA . ASP B 1 296 ? 12.523 -15.312 -19.859 1 94.81 296 ASP B CA 1
ATOM 4979 C C . ASP B 1 296 ? 11.109 -15.602 -20.375 1 94.81 296 ASP B C 1
ATOM 4981 O O . ASP B 1 296 ? 10.227 -14.75 -20.281 1 94.81 296 ASP B O 1
ATOM 4985 N N . GLU B 1 297 ? 10.883 -16.766 -20.859 1 95.06 297 GLU B N 1
ATOM 4986 C CA . GLU B 1 297 ? 9.586 -17.109 -21.438 1 95.06 297 GLU B CA 1
ATOM 4987 C C . GLU B 1 297 ? 8.5 -17.156 -20.359 1 95.06 297 GLU B C 1
ATOM 4989 O O . GLU B 1 297 ? 7.391 -16.672 -20.562 1 95.06 297 GLU B O 1
ATOM 4994 N N . GLY B 1 298 ? 8.852 -17.75 -19.266 1 97.62 298 GLY B N 1
ATOM 4995 C CA . GLY B 1 298 ? 7.914 -17.812 -18.156 1 97.62 298 GLY B CA 1
ATOM 4996 C C . GLY B 1 298 ? 7.582 -16.453 -17.578 1 97.62 298 GLY B C 1
ATOM 4997 O O . GLY B 1 298 ? 6.418 -16.156 -17.297 1 97.62 298 GLY B O 1
ATOM 4998 N N . VAL B 1 299 ? 8.609 -15.641 -17.438 1 97 299 VAL B N 1
ATOM 4999 C CA . VAL B 1 299 ? 8.406 -14.297 -16.922 1 97 299 VAL B CA 1
ATOM 5000 C C . VAL B 1 299 ? 7.559 -13.484 -17.891 1 97 299 VAL B C 1
ATOM 5002 O O . VAL B 1 299 ? 6.684 -12.719 -17.484 1 97 299 VAL B O 1
ATOM 5005 N N . SER B 1 300 ? 7.84 -13.625 -19.172 1 94.88 300 SER B N 1
ATOM 5006 C CA . SER B 1 300 ? 7.02 -12.945 -20.172 1 94.88 300 SER B CA 1
ATOM 5007 C C . SER B 1 300 ? 5.559 -13.367 -20.062 1 94.88 300 SER B C 1
ATOM 5009 O O . SER B 1 300 ? 4.66 -12.523 -20.141 1 94.88 300 SER B O 1
ATOM 5011 N N . TRP B 1 301 ? 5.402 -14.625 -19.891 1 97.12 301 TRP B N 1
ATOM 5012 C CA . TRP B 1 301 ? 4.039 -15.125 -19.75 1 97.12 301 TRP B CA 1
ATOM 5013 C C . TRP B 1 301 ? 3.365 -14.523 -18.516 1 97.12 301 TRP B C 1
ATOM 5015 O O . TRP B 1 301 ? 2.188 -14.164 -18.562 1 97.12 301 TRP B O 1
ATOM 5025 N N . ILE B 1 302 ? 4.074 -14.438 -17.406 1 97.75 302 ILE B N 1
ATOM 5026 C CA . ILE B 1 302 ? 3.562 -13.852 -16.172 1 97.75 302 ILE B CA 1
ATOM 5027 C C . ILE B 1 302 ? 3.086 -12.43 -16.438 1 97.75 302 ILE B C 1
ATOM 5029 O O . ILE B 1 302 ? 1.938 -12.086 -16.141 1 97.75 302 ILE B O 1
ATOM 5033 N N . ILE B 1 303 ? 3.918 -11.617 -16.984 1 95.19 303 ILE B N 1
ATOM 5034 C CA . ILE B 1 303 ? 3.625 -10.203 -17.219 1 95.19 303 ILE B CA 1
ATOM 5035 C C . ILE B 1 303 ? 2.463 -10.07 -18.203 1 95.19 303 ILE B C 1
ATOM 5037 O O . ILE B 1 303 ? 1.534 -9.297 -17.969 1 95.19 303 ILE B O 1
ATOM 5041 N N . GLU B 1 304 ? 2.484 -10.852 -19.219 1 94.19 304 GLU B N 1
ATOM 5042 C CA . GLU B 1 304 ? 1.428 -10.805 -20.219 1 94.19 304 GLU B CA 1
ATOM 5043 C C . GLU B 1 304 ? 0.09 -11.25 -19.641 1 94.19 304 GLU B C 1
ATOM 5045 O O . GLU B 1 304 ? -0.962 -10.727 -20.016 1 94.19 304 GLU B O 1
ATOM 5050 N N . SER B 1 305 ? 0.161 -12.258 -18.828 1 96.62 305 SER B N 1
ATOM 5051 C CA . SER B 1 305 ? -1.057 -12.727 -18.172 1 96.62 305 SER B CA 1
ATOM 5052 C C . SER B 1 305 ? -1.678 -11.633 -17.312 1 96.62 305 SER B C 1
ATOM 5054 O O . SER B 1 305 ? -2.895 -11.438 -17.328 1 96.62 305 SER B O 1
ATOM 5056 N N . ILE B 1 306 ? -0.86 -10.938 -16.562 1 96.06 306 ILE B N 1
ATOM 5057 C CA . ILE B 1 306 ? -1.329 -9.82 -15.742 1 96.06 306 ILE B CA 1
ATOM 5058 C C . ILE B 1 306 ? -1.946 -8.75 -16.641 1 96.06 306 ILE B C 1
ATOM 5060 O O . ILE B 1 306 ? -3.047 -8.266 -16.375 1 96.06 306 ILE B O 1
ATOM 5064 N N . ASP B 1 307 ? -1.248 -8.469 -17.719 1 93.81 307 ASP B N 1
ATOM 5065 C CA . ASP B 1 307 ? -1.716 -7.438 -18.641 1 93.81 307 ASP B CA 1
ATOM 5066 C C . ASP B 1 307 ? -3.08 -7.805 -19.234 1 93.81 307 ASP B C 1
ATOM 5068 O O . ASP B 1 307 ? -3.938 -6.934 -19.406 1 93.81 307 ASP B O 1
ATOM 5072 N N . GLN B 1 308 ? -3.234 -9.016 -19.547 1 95.75 308 GLN B N 1
ATOM 5073 C CA . GLN B 1 308 ? -4.496 -9.469 -20.125 1 95.75 308 GLN B CA 1
ATOM 5074 C C . GLN B 1 308 ? -5.641 -9.328 -19.125 1 95.75 308 GLN B C 1
ATOM 5076 O O . GLN B 1 308 ? -6.742 -8.906 -19.484 1 95.75 308 GLN B O 1
ATOM 5081 N N . LEU B 1 309 ? -5.398 -9.734 -17.938 1 96.81 309 LEU B N 1
ATOM 5082 C CA . LEU B 1 309 ? -6.426 -9.602 -16.922 1 96.81 309 LEU B CA 1
ATOM 5083 C C . LEU B 1 309 ? -6.734 -8.133 -16.641 1 96.81 309 LEU B C 1
ATOM 5085 O O . LEU B 1 309 ? -7.895 -7.754 -16.484 1 96.81 309 LEU B O 1
ATOM 5089 N N . VAL B 1 310 ? -5.727 -7.301 -16.547 1 95.06 310 VAL B N 1
ATOM 5090 C CA . VAL B 1 310 ? -5.902 -5.863 -16.359 1 95.06 310 VAL B CA 1
ATOM 5091 C C . VAL B 1 310 ? -6.734 -5.285 -17.5 1 95.06 310 VAL B C 1
ATOM 5093 O O . VAL B 1 310 ? -7.668 -4.516 -17.266 1 95.06 310 VAL B O 1
ATOM 5096 N N . ALA B 1 311 ? -6.375 -5.668 -18.703 1 93.56 311 ALA B N 1
ATOM 5097 C CA . ALA B 1 311 ? -7.105 -5.191 -19.875 1 93.56 311 ALA B CA 1
ATOM 5098 C C . ALA B 1 311 ? -8.578 -5.602 -19.812 1 93.56 311 ALA B C 1
ATOM 5100 O O . ALA B 1 311 ? -9.461 -4.809 -20.141 1 93.56 311 ALA B O 1
ATOM 5101 N N . LEU B 1 312 ? -8.789 -6.809 -19.453 1 95.75 312 LEU B N 1
ATOM 5102 C CA . LEU B 1 312 ? -10.156 -7.297 -19.328 1 95.75 312 LEU B CA 1
ATOM 5103 C C . LEU B 1 312 ? -10.953 -6.457 -18.344 1 95.75 312 LEU B C 1
ATOM 5105 O O . LEU B 1 312 ? -12.094 -6.074 -18.625 1 95.75 312 LEU B O 1
ATOM 5109 N N . VAL B 1 313 ? -10.391 -6.156 -17.203 1 93.81 313 VAL B N 1
ATOM 5110 C CA . VAL B 1 313 ? -11.055 -5.367 -16.172 1 93.81 313 VAL B CA 1
ATOM 5111 C C . VAL 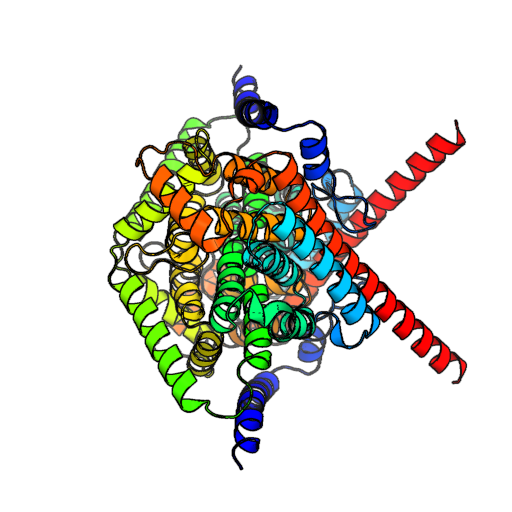B 1 313 ? -11.352 -3.967 -16.703 1 93.81 313 VAL B C 1
ATOM 5113 O O . VAL B 1 313 ? -12.484 -3.49 -16.594 1 93.81 313 VAL B O 1
ATOM 5116 N N . HIS B 1 314 ? -10.422 -3.318 -17.297 1 91.12 314 HIS B N 1
ATOM 5117 C CA . HIS B 1 314 ? -10.57 -1.946 -17.766 1 91.12 314 HIS B CA 1
ATOM 5118 C C . HIS B 1 314 ? -11.594 -1.864 -18.891 1 91.12 314 HIS B C 1
ATOM 5120 O O . HIS B 1 314 ? -12.375 -0.912 -18.969 1 91.12 314 HIS B O 1
ATOM 5126 N N . GLN B 1 315 ? -11.492 -2.811 -19.797 1 90.69 315 GLN B N 1
ATOM 5127 C CA . GLN B 1 315 ? -12.453 -2.842 -20.891 1 90.69 315 GLN B CA 1
ATOM 5128 C C . GLN B 1 315 ? -13.875 -2.996 -20.375 1 90.69 315 GLN B C 1
ATOM 5130 O O . GLN B 1 315 ? -14.797 -2.344 -20.875 1 90.69 315 GLN B O 1
ATOM 5135 N N . THR B 1 316 ? -14.023 -3.855 -19.422 1 92 316 THR B N 1
ATOM 5136 C CA . THR B 1 316 ? -15.344 -4.074 -18.828 1 92 316 THR B CA 1
ATOM 5137 C C . THR B 1 316 ? -15.844 -2.807 -18.156 1 92 316 THR B C 1
ATOM 5139 O O . THR B 1 316 ? -17.016 -2.434 -18.312 1 92 316 THR B O 1
ATOM 5142 N N . GLU B 1 317 ? -15.023 -2.143 -17.406 1 89.31 317 GLU B N 1
ATOM 5143 C CA . GLU B 1 317 ? -15.391 -0.911 -16.719 1 89.31 317 GLU B CA 1
ATOM 5144 C C . GLU B 1 317 ? -15.781 0.181 -17.719 1 89.31 317 GLU B C 1
ATOM 5146 O O . GLU B 1 317 ? -16.75 0.917 -17.484 1 89.31 317 GLU B O 1
ATOM 5151 N N . SER B 1 318 ? -15.008 0.317 -18.734 1 86.75 318 SER B N 1
ATOM 5152 C CA . SER B 1 318 ? -15.312 1.304 -19.766 1 86.75 318 SER B CA 1
ATOM 5153 C C . SER B 1 318 ? -16.688 1.056 -20.375 1 86.75 318 SER B C 1
ATOM 5155 O O . SER B 1 318 ? -17.438 2 -20.656 1 86.75 318 SER B O 1
ATOM 5157 N N . SER B 1 319 ? -16.984 -0.177 -20.578 1 87.31 319 SER B N 1
ATOM 5158 C CA . SER B 1 319 ? -18.281 -0.547 -21.141 1 87.31 319 SER B CA 1
ATOM 5159 C C . SER B 1 319 ? -19.422 -0.218 -20.172 1 87.31 319 SER B C 1
ATOM 5161 O O . SER B 1 319 ? -20.484 0.23 -20.578 1 87.31 319 SER B O 1
ATOM 5163 N N . ILE B 1 320 ? -19.219 -0.402 -18.891 1 85.06 320 ILE B N 1
ATOM 5164 C CA . ILE B 1 320 ? -20.219 -0.125 -17.859 1 85.06 320 ILE B CA 1
ATOM 5165 C C . ILE B 1 320 ? -20.453 1.379 -17.766 1 85.06 320 ILE B C 1
ATOM 5167 O O . ILE B 1 320 ? -21.609 1.824 -17.688 1 85.06 320 ILE B O 1
ATOM 5171 N N . ILE B 1 321 ? -19.422 2.16 -17.812 1 82.75 321 ILE B N 1
ATOM 5172 C CA . ILE B 1 321 ? -19.5 3.611 -17.703 1 82.75 321 ILE B CA 1
ATOM 5173 C C . ILE B 1 321 ? -20.219 4.184 -18.922 1 82.75 321 ILE B C 1
ATOM 5175 O O . ILE B 1 321 ? -21.078 5.059 -18.797 1 82.75 321 ILE B O 1
ATOM 5179 N N . LYS B 1 322 ? -19.938 3.719 -20.094 1 83.44 322 LYS B N 1
ATOM 5180 C CA . LYS B 1 322 ? -20.562 4.176 -21.328 1 83.44 322 LYS B CA 1
ATOM 5181 C C . LYS B 1 322 ? -22.062 3.85 -21.328 1 83.44 322 LYS B C 1
ATOM 5183 O O . LYS B 1 322 ? -22.875 4.668 -21.75 1 83.44 322 LYS B O 1
ATOM 5188 N N . SER B 1 323 ? -22.344 2.719 -20.859 1 79.62 323 SER B N 1
ATOM 5189 C CA . SER B 1 323 ? -23.75 2.301 -20.812 1 79.62 323 SER B CA 1
ATOM 5190 C C . SER B 1 323 ? -24.531 3.125 -19.812 1 79.62 323 SER B C 1
ATOM 5192 O O . SER B 1 323 ? -25.719 3.422 -20.031 1 79.62 323 SER B O 1
ATOM 5194 N N . SER B 1 324 ? -23.891 3.48 -18.703 1 75.31 324 SER B N 1
ATOM 5195 C CA . SER B 1 324 ? -24.547 4.293 -17.672 1 75.31 324 SER B CA 1
ATOM 5196 C C . SER B 1 324 ? -24.766 5.719 -18.156 1 75.31 324 SER B C 1
ATOM 5198 O O . SER B 1 324 ? -25.766 6.352 -17.812 1 75.31 324 SER B O 1
ATOM 5200 N N . ASN B 1 325 ? -23.844 6.219 -18.953 1 72.5 325 ASN B N 1
ATOM 5201 C CA . ASN B 1 325 ? -23.969 7.562 -19.5 1 72.5 325 ASN B CA 1
ATOM 5202 C C . ASN B 1 325 ? -25.047 7.629 -20.578 1 72.5 325 ASN B C 1
ATOM 5204 O O . ASN B 1 325 ? -25.75 8.633 -20.703 1 72.5 325 ASN B O 1
ATOM 5208 N N . LEU B 1 326 ? -25.188 6.578 -21.359 1 69.56 326 LEU B N 1
ATOM 5209 C CA . LEU B 1 326 ? -26.219 6.508 -22.406 1 69.56 326 LEU B CA 1
ATOM 5210 C C . LEU B 1 326 ? -27.609 6.449 -21.797 1 69.56 326 LEU B C 1
ATOM 5212 O O . LEU B 1 326 ? -28.547 7.074 -22.297 1 69.56 326 LEU B O 1
ATOM 5216 N N . THR B 1 327 ? -27.672 5.73 -20.703 1 62.88 327 THR B N 1
ATOM 5217 C CA . THR B 1 327 ? -28.969 5.621 -20.031 1 62.88 327 THR B CA 1
ATOM 5218 C C . THR B 1 327 ? -29.359 6.953 -19.391 1 62.88 327 THR B C 1
ATOM 5220 O O . THR B 1 327 ? -30.531 7.328 -19.406 1 62.88 327 THR B O 1
ATOM 5223 N N . LYS B 1 328 ? -28.375 7.652 -18.953 1 63.28 328 LYS B N 1
ATOM 5224 C CA . LYS B 1 328 ? -28.641 8.953 -18.359 1 63.28 328 LYS B CA 1
ATOM 5225 C C . LYS B 1 328 ? -29.078 9.969 -19.422 1 63.28 328 LYS B C 1
ATOM 5227 O O . LYS B 1 328 ? -29.984 10.766 -19.188 1 63.28 328 LYS B O 1
ATOM 5232 N N . HIS B 1 329 ? -28.438 9.93 -20.547 1 60.97 329 HIS B N 1
ATOM 5233 C CA . HIS B 1 329 ? -28.781 10.812 -21.641 1 60.97 329 HIS B CA 1
ATOM 5234 C C . HIS B 1 329 ? -30.156 10.469 -22.219 1 60.97 329 HIS B C 1
ATOM 5236 O O . HIS B 1 329 ? -30.922 11.367 -22.594 1 60.97 329 HIS B O 1
ATOM 5242 N N . GLN B 1 330 ? -30.391 9.234 -22.266 1 54.34 330 GLN B N 1
ATOM 5243 C CA . GLN B 1 330 ? -31.719 8.844 -22.75 1 54.34 330 GLN B CA 1
ATOM 5244 C C . GLN B 1 330 ? -32.812 9.273 -21.781 1 54.34 330 GLN B C 1
ATOM 5246 O O . GLN B 1 330 ? -33.906 9.656 -22.203 1 54.34 330 GLN B O 1
ATOM 5251 N N . SER B 1 331 ? -32.406 9.219 -20.594 1 53.12 331 SER B N 1
ATOM 5252 C CA . SER B 1 331 ? -33.406 9.656 -19.609 1 53.12 331 SER B CA 1
ATOM 5253 C C . SER B 1 331 ? -33.594 11.172 -19.656 1 53.12 331 SER B C 1
ATOM 5255 O O . SER B 1 331 ? -34.688 11.672 -19.453 1 53.12 331 SER B O 1
ATOM 5257 N N . PHE B 1 332 ? -32.531 11.844 -19.922 1 49.12 332 PHE B N 1
ATOM 5258 C CA . PHE B 1 332 ? -32.625 13.297 -20.047 1 49.12 332 PHE B CA 1
ATOM 5259 C C . PHE B 1 332 ? -33.312 13.672 -21.344 1 49.12 332 PHE B C 1
ATOM 5261 O O . PHE B 1 332 ? -34.031 14.688 -21.406 1 49.12 332 PHE B O 1
ATOM 5268 N N . SER B 1 333 ? -33.125 12.977 -22.328 1 40.03 333 SER B N 1
ATOM 5269 C CA . SER B 1 333 ? -33.781 13.258 -23.594 1 40.03 333 SER B CA 1
ATOM 5270 C C . SER B 1 333 ? -35.281 12.961 -23.5 1 40.03 333 SER B C 1
ATOM 5272 O O . SER B 1 333 ? -36.062 13.375 -24.375 1 40.03 333 SER B O 1
ATOM 5274 N N . LYS B 1 334 ? -35.656 12.219 -22.578 1 44.59 334 LYS B N 1
ATOM 5275 C CA . LYS B 1 334 ? -37.062 11.945 -22.422 1 44.59 334 LYS B CA 1
ATOM 5276 C C . LYS B 1 334 ? -37.719 12.961 -21.5 1 44.59 334 LYS B C 1
ATOM 5278 O O . LYS B 1 334 ? -38.938 12.945 -21.312 1 44.59 334 LYS B O 1
ATOM 5283 N N . LEU B 1 335 ? -36.875 13.68 -20.797 1 34.84 335 LEU B N 1
ATOM 5284 C CA . LEU B 1 335 ? -37.5 14.75 -20 1 34.84 335 LEU B CA 1
ATOM 5285 C C . LEU B 1 335 ? -37.594 16.031 -20.828 1 34.84 335 LEU B C 1
ATOM 5287 O O . LEU B 1 335 ? -36.656 16.406 -21.531 1 34.84 335 LEU B O 1
#

InterPro domains:
  IPR029032 AhpD-like [G3DSA:1.20.1290.10] (46-266)
  IPR029032 AhpD-like [SSF69118] (179-265)
  IPR052999 Peroxisomal Targeting Signal 1 Protein [PTHR28180] (24-310)

Solvent-accessible surface area (backbone atoms only — not comparable to full-atom values): 33961 Å² total; per-residue (Å²): 123,68,71,60,50,60,58,42,49,61,42,40,51,47,42,48,47,48,56,58,48,62,74,49,51,70,69,48,50,46,50,58,55,38,38,85,66,46,83,98,49,33,44,24,57,58,77,64,51,71,79,35,71,65,46,51,55,53,48,50,55,51,50,51,52,49,46,50,52,26,53,76,47,40,29,34,68,51,49,57,50,33,34,50,42,13,29,37,32,44,63,45,35,42,47,53,45,58,56,51,45,53,45,48,65,58,78,37,45,89,76,43,53,65,70,55,50,52,50,42,45,47,48,30,32,59,53,36,24,57,57,46,4,44,60,35,28,48,48,30,35,48,43,45,35,60,68,70,59,61,78,69,78,54,66,62,58,44,50,52,28,53,51,45,23,48,47,46,43,47,48,56,51,66,45,52,51,60,58,37,32,50,49,3,46,51,52,48,38,54,38,36,56,92,47,36,66,59,50,43,51,54,40,22,67,41,36,28,55,48,42,50,48,46,30,36,39,33,30,16,69,51,66,32,62,51,88,91,55,67,61,79,45,54,74,60,50,44,39,41,26,51,44,21,27,33,62,57,57,37,42,37,32,72,63,35,50,49,46,51,56,12,41,48,39,58,66,45,84,44,97,79,64,49,24,66,58,49,48,53,50,31,30,74,44,27,19,83,28,46,69,47,52,39,36,68,68,31,43,44,48,52,54,49,50,48,49,50,53,51,47,53,53,52,53,48,50,53,51,51,52,53,52,54,52,50,52,50,50,52,51,51,70,70,97,122,67,68,61,49,61,56,42,47,62,42,38,51,48,43,48,46,47,55,58,46,63,74,48,51,70,69,48,52,47,50,58,54,36,40,87,66,48,82,100,50,33,44,25,57,57,77,64,50,72,79,35,69,63,47,51,56,52,50,50,54,52,49,51,52,50,46,51,54,26,53,76,46,40,30,34,67,51,50,57,50,34,33,50,39,11,28,37,32,45,64,44,35,44,47,52,44,57,57,52,46,54,46,49,65,58,78,37,46,91,75,43,53,66,71,56,51,52,49,43,47,47,49,31,34,56,53,38,24,55,57,45,4,43,60,35,27,49,48,30,36,49,43,46,36,59,68,69,60,62,78,66,82,56,66,62,58,46,50,53,30,53,51,44,24,48,46,45,44,46,47,56,52,66,45,51,50,59,58,38,31,50,50,3,46,52,53,47,39,52,37,36,57,92,46,36,65,60,51,44,51,53,41,22,68,41,35,28,54,48,42,50,48,46,30,35,40,33,29,16,69,52,64,33,59,51,87,91,54,66,63,78,44,53,75,60,48,46,39,40,26,50,45,21,27,33,62,57,58,38,43,36,30,72,64,34,51,48,45,51,55,14,41,50,38,56,68,45,83,44,98,79,64,50,27,68,58,50,47,52,50,30,30,73,42,28,19,81,28,46,68,47,52,37,36,68,68,31,43,44,48,52,54,49,50,47,50,50,54,50,48,52,52,51,53,48,49,53,52,52,52,52,52,53,51,49,52,50,49,52,53,50,69,70,98